Protein AF-0000000070723343 (afdb_homodimer)

Structure (mmCIF, N/CA/C/O backbone):
data_AF-0000000070723343-model_v1
#
loop_
_entity.id
_entity.type
_entity.pdbx_description
1 polymer 'Protein CBR-CLEC-221'
#
loop_
_atom_site.group_PDB
_atom_site.id
_atom_site.type_symbol
_atom_site.label_atom_id
_atom_site.label_alt_id
_atom_site.label_comp_id
_atom_site.label_asym_id
_atom_site.label_entity_id
_atom_site.label_seq_id
_atom_site.pdbx_PDB_ins_code
_atom_site.Cartn_x
_atom_site.Cartn_y
_atom_site.Cartn_z
_atom_site.occupancy
_atom_site.B_iso_or_equiv
_atom_site.auth_seq_id
_atom_site.auth_comp_id
_atom_site.auth_asym_id
_atom_site.auth_atom_id
_atom_site.pdbx_PDB_model_num
ATOM 1 N N . MET A 1 1 ? 56.438 -41.031 45.062 1 33.75 1 MET A N 1
ATOM 2 C CA . MET A 1 1 ? 56.375 -40.375 43.75 1 33.75 1 MET A CA 1
ATOM 3 C C . MET A 1 1 ? 55 -39.844 43.438 1 33.75 1 MET A C 1
ATOM 5 O O . MET A 1 1 ? 54.062 -40.625 43.25 1 33.75 1 MET A O 1
ATOM 9 N N . VAL A 1 2 ? 54.625 -38.656 44.094 1 44.66 2 VAL A N 1
ATOM 10 C CA . VAL A 1 2 ? 53.375 -37.938 44.031 1 44.66 2 VAL A CA 1
ATOM 11 C C . VAL A 1 2 ? 53.094 -37.469 42.625 1 44.66 2 VAL A C 1
ATOM 13 O O . VAL A 1 2 ? 53.938 -36.781 42.031 1 44.66 2 VAL A O 1
ATOM 16 N N . HIS A 1 3 ? 52.375 -38.25 41.844 1 43.75 3 HIS A N 1
ATOM 17 C CA . HIS A 1 3 ? 51.938 -37.906 40.5 1 43.75 3 HIS A CA 1
ATOM 18 C C . HIS A 1 3 ? 51.125 -36.625 40.469 1 43.75 3 HIS A C 1
ATOM 20 O O . HIS A 1 3 ? 50.094 -36.531 41.188 1 43.75 3 HIS A O 1
ATOM 26 N N . PHE A 1 4 ? 51.75 -35.438 40.281 1 42.75 4 PHE A N 1
ATOM 27 C CA . PHE A 1 4 ? 51.125 -34.156 40.031 1 42.75 4 PHE A CA 1
ATOM 28 C C . PHE A 1 4 ? 50.219 -34.219 38.812 1 42.75 4 PHE A C 1
ATOM 30 O O . PHE A 1 4 ? 50.688 -34.531 37.719 1 42.75 4 PHE A O 1
ATOM 37 N N . ILE A 1 5 ? 48.938 -34.531 38.969 1 46.03 5 ILE A N 1
ATOM 38 C CA . ILE A 1 5 ? 47.938 -34.438 37.906 1 46.03 5 ILE A CA 1
ATOM 39 C C . ILE A 1 5 ? 47.844 -33 37.438 1 46.03 5 ILE A C 1
ATOM 41 O O . ILE A 1 5 ? 47.562 -32.094 38.219 1 46.03 5 ILE A O 1
ATOM 45 N N . SER A 1 6 ? 48.531 -32.594 36.438 1 41.38 6 SER A N 1
ATOM 46 C CA . SER A 1 6 ? 48.406 -31.281 35.812 1 41.38 6 SER A CA 1
ATOM 47 C C . SER A 1 6 ? 47 -31.062 35.281 1 41.38 6 SER A C 1
ATOM 49 O O . SER A 1 6 ? 46.531 -31.844 34.438 1 41.38 6 SER A O 1
ATOM 51 N N . VAL A 1 7 ? 46.125 -30.547 36.125 1 44.56 7 VAL A N 1
ATOM 52 C CA . VAL A 1 7 ? 44.812 -30.109 35.656 1 44.56 7 VAL A CA 1
ATOM 53 C C . VAL A 1 7 ? 45 -29.078 34.531 1 44.56 7 VAL A C 1
ATOM 55 O O . VAL A 1 7 ? 45.594 -28.016 34.781 1 44.56 7 VAL A O 1
ATOM 58 N N . ILE A 1 8 ? 45.094 -29.5 33.281 1 43.91 8 ILE A N 1
ATOM 59 C CA . ILE A 1 8 ? 45.031 -28.594 32.156 1 43.91 8 ILE A CA 1
ATOM 60 C C . ILE A 1 8 ? 43.75 -27.766 32.188 1 43.91 8 ILE A C 1
ATOM 62 O O . ILE A 1 8 ? 42.656 -28.312 32.156 1 43.91 8 ILE A O 1
ATOM 66 N N . LEU A 1 9 ? 43.812 -26.641 32.875 1 42.69 9 LEU A N 1
ATOM 67 C CA . LEU A 1 9 ? 42.719 -25.672 32.781 1 42.69 9 LEU A CA 1
ATOM 68 C C . LEU A 1 9 ? 42.469 -25.266 31.328 1 42.69 9 LEU A C 1
ATOM 70 O O . LEU A 1 9 ? 43.312 -24.641 30.703 1 42.69 9 LEU A O 1
ATOM 74 N N . VAL A 1 10 ? 41.688 -26.156 30.641 1 43.28 10 VAL A N 1
ATOM 75 C CA . VAL A 1 10 ? 41.25 -25.719 29.344 1 43.28 10 VAL A CA 1
ATOM 76 C C . VAL A 1 10 ? 40.531 -24.375 29.469 1 43.28 10 VAL A C 1
ATOM 78 O O . VAL A 1 10 ? 39.469 -24.281 30.125 1 43.28 10 VAL A O 1
ATOM 81 N N . LEU A 1 11 ? 41.281 -23.281 29.469 1 40.78 11 LEU A N 1
ATOM 82 C CA . LEU A 1 11 ? 40.656 -21.969 29.281 1 40.78 11 LEU A CA 1
ATOM 83 C C . LEU A 1 11 ? 39.75 -21.969 28.047 1 40.78 11 LEU A C 1
ATOM 85 O O . LEU A 1 11 ? 40.219 -22.062 26.922 1 40.78 11 LEU A O 1
ATOM 89 N N . VAL A 1 12 ? 38.562 -22.578 28.25 1 39.97 12 VAL A N 1
ATOM 90 C CA . VAL A 1 12 ? 37.562 -22.328 27.203 1 39.97 12 VAL A CA 1
ATOM 91 C C . VAL A 1 12 ? 37.438 -20.828 26.938 1 39.97 12 VAL A C 1
ATOM 93 O O . VAL A 1 12 ? 37 -20.078 27.812 1 39.97 12 VAL A O 1
ATOM 96 N N . THR A 1 13 ? 38.406 -20.266 26.25 1 35.75 13 THR A N 1
ATOM 97 C CA . THR A 1 13 ? 38.094 -18.938 25.75 1 35.75 13 THR A CA 1
ATOM 98 C C . THR A 1 13 ? 36.75 -18.938 25.031 1 35.75 13 THR A C 1
ATOM 100 O O . THR A 1 13 ? 36.594 -19.562 23.984 1 35.75 13 THR A O 1
ATOM 103 N N . LEU A 1 14 ? 35.719 -18.906 25.844 1 34.19 14 LEU A N 1
ATOM 104 C CA . LEU A 1 14 ? 34.469 -18.516 25.234 1 34.19 14 LEU A CA 1
ATOM 105 C C . LEU A 1 14 ? 34.656 -17.344 24.281 1 34.19 14 LEU A C 1
ATOM 107 O O . LEU A 1 14 ? 35 -16.234 24.719 1 34.19 14 LEU A O 1
ATOM 111 N N . PHE A 1 15 ? 35.25 -17.672 23.062 1 31.81 15 PHE A N 1
ATOM 112 C CA . PHE A 1 15 ? 35.094 -16.656 22.031 1 31.81 15 PHE A CA 1
ATOM 113 C C . PHE A 1 15 ? 33.656 -16.094 22.078 1 31.81 15 PHE A C 1
ATOM 115 O O . PHE A 1 15 ? 32.719 -16.781 21.734 1 31.81 15 PHE A O 1
ATOM 122 N N . GLN A 1 16 ? 33.469 -15.234 23.062 1 28.47 16 GLN A N 1
ATOM 123 C CA . GLN A 1 16 ? 32.281 -14.391 22.906 1 28.47 16 GLN A CA 1
ATOM 124 C C . GLN A 1 16 ? 32.125 -13.945 21.453 1 28.47 16 GLN A C 1
ATOM 126 O O . GLN A 1 16 ? 33 -13.281 20.906 1 28.47 16 GLN A O 1
ATOM 131 N N . CYS A 1 17 ? 31.672 -14.844 20.594 1 30.95 17 CYS A N 1
ATOM 132 C CA . CYS A 1 17 ? 31.125 -14.281 19.359 1 30.95 17 CYS A CA 1
ATOM 133 C C . CYS A 1 17 ? 30.5 -12.914 19.625 1 30.95 17 CYS A C 1
ATOM 135 O O . CYS A 1 17 ? 29.531 -12.797 20.375 1 30.95 17 CYS A O 1
ATOM 137 N N . GLY A 1 18 ? 31.438 -11.945 19.906 1 30.02 18 GLY A N 1
ATOM 138 C CA . GLY A 1 18 ? 30.906 -10.586 19.922 1 30.02 18 GLY A CA 1
ATOM 139 C C . GLY A 1 18 ? 29.688 -10.406 19.031 1 30.02 18 GLY A C 1
ATOM 140 O O . GLY A 1 18 ? 29.688 -10.844 17.875 1 30.02 18 GLY A O 1
ATOM 141 N N . PHE A 1 19 ? 28.562 -10.375 19.641 1 31.45 19 PHE A N 1
ATOM 142 C CA . PHE A 1 19 ? 27.375 -9.82 19 1 31.45 19 PHE A CA 1
ATOM 143 C C . PHE A 1 19 ? 27.75 -8.625 18.125 1 31.45 19 PHE A C 1
ATOM 145 O O . PHE A 1 19 ? 28.234 -7.609 18.625 1 31.45 19 PHE A O 1
ATOM 152 N N . ALA A 1 20 ? 28.391 -8.891 16.953 1 30.78 20 ALA A N 1
ATOM 153 C CA . ALA A 1 20 ? 28.422 -7.773 16.016 1 30.78 20 ALA A CA 1
ATOM 154 C C . ALA A 1 20 ? 27.172 -6.898 16.156 1 30.78 20 ALA A C 1
ATOM 156 O O . ALA A 1 20 ? 26.047 -7.387 16.062 1 30.78 20 ALA A O 1
ATOM 157 N N . GLU A 1 21 ? 27.109 -5.992 17.047 1 31.3 21 GLU A N 1
ATOM 158 C CA . GLU A 1 21 ? 26.141 -4.898 17.047 1 31.3 21 GLU A CA 1
ATOM 159 C C . GLU A 1 21 ? 25.688 -4.559 15.625 1 31.3 21 GLU A C 1
ATOM 161 O O . GLU A 1 21 ? 26.531 -4.328 14.75 1 31.3 21 GLU A O 1
ATOM 166 N N . GLU A 1 22 ? 24.703 -5.215 15.156 1 33.34 22 GLU A N 1
ATOM 167 C CA . GLU A 1 22 ? 24.062 -4.805 13.906 1 33.34 22 GLU A CA 1
ATOM 168 C C . GLU A 1 22 ? 24.172 -3.297 13.695 1 33.34 22 GLU A C 1
ATOM 170 O O . GLU A 1 22 ? 23.641 -2.512 14.484 1 33.34 22 GLU A O 1
ATOM 175 N N . THR A 1 23 ? 25.359 -2.82 13.461 1 34.75 23 THR A N 1
ATOM 176 C CA . THR A 1 23 ? 25.578 -1.431 13.078 1 34.75 23 THR A CA 1
ATOM 177 C C . THR A 1 23 ? 24.375 -0.888 12.305 1 34.75 23 THR A C 1
ATOM 179 O O . THR A 1 23 ? 23.969 -1.465 11.297 1 34.75 23 THR A O 1
ATOM 182 N N . LYS A 1 24 ? 23.391 -0.477 13.016 1 36.28 24 LYS A N 1
ATOM 183 C CA . LYS A 1 24 ? 22.328 0.361 12.445 1 36.28 24 LYS A CA 1
ATOM 184 C C . LYS A 1 24 ? 22.891 1.236 11.32 1 36.28 24 LYS A C 1
ATOM 186 O O . LYS A 1 24 ? 23.859 1.962 11.516 1 36.28 24 LYS A O 1
ATOM 191 N N . CYS A 1 25 ? 22.984 0.732 10.219 1 40.09 25 CYS A N 1
ATOM 192 C CA . CYS A 1 25 ? 23.453 1.365 8.984 1 40.09 25 CYS A CA 1
ATOM 193 C C . CYS A 1 25 ? 22.938 2.797 8.883 1 40.09 25 CYS A C 1
ATOM 195 O O . CYS A 1 25 ? 21.859 3.037 8.344 1 40.09 25 CYS A O 1
ATOM 197 N N . ASN A 1 26 ? 22.953 3.584 9.914 1 41.62 26 ASN A N 1
ATOM 198 C CA . ASN A 1 26 ? 22.516 4.977 9.891 1 41.62 26 ASN A CA 1
ATOM 199 C C . ASN A 1 26 ? 23.375 5.816 8.953 1 41.62 26 ASN A C 1
ATOM 201 O O . ASN A 1 26 ? 24.531 6.102 9.258 1 41.62 26 ASN A O 1
ATOM 205 N N . LEU A 1 27 ? 23.266 5.566 7.523 1 42.28 27 LEU A N 1
ATOM 206 C CA . LEU A 1 27 ? 23.922 6.367 6.496 1 42.28 27 LEU A CA 1
ATOM 207 C C . LEU A 1 27 ? 24.141 7.797 6.977 1 42.28 27 LEU A C 1
ATOM 209 O O . LEU A 1 27 ? 25.094 8.461 6.551 1 42.28 27 LEU A O 1
ATOM 213 N N . TRP A 1 28 ? 23.109 8.359 7.406 1 50.12 28 TRP A N 1
ATOM 214 C CA . TRP A 1 28 ? 23.266 9.766 7.77 1 50.12 28 TRP A CA 1
ATOM 215 C C . TRP A 1 28 ? 23.781 9.906 9.195 1 50.12 28 TRP A C 1
ATOM 217 O O . TRP A 1 28 ? 23.594 10.961 9.82 1 50.12 28 TRP A O 1
ATOM 227 N N . GLN A 1 29 ? 24.672 8.703 9.477 1 51.78 29 GLN A N 1
ATOM 228 C CA . GLN A 1 29 ? 25.359 8.797 10.758 1 51.78 29 GLN A CA 1
ATOM 229 C C . GLN A 1 29 ? 24.406 9.289 11.852 1 51.78 29 GLN A C 1
ATOM 231 O O . GLN A 1 29 ? 24.75 10.203 12.602 1 51.78 29 GLN A O 1
ATOM 236 N N . GLY A 1 30 ? 23.203 8.867 11.727 1 60.41 30 GLY A N 1
ATOM 237 C CA . GLY A 1 30 ? 22.234 9.289 12.734 1 60.41 30 GLY A CA 1
ATOM 238 C C . GLY A 1 30 ? 21.469 10.539 12.344 1 60.41 30 GLY A C 1
ATOM 239 O O . GLY A 1 30 ? 20.688 11.07 13.141 1 60.41 30 GLY A O 1
ATOM 240 N N . LYS A 1 31 ? 21.859 11.125 11.086 1 71.94 31 LYS A N 1
ATOM 241 C CA . LYS A 1 31 ? 21.141 12.312 10.641 1 71.94 31 LYS A CA 1
ATOM 242 C C . LYS A 1 31 ? 20.25 12 9.445 1 71.94 31 LYS A C 1
ATOM 244 O O . LYS A 1 31 ? 20.422 10.969 8.789 1 71.94 31 LYS A O 1
ATOM 249 N N . CYS A 1 32 ? 19.234 12.805 9.211 1 82.38 32 CYS A N 1
ATOM 250 C CA . CYS A 1 32 ? 18.344 12.711 8.062 1 82.38 32 CYS A CA 1
ATOM 251 C C . CYS A 1 32 ? 18.984 13.328 6.824 1 82.38 32 CYS A C 1
ATOM 253 O O . CYS A 1 32 ? 19.844 14.195 6.934 1 82.38 32 CYS A O 1
ATOM 255 N N . PRO A 1 33 ? 18.656 12.805 5.617 1 79 33 PRO A N 1
ATOM 256 C CA . PRO A 1 33 ? 19.109 13.461 4.387 1 79 33 PRO A CA 1
ATOM 257 C C . PRO A 1 33 ? 18.766 14.945 4.352 1 79 33 PRO A C 1
ATOM 259 O O . PRO A 1 33 ? 17.859 15.391 5.062 1 79 33 PRO A O 1
ATOM 262 N N . PRO A 1 34 ? 19.547 15.703 3.527 1 80.81 34 PRO A N 1
ATOM 263 C CA . PRO A 1 34 ? 19.219 17.125 3.424 1 80.81 34 PRO A CA 1
ATOM 264 C C . PRO A 1 34 ? 17.766 17.375 3.043 1 80.81 34 PRO A C 1
ATOM 266 O O . PRO A 1 34 ? 17.219 16.688 2.174 1 80.81 34 PRO A O 1
ATOM 269 N N . GLY A 1 35 ? 17.156 18.344 3.693 1 86.56 35 GLY A N 1
ATOM 270 C CA . GLY A 1 35 ? 15.773 18.688 3.395 1 86.56 35 GLY A CA 1
ATOM 271 C C . GLY A 1 35 ? 14.766 17.891 4.191 1 86.56 35 GLY A C 1
ATOM 272 O O . GLY A 1 35 ? 13.578 18.203 4.195 1 86.56 35 GLY A O 1
ATOM 273 N N . TRP A 1 36 ? 15.281 16.859 4.816 1 91.25 36 TRP A N 1
ATOM 274 C CA . TRP A 1 36 ? 14.414 16.031 5.656 1 91.25 36 TRP A CA 1
ATOM 275 C C . TRP A 1 36 ? 14.539 16.422 7.125 1 91.25 36 TRP A C 1
ATOM 277 O O . TRP A 1 36 ? 15.578 16.938 7.547 1 91.25 36 TRP A O 1
ATOM 287 N N . LYS A 1 37 ? 13.461 16.234 7.859 1 92 37 LYS A N 1
ATOM 288 C CA . LYS A 1 37 ? 13.453 16.562 9.281 1 92 37 LYS A CA 1
ATOM 289 C C . LYS A 1 37 ? 13.352 15.305 10.141 1 92 37 LYS A C 1
ATOM 291 O O . LYS A 1 37 ? 12.602 14.383 9.812 1 92 37 LYS A O 1
ATOM 296 N N . THR A 1 38 ? 14.023 15.398 11.211 1 89.75 38 THR A N 1
ATOM 297 C CA . THR A 1 38 ? 14.008 14.273 12.141 1 89.75 38 THR A CA 1
ATOM 298 C C . THR A 1 38 ? 12.852 14.406 13.125 1 89.75 38 THR A C 1
ATOM 300 O O . THR A 1 38 ? 12.609 15.484 13.672 1 89.75 38 THR A O 1
ATOM 303 N N . PHE A 1 39 ? 12.117 13.344 13.266 1 91.94 39 PHE A N 1
ATOM 304 C CA . PHE A 1 39 ? 11.125 13.195 14.328 1 91.94 39 PHE A CA 1
ATOM 305 C C . PHE A 1 39 ? 11.398 11.945 15.156 1 91.94 39 PHE A C 1
ATOM 307 O O . PHE A 1 39 ? 11.656 10.875 14.609 1 91.94 39 PHE A O 1
ATOM 314 N N . VAL A 1 40 ? 11.344 12.109 16.469 1 89.12 40 VAL A N 1
ATOM 315 C CA . VAL A 1 40 ? 11.523 10.961 17.344 1 89.12 40 VAL A CA 1
ATOM 316 C C . VAL A 1 40 ? 10.164 10.484 17.859 1 89.12 40 VAL A C 1
ATOM 318 O O . VAL A 1 40 ? 9.547 11.141 18.703 1 89.12 40 VAL A O 1
ATOM 321 N N . ARG A 1 41 ? 9.734 9.336 17.328 1 88.56 41 ARG A N 1
ATOM 322 C CA . ARG A 1 41 ? 8.5 8.719 17.797 1 88.56 41 ARG A CA 1
ATOM 323 C C . ARG A 1 41 ? 8.719 8.008 19.125 1 88.56 41 ARG A C 1
ATOM 325 O O . ARG A 1 41 ? 9.555 7.113 19.234 1 88.56 41 ARG A O 1
ATOM 332 N N . PRO A 1 42 ? 7.938 8.367 20.094 1 86.06 42 PRO A N 1
ATOM 333 C CA . PRO A 1 42 ? 8.094 7.695 21.391 1 86.06 42 PRO A CA 1
ATOM 334 C C . PRO A 1 42 ? 7.836 6.191 21.297 1 86.06 42 PRO A C 1
ATOM 336 O O . PRO A 1 42 ? 6.953 5.758 20.562 1 86.06 42 PRO A O 1
ATOM 339 N N . PRO A 1 43 ? 8.695 5.555 21.969 1 79.12 43 PRO A N 1
ATOM 340 C CA . PRO A 1 43 ? 9.656 6.082 22.953 1 79.12 43 PRO A CA 1
ATOM 341 C C . PRO A 1 43 ? 11.016 6.402 22.328 1 79.12 43 PRO A C 1
ATOM 343 O O . PRO A 1 43 ? 11.789 7.18 22.891 1 79.12 43 PRO A O 1
ATOM 346 N N . ALA A 1 44 ? 11.281 5.781 21.062 1 77.19 44 ALA A N 1
ATOM 347 C CA . ALA A 1 44 ? 12.672 6.02 20.672 1 77.19 44 ALA A CA 1
ATOM 348 C C . ALA A 1 44 ? 12.859 5.793 19.172 1 77.19 44 ALA A C 1
ATOM 350 O O . ALA A 1 44 ? 13.992 5.77 18.672 1 77.19 44 ALA A O 1
ATOM 351 N N . ALA A 1 45 ? 11.922 5.723 18.469 1 80.5 45 ALA A N 1
ATOM 352 C CA . ALA A 1 45 ? 12.094 5.457 17.047 1 80.5 45 ALA A CA 1
ATOM 353 C C . ALA A 1 45 ? 12.375 6.742 16.281 1 80.5 45 ALA A C 1
ATOM 355 O O . ALA A 1 45 ? 11.547 7.656 16.25 1 80.5 45 ALA A O 1
ATOM 356 N N . ARG A 1 46 ? 13.516 6.883 15.703 1 83.5 46 ARG A N 1
ATOM 357 C CA . ARG A 1 46 ? 13.859 8.023 14.867 1 83.5 46 ARG A CA 1
ATOM 358 C C . ARG A 1 46 ? 13.312 7.844 13.453 1 83.5 46 ARG A C 1
ATOM 360 O O . ARG A 1 46 ? 13.516 6.797 12.828 1 83.5 46 ARG A O 1
ATOM 367 N N . ILE A 1 47 ? 12.633 8.867 12.953 1 87 47 ILE A N 1
ATOM 368 C CA . ILE A 1 47 ? 12.039 8.859 11.625 1 87 47 ILE A CA 1
ATOM 369 C C . ILE A 1 47 ? 12.43 10.133 10.875 1 87 47 ILE A C 1
ATOM 371 O O . ILE A 1 47 ? 12.492 11.211 11.469 1 87 47 ILE A O 1
ATOM 375 N N . CYS A 1 48 ? 12.797 9.984 9.664 1 89.88 48 CYS A N 1
ATOM 376 C CA . CYS A 1 48 ? 13.023 11.133 8.797 1 89.88 48 CYS A CA 1
ATOM 377 C C . CYS A 1 48 ? 11.797 11.422 7.941 1 89.88 48 CYS A C 1
ATOM 379 O O . CYS A 1 48 ? 11.328 10.547 7.211 1 89.88 48 CYS A O 1
ATOM 381 N N . LEU A 1 49 ? 11.312 12.648 8.047 1 94 49 LEU A N 1
ATOM 382 C CA . LEU A 1 49 ? 10.07 13.023 7.375 1 94 49 LEU A CA 1
ATOM 383 C C . LEU A 1 49 ? 10.297 14.203 6.438 1 94 49 LEU A C 1
ATOM 385 O O . LEU A 1 49 ? 11.094 15.102 6.738 1 94 49 LEU A O 1
ATOM 389 N N . ARG A 1 50 ? 9.617 14.203 5.352 1 95.19 50 ARG A N 1
ATOM 390 C CA . ARG A 1 50 ? 9.609 15.328 4.422 1 95.19 50 ARG A CA 1
ATOM 391 C C . ARG A 1 50 ? 8.203 15.578 3.883 1 95.19 50 ARG A C 1
ATOM 393 O O . ARG A 1 50 ? 7.523 14.641 3.459 1 95.19 50 ARG A O 1
ATOM 400 N N . ILE A 1 51 ? 7.816 16.828 3.945 1 98 51 ILE A N 1
ATOM 401 C CA . ILE A 1 51 ? 6.516 17.266 3.447 1 98 51 ILE A CA 1
ATOM 402 C C . ILE A 1 51 ? 6.684 17.906 2.076 1 98 51 ILE A C 1
ATOM 404 O O . ILE A 1 51 ? 7.562 18.75 1.886 1 98 51 ILE A O 1
ATOM 408 N N . PHE A 1 52 ? 5.859 17.547 1.125 1 97.88 52 PHE A N 1
ATOM 409 C CA . PHE A 1 52 ? 5.906 18.094 -0.227 1 97.88 52 PHE A CA 1
ATOM 410 C C . PHE A 1 52 ? 4.645 18.891 -0.534 1 97.88 52 PHE A C 1
ATOM 412 O O . PHE A 1 52 ? 3.535 18.438 -0.227 1 97.88 52 PHE A O 1
ATOM 419 N N . HIS A 1 53 ? 4.836 20.047 -1.093 1 97.81 53 HIS A N 1
ATOM 420 C CA . HIS A 1 53 ? 3.762 20.828 -1.69 1 97.81 53 HIS A CA 1
ATOM 421 C C . HIS A 1 53 ? 3.719 20.641 -3.203 1 97.81 53 HIS A C 1
ATOM 423 O O . HIS A 1 53 ? 4.277 21.453 -3.949 1 97.81 53 HIS A O 1
ATOM 429 N N . GLN A 1 54 ? 3.039 19.672 -3.629 1 97.06 54 GLN A N 1
ATOM 430 C CA . GLN A 1 54 ? 2.902 19.266 -5.023 1 97.06 54 GLN A CA 1
ATOM 431 C C . GLN A 1 54 ? 1.61 18.469 -5.242 1 97.06 54 GLN A C 1
ATOM 433 O O . GLN A 1 54 ? 1.367 17.469 -4.57 1 97.06 54 GLN A O 1
ATOM 438 N N . ASN A 1 55 ? 0.803 18.984 -6.199 1 97.88 55 ASN A N 1
ATOM 439 C CA . ASN A 1 55 ? -0.428 18.266 -6.508 1 97.88 55 ASN A CA 1
ATOM 440 C C . ASN A 1 55 ? -0.139 16.875 -7.059 1 97.88 55 ASN A C 1
ATOM 442 O O . ASN A 1 55 ? 0.605 16.734 -8.031 1 97.88 55 ASN A O 1
ATOM 446 N N . ALA A 1 56 ? -0.709 15.852 -6.395 1 97.81 56 ALA A N 1
ATOM 447 C CA . ALA A 1 56 ? -0.493 14.469 -6.801 1 97.81 56 ALA A CA 1
ATOM 448 C C . ALA A 1 56 ? -1.65 13.578 -6.352 1 97.81 56 ALA A C 1
ATOM 450 O O . ALA A 1 56 ? -2.26 13.82 -5.309 1 97.81 56 ALA A O 1
ATOM 451 N N . THR A 1 57 ? -1.983 12.586 -7.211 1 96.38 57 THR A N 1
ATOM 452 C CA . THR A 1 57 ? -2.83 11.5 -6.727 1 96.38 57 THR A CA 1
ATOM 453 C C . THR A 1 57 ? -2.098 10.672 -5.68 1 96.38 57 THR A C 1
ATOM 455 O O . THR A 1 57 ? -0.895 10.844 -5.469 1 96.38 57 THR A O 1
ATOM 458 N N . TYR A 1 58 ? -2.801 9.805 -5.031 1 95.06 58 TYR A N 1
ATOM 459 C CA . TYR A 1 58 ? -2.164 8.961 -4.027 1 95.06 58 TYR A CA 1
ATOM 460 C C . TYR A 1 58 ? -1.07 8.102 -4.652 1 95.06 58 TYR A C 1
ATOM 462 O O . TYR A 1 58 ? 0.016 7.965 -4.082 1 95.06 58 TYR A O 1
ATOM 470 N N . LEU A 1 59 ? -1.403 7.594 -5.809 1 89.69 59 LEU A N 1
ATOM 471 C CA . LEU A 1 59 ? -0.456 6.719 -6.496 1 89.69 59 LEU A CA 1
ATOM 472 C C . LEU A 1 59 ? 0.784 7.496 -6.926 1 89.69 59 LEU A C 1
ATOM 474 O O . LEU A 1 59 ? 1.904 6.992 -6.82 1 89.69 59 LEU A O 1
ATOM 478 N N . GLU A 1 60 ? 0.594 8.594 -7.43 1 92.62 60 GLU A N 1
ATOM 479 C CA . GLU A 1 60 ? 1.729 9.43 -7.809 1 92.62 60 GLU A CA 1
ATOM 480 C C . GLU A 1 60 ? 2.598 9.766 -6.598 1 92.62 60 GLU A C 1
ATOM 482 O O . GLU A 1 60 ? 3.826 9.719 -6.68 1 92.62 60 GLU A O 1
ATOM 487 N N . ALA A 1 61 ? 1.991 10.117 -5.523 1 96.31 61 ALA A N 1
ATOM 488 C CA . ALA A 1 61 ? 2.721 10.406 -4.289 1 96.31 61 ALA A CA 1
ATOM 489 C C . ALA A 1 61 ? 3.559 9.203 -3.859 1 96.31 61 ALA A C 1
ATOM 491 O O . ALA A 1 61 ? 4.734 9.352 -3.518 1 96.31 61 ALA A O 1
ATOM 492 N N . GLN A 1 62 ? 2.963 8.016 -3.887 1 91.5 62 GLN A N 1
ATOM 493 C CA . GLN A 1 62 ? 3.678 6.785 -3.549 1 91.5 62 GLN A CA 1
ATOM 494 C C . GLN A 1 62 ? 4.898 6.598 -4.445 1 91.5 62 GLN A C 1
ATOM 496 O O . GLN A 1 62 ? 5.973 6.23 -3.969 1 91.5 62 GLN A O 1
ATOM 501 N N . ASN A 1 63 ? 4.742 6.863 -5.684 1 88.69 63 ASN A N 1
ATOM 502 C CA . ASN A 1 63 ? 5.832 6.688 -6.637 1 88.69 63 ASN A CA 1
ATOM 503 C C . ASN A 1 63 ? 6.961 7.684 -6.391 1 88.69 63 ASN A C 1
ATOM 505 O O . ASN A 1 63 ? 8.141 7.324 -6.449 1 88.69 63 ASN A O 1
ATOM 509 N N . ILE A 1 64 ? 6.621 8.852 -6.148 1 90.44 64 ILE A N 1
ATOM 510 C CA . ILE A 1 64 ? 7.633 9.867 -5.887 1 90.44 64 ILE A CA 1
ATOM 511 C C . ILE A 1 64 ? 8.438 9.492 -4.645 1 90.44 64 ILE A C 1
ATOM 513 O O . ILE A 1 64 ? 9.672 9.477 -4.672 1 90.44 64 ILE A O 1
ATOM 517 N N . CYS A 1 65 ? 7.777 9.203 -3.559 1 90.62 65 CYS A N 1
ATOM 518 C CA . CYS A 1 65 ? 8.469 8.812 -2.336 1 90.62 65 CYS A CA 1
ATOM 519 C C . CYS A 1 65 ? 9.383 7.617 -2.586 1 90.62 65 CYS A C 1
ATOM 521 O O . CYS A 1 65 ? 10.539 7.621 -2.17 1 90.62 65 CYS A O 1
ATOM 523 N N . ARG A 1 66 ? 8.922 6.684 -3.297 1 84.69 66 ARG A N 1
ATOM 524 C CA . ARG A 1 66 ? 9.656 5.441 -3.52 1 84.69 66 ARG A CA 1
ATOM 525 C C . ARG A 1 66 ? 10.82 5.656 -4.477 1 84.69 66 ARG A C 1
ATOM 527 O O . ARG A 1 66 ? 11.969 5.344 -4.141 1 84.69 66 ARG A O 1
ATOM 534 N N . LYS A 1 67 ? 10.523 6.227 -5.656 1 82.12 67 LYS A N 1
ATOM 535 C CA . LYS A 1 67 ? 11.5 6.273 -6.742 1 82.12 67 LYS A CA 1
ATOM 536 C C . LYS A 1 67 ? 12.602 7.285 -6.449 1 82.12 67 LYS A C 1
ATOM 538 O O . LYS A 1 67 ? 13.773 7.027 -6.719 1 82.12 67 LYS A O 1
ATOM 543 N N . GLN A 1 68 ? 12.219 8.312 -5.879 1 81.38 68 GLN A N 1
ATOM 544 C CA . GLN A 1 68 ? 13.18 9.398 -5.75 1 81.38 68 GLN A CA 1
ATOM 545 C C . GLN A 1 68 ? 13.922 9.32 -4.418 1 81.38 68 GLN A C 1
ATOM 547 O O . GLN A 1 68 ? 15.062 9.773 -4.312 1 81.38 68 GLN A O 1
ATOM 552 N N . TYR A 1 69 ? 13.258 8.625 -3.432 1 79.75 69 TYR A N 1
ATOM 553 C CA . TYR A 1 69 ? 13.859 8.773 -2.109 1 79.75 69 TYR A CA 1
ATOM 554 C C . TYR A 1 69 ? 13.914 7.434 -1.383 1 79.75 69 TYR A C 1
ATOM 556 O O . TYR A 1 69 ? 14.258 7.375 -0.199 1 79.75 69 TYR A O 1
ATOM 564 N N . ASN A 1 70 ? 13.539 6.387 -2.045 1 79.06 70 ASN A N 1
ATOM 565 C CA . ASN A 1 70 ? 13.5 5.066 -1.421 1 79.06 70 ASN A CA 1
ATOM 566 C C . ASN A 1 70 ? 12.695 5.082 -0.126 1 79.06 70 ASN A C 1
ATOM 568 O O . ASN A 1 70 ? 13.117 4.523 0.885 1 79.06 70 ASN A O 1
ATOM 572 N N . SER A 1 71 ? 11.625 5.766 -0.179 1 84.44 71 SER A N 1
ATOM 573 C CA . SER A 1 71 ? 10.742 5.945 0.966 1 84.44 71 SER A CA 1
ATOM 574 C C . SER A 1 71 ? 9.305 5.59 0.613 1 84.44 71 SER A C 1
ATOM 576 O O . SER A 1 71 ? 9.047 4.941 -0.405 1 84.44 71 SER A O 1
ATOM 578 N N . ARG A 1 72 ? 8.328 5.891 1.6 1 89.31 72 ARG A N 1
ATOM 579 C CA . ARG A 1 72 ? 6.906 5.633 1.411 1 89.31 72 ARG A CA 1
ATOM 580 C C . ARG A 1 72 ? 6.066 6.816 1.886 1 89.31 72 ARG A C 1
ATOM 582 O O . ARG A 1 72 ? 6.531 7.633 2.684 1 89.31 72 ARG A O 1
ATOM 589 N N . VAL A 1 73 ? 4.902 6.902 1.262 1 94.31 73 VAL A N 1
ATOM 590 C CA . VAL A 1 73 ? 3.953 7.777 1.938 1 94.31 73 VAL A CA 1
ATOM 591 C C . VAL A 1 73 ? 3.742 7.305 3.373 1 94.31 73 VAL A C 1
ATOM 593 O O . VAL A 1 73 ? 3.375 6.148 3.604 1 94.31 73 VAL A O 1
ATOM 596 N N . HIS A 1 74 ? 3.961 8.18 4.309 1 94.31 74 HIS A N 1
ATOM 597 C CA . HIS A 1 74 ? 4.188 7.801 5.699 1 94.31 74 HIS A CA 1
ATOM 598 C C . HIS A 1 74 ? 2.898 7.879 6.508 1 94.31 74 HIS A C 1
ATOM 600 O O . HIS A 1 74 ? 2.088 8.789 6.305 1 94.31 74 HIS A O 1
ATOM 606 N N . GLY A 1 75 ? 2.719 6.941 7.48 1 95.19 75 GLY A N 1
ATOM 607 C CA . GLY A 1 75 ? 1.621 6.996 8.43 1 95.19 75 GLY A CA 1
ATOM 608 C C . GLY A 1 75 ? 1.906 7.898 9.617 1 95.19 75 GLY A C 1
ATOM 609 O O . GLY A 1 75 ? 3.02 8.406 9.766 1 95.19 75 GLY A O 1
ATOM 610 N N . VAL A 1 76 ? 0.884 8.117 10.406 1 96.25 76 VAL A N 1
ATOM 611 C CA . VAL A 1 76 ? 0.952 8.961 11.594 1 96.25 76 VAL A CA 1
ATOM 612 C C . VAL A 1 76 ? 0.482 8.172 12.812 1 96.25 76 VAL A C 1
ATOM 614 O O . VAL A 1 76 ? -0.704 7.855 12.938 1 96.25 76 VAL A O 1
ATOM 617 N N . ALA A 1 77 ? 1.319 7.98 13.766 1 94.38 77 ALA A N 1
ATOM 618 C CA . ALA A 1 77 ? 1.095 6.934 14.758 1 94.38 77 ALA A CA 1
ATOM 619 C C . ALA A 1 77 ? 0.415 7.492 16 1 94.38 77 ALA A C 1
ATOM 621 O O . ALA A 1 77 ? -0.387 6.805 16.641 1 94.38 77 ALA A O 1
ATOM 622 N N . ASN A 1 78 ? 0.77 8.75 16.375 1 95.06 78 ASN A N 1
ATOM 623 C CA . ASN A 1 78 ? 0.355 9.227 17.688 1 95.06 78 ASN A CA 1
ATOM 624 C C . ASN A 1 78 ? 0.14 10.742 17.688 1 95.06 78 ASN A C 1
ATOM 626 O O . ASN A 1 78 ? 0.353 11.406 16.672 1 95.06 78 ASN A O 1
ATOM 630 N N . VAL A 1 79 ? -0.338 11.25 18.844 1 95.5 79 VAL A N 1
ATOM 631 C CA . VAL A 1 79 ? -0.737 12.648 18.938 1 95.5 79 VAL A CA 1
ATOM 632 C C . VAL A 1 79 ? 0.491 13.547 18.812 1 95.5 79 VAL A C 1
ATOM 634 O O . VAL A 1 79 ? 0.409 14.641 18.234 1 95.5 79 VAL A O 1
ATOM 637 N N . GLU A 1 80 ? 1.641 13.148 19.266 1 95.25 80 GLU A N 1
ATOM 638 C CA . GLU A 1 80 ? 2.863 13.938 19.156 1 95.25 80 GLU A CA 1
ATOM 639 C C . GLU A 1 80 ? 3.258 14.148 17.703 1 95.25 80 GLU A C 1
ATOM 641 O O . GLU A 1 80 ? 3.604 15.258 17.297 1 95.25 80 GLU A O 1
ATOM 646 N N . GLU A 1 81 ? 3.205 13.086 17 1 95.19 81 GLU A N 1
ATOM 647 C CA . GLU A 1 81 ? 3.52 13.148 15.578 1 95.19 81 GLU A CA 1
ATOM 648 C C . GLU A 1 81 ? 2.514 14.016 14.828 1 95.19 81 GLU A C 1
ATOM 650 O O . GLU A 1 81 ? 2.893 14.805 13.961 1 95.19 81 GLU A O 1
ATOM 655 N N . GLN A 1 82 ? 1.249 13.883 15.102 1 96.38 82 GLN A N 1
ATOM 656 C CA . GLN A 1 82 ? 0.2 14.703 14.5 1 96.38 82 GLN A CA 1
ATOM 657 C C . GLN A 1 82 ? 0.459 16.188 14.734 1 96.38 82 GLN A C 1
ATOM 659 O O . GLN A 1 82 ? 0.362 17 13.805 1 96.38 82 GLN A O 1
ATOM 664 N N . ALA A 1 83 ? 0.723 16.547 15.969 1 95.06 83 ALA A N 1
ATOM 665 C CA . ALA A 1 83 ? 0.972 17.938 16.328 1 95.06 83 ALA A CA 1
ATOM 666 C C . ALA A 1 83 ? 2.191 18.484 15.594 1 95.06 83 ALA A C 1
ATOM 668 O O . ALA A 1 83 ? 2.166 19.609 15.086 1 95.06 83 ALA A O 1
ATOM 669 N N . TRP A 1 84 ? 3.207 17.719 15.578 1 95.31 84 TRP A N 1
ATOM 670 C CA . TRP A 1 84 ? 4.426 18.109 14.875 1 95.31 84 TRP A CA 1
ATOM 671 C C . TRP A 1 84 ? 4.141 18.359 13.398 1 95.31 84 TRP A C 1
ATOM 673 O O . TRP A 1 84 ? 4.566 19.375 12.844 1 95.31 84 TRP A O 1
ATOM 683 N N . LEU A 1 85 ? 3.455 17.484 12.789 1 96.44 85 LEU A N 1
ATOM 684 C CA . LEU A 1 85 ? 3.137 17.578 11.367 1 96.44 85 LEU A CA 1
ATOM 685 C C . LEU A 1 85 ? 2.266 18.797 11.086 1 96.44 85 LEU A C 1
ATOM 687 O O . LEU A 1 85 ? 2.451 19.484 10.078 1 96.44 85 LEU A O 1
ATOM 691 N N . LYS A 1 86 ? 1.288 19.016 11.906 1 93.94 86 LYS A N 1
ATOM 692 C CA . LYS A 1 86 ? 0.433 20.188 11.727 1 93.94 86 LYS A CA 1
ATOM 693 C C . LYS A 1 86 ? 1.258 21.469 11.68 1 93.94 86 LYS A C 1
ATOM 695 O O . LYS A 1 86 ? 1.039 22.328 10.812 1 93.94 86 LYS A O 1
ATOM 700 N N . MET A 1 87 ? 2.146 21.578 12.555 1 94 87 MET A N 1
ATOM 701 C CA . MET A 1 87 ? 2.984 22.781 12.641 1 94 87 MET A CA 1
ATOM 702 C C . MET A 1 87 ? 3.865 22.906 11.398 1 94 87 MET A C 1
ATOM 704 O O . MET A 1 87 ? 3.967 24 10.82 1 94 87 MET A O 1
ATOM 708 N N . LYS A 1 88 ? 4.457 21.891 10.953 1 96 88 LYS A N 1
ATOM 709 C CA . LYS A 1 88 ? 5.391 21.922 9.836 1 96 88 LYS A CA 1
ATOM 710 C C . LYS A 1 88 ? 4.652 22.031 8.508 1 96 88 LYS A C 1
ATOM 712 O O . LYS A 1 88 ? 5.078 22.75 7.605 1 96 88 LYS A O 1
ATOM 717 N N . ALA A 1 89 ? 3.557 21.281 8.375 1 96.75 89 ALA A N 1
ATOM 718 C CA . ALA A 1 89 ? 2.871 21.156 7.09 1 96.75 89 ALA A CA 1
ATOM 719 C C . ALA A 1 89 ? 2.193 22.469 6.703 1 96.75 89 ALA A C 1
ATOM 721 O O . ALA A 1 89 ? 2.125 22.812 5.523 1 96.75 89 ALA A O 1
ATOM 722 N N . LYS A 1 90 ? 1.653 23.188 7.648 1 94.38 90 LYS A N 1
ATOM 723 C CA . LYS A 1 90 ? 0.992 24.453 7.352 1 94.38 90 LYS A CA 1
ATOM 724 C C . LYS A 1 90 ? 1.974 25.453 6.762 1 94.38 90 LYS A C 1
ATOM 726 O O . LYS A 1 90 ? 1.577 26.359 6.016 1 94.38 90 LYS A O 1
ATOM 731 N N . GLN A 1 91 ? 3.248 25.281 7.105 1 94.94 91 GLN A N 1
ATOM 732 C CA . GLN A 1 91 ? 4.281 26.172 6.582 1 94.94 91 GLN A CA 1
ATOM 733 C C . GLN A 1 91 ? 4.641 25.812 5.145 1 94.94 91 GLN A C 1
ATOM 735 O O . GLN A 1 91 ? 5.121 26.656 4.391 1 94.94 91 GLN A O 1
ATOM 740 N N . VAL A 1 92 ? 4.414 24.656 4.77 1 96.81 92 VAL A N 1
ATOM 741 C CA . VAL A 1 92 ? 4.855 24.141 3.477 1 96.81 92 VAL A CA 1
ATOM 742 C C . VAL A 1 92 ? 3.691 24.156 2.488 1 96.81 92 VAL A C 1
ATOM 744 O O . VAL A 1 92 ? 3.838 24.641 1.357 1 96.81 92 VAL A O 1
ATOM 747 N N . ILE A 1 93 ? 2.566 23.703 2.939 1 97.25 93 ILE A N 1
ATOM 748 C CA . ILE A 1 93 ? 1.374 23.625 2.102 1 97.25 93 ILE A CA 1
ATOM 749 C C . ILE A 1 93 ? 0.528 24.891 2.301 1 97.25 93 ILE A C 1
ATOM 751 O O . ILE A 1 93 ? -0.13 25.047 3.332 1 97.25 93 ILE A O 1
ATOM 755 N N . THR A 1 94 ? 0.4 25.703 1.271 1 92.81 94 THR A N 1
ATOM 756 C CA . THR A 1 94 ? -0.177 27.031 1.441 1 92.81 94 THR A CA 1
ATOM 757 C C . THR A 1 94 ? -1.658 27.031 1.076 1 92.81 94 THR A C 1
ATOM 759 O O . THR A 1 94 ? -2.396 27.953 1.451 1 92.81 94 THR A O 1
ATOM 762 N N . GLU A 1 95 ? -2.061 26.016 0.344 1 91.88 95 GLU A N 1
ATOM 763 C CA . GLU A 1 95 ? -3.479 25.906 0.006 1 91.88 95 GLU A CA 1
ATOM 764 C C . GLU A 1 95 ? -4.332 25.734 1.258 1 91.88 95 GLU A C 1
ATOM 766 O O . GLU A 1 95 ? -3.924 25.062 2.209 1 91.88 95 GLU A O 1
ATOM 771 N N . ASN A 1 96 ? -5.574 26.391 1.243 1 90.31 96 ASN A N 1
ATOM 772 C CA . ASN A 1 96 ? -6.566 26.234 2.303 1 90.31 96 ASN A CA 1
ATOM 773 C C . ASN A 1 96 ? -7.973 26.062 1.734 1 90.31 96 ASN A C 1
ATOM 775 O O . ASN A 1 96 ? -8.523 27 1.141 1 90.31 96 ASN A O 1
ATOM 779 N N . PRO A 1 97 ? -8.547 24.781 1.921 1 89.81 97 PRO A N 1
ATOM 780 C CA . PRO A 1 97 ? -8.031 23.656 2.709 1 89.81 97 PRO A CA 1
ATOM 781 C C . PRO A 1 97 ? -6.801 23 2.082 1 89.81 97 PRO A C 1
ATOM 783 O O . PRO A 1 97 ? -6.684 22.953 0.854 1 89.81 97 PRO A O 1
ATOM 786 N N . GLY A 1 98 ? -5.887 22.641 2.975 1 94.31 98 GLY A N 1
ATOM 787 C CA . GLY A 1 98 ? -4.656 22 2.557 1 94.31 98 GLY A CA 1
ATOM 788 C C . GLY A 1 98 ? -4.594 20.531 2.932 1 94.31 98 GLY A C 1
ATOM 789 O O . GLY A 1 98 ? -4.055 20.172 3.98 1 94.31 98 GLY A O 1
ATOM 790 N N . TYR A 1 99 ? -5.055 19.656 2.031 1 97.44 99 TYR A N 1
ATOM 791 C CA . TYR A 1 99 ? -5.051 18.219 2.279 1 97.44 99 TYR A CA 1
ATOM 792 C C . TYR A 1 99 ? -3.713 17.609 1.895 1 97.44 99 TYR A C 1
ATOM 794 O O . TYR A 1 99 ? -3.156 17.922 0.839 1 97.44 99 TYR A O 1
ATOM 802 N N . MET A 1 100 ? -3.236 16.781 2.828 1 98.44 100 MET A N 1
ATOM 803 C CA . MET A 1 100 ? -1.979 16.062 2.66 1 98.44 100 MET A CA 1
ATOM 804 C C . MET A 1 100 ? -2.201 14.555 2.756 1 98.44 100 MET A C 1
ATOM 806 O O . MET A 1 100 ? -2.719 14.062 3.76 1 98.44 100 MET A O 1
ATOM 810 N N . TRP A 1 101 ? -1.762 13.852 1.685 1 98.56 101 TRP A N 1
ATOM 811 C CA . TRP A 1 101 ? -1.82 12.398 1.764 1 98.56 101 TRP A CA 1
ATOM 812 C C . TRP A 1 101 ? -0.967 11.883 2.916 1 98.56 101 TRP A C 1
ATOM 814 O O . TRP A 1 101 ? 0.185 12.289 3.078 1 98.56 101 TRP A O 1
ATOM 824 N N . ILE A 1 102 ? -1.554 10.969 3.691 1 98.25 102 ILE A N 1
ATOM 825 C CA . ILE A 1 102 ? -0.789 10.164 4.637 1 98.25 102 ILE A CA 1
ATOM 826 C C . ILE A 1 102 ? -0.913 8.688 4.273 1 98.25 102 ILE A C 1
ATOM 828 O O . ILE A 1 102 ? -1.812 8.297 3.521 1 98.25 102 ILE A O 1
ATOM 832 N N . GLY A 1 103 ? -0.031 7.883 4.746 1 95.69 103 GLY A N 1
ATOM 833 C CA . GLY A 1 103 ? 0.117 6.504 4.305 1 95.69 103 GLY A CA 1
ATOM 834 C C . GLY A 1 103 ? -0.934 5.578 4.887 1 95.69 103 GLY A C 1
ATOM 835 O O . GLY A 1 103 ? -0.605 4.617 5.586 1 95.69 103 GLY A O 1
ATOM 836 N N . ALA A 1 104 ? -2.205 5.73 4.473 1 94.75 104 ALA A N 1
ATOM 837 C CA . ALA A 1 104 ? -3.303 4.887 4.945 1 94.75 104 ALA A CA 1
ATOM 838 C C . ALA A 1 104 ? -4.352 4.695 3.852 1 94.75 104 ALA A C 1
ATOM 840 O O . ALA A 1 104 ? -4.594 5.598 3.049 1 94.75 104 ALA A O 1
ATOM 841 N N . ARG A 1 105 ? -4.992 3.529 3.885 1 90.06 105 ARG A N 1
ATOM 842 C CA . ARG A 1 105 ? -6.055 3.17 2.949 1 90.06 105 ARG A CA 1
ATOM 843 C C . ARG A 1 105 ? -7.082 2.26 3.611 1 90.06 105 ARG A C 1
ATOM 845 O O . ARG A 1 105 ? -6.801 1.644 4.641 1 90.06 105 ARG A O 1
ATOM 852 N N . ARG A 1 106 ? -8.211 2.301 2.945 1 84.31 106 ARG A N 1
ATOM 853 C CA . ARG A 1 106 ? -9.219 1.349 3.393 1 84.31 106 ARG A CA 1
ATOM 854 C C . ARG A 1 106 ? -8.719 -0.086 3.254 1 84.31 106 ARG A C 1
ATOM 856 O O . ARG A 1 106 ? -8.094 -0.436 2.254 1 84.31 106 ARG A O 1
ATOM 863 N N . LYS A 1 107 ? -9.055 -0.953 4.227 1 76.06 107 LYS A N 1
ATOM 864 C CA . LYS A 1 107 ? -8.711 -2.371 4.191 1 76.06 107 LYS A CA 1
ATOM 865 C C . LYS A 1 107 ? -9.555 -3.117 3.162 1 76.06 107 LYS A C 1
ATOM 867 O O . LYS A 1 107 ? -10.703 -2.744 2.9 1 76.06 107 LYS A O 1
ATOM 872 N N . ALA A 1 108 ? -8.938 -4.102 2.301 1 60.88 108 ALA A N 1
ATOM 873 C CA . ALA A 1 108 ? -9.609 -4.918 1.293 1 60.88 108 ALA A CA 1
ATOM 874 C C . ALA A 1 108 ? -10.734 -5.734 1.914 1 60.88 108 ALA A C 1
ATOM 876 O O . ALA A 1 108 ? -10.516 -6.469 2.881 1 60.88 108 ALA A O 1
ATOM 877 N N . ASN A 1 109 ? -11.664 -5.305 2.594 1 55.94 109 ASN A N 1
ATOM 878 C CA . ASN A 1 109 ? -12.531 -6.332 3.156 1 55.94 109 ASN A CA 1
ATOM 879 C C . ASN A 1 109 ? -13.836 -6.453 2.371 1 55.94 109 ASN A C 1
ATOM 881 O O . ASN A 1 109 ? -14.07 -7.449 1.688 1 55.94 109 ASN A O 1
ATOM 885 N N . CYS A 1 110 ? -15.031 -5.824 2.502 1 53.88 110 CYS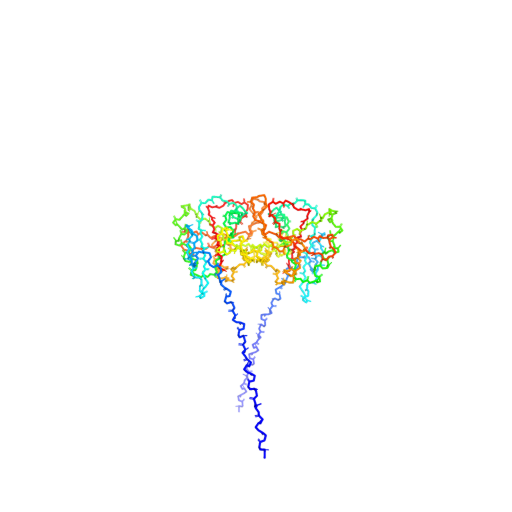 A N 1
ATOM 886 C CA . CYS A 1 110 ? -16.344 -6.336 2.896 1 53.88 110 CYS A CA 1
ATOM 887 C C . CYS A 1 110 ? -17.109 -6.859 1.69 1 53.88 110 CYS A C 1
ATOM 889 O O . CYS A 1 110 ? -16.906 -6.395 0.568 1 53.88 110 CYS A O 1
ATOM 891 N N . TYR A 1 111 ? -17.078 -8.023 1.663 1 50.56 111 TYR A N 1
ATOM 892 C CA . TYR A 1 111 ? -17.953 -8.719 0.728 1 50.56 111 TYR A CA 1
ATOM 893 C C . TYR A 1 111 ? -19.25 -7.926 0.504 1 50.56 111 TYR A C 1
ATOM 895 O O . TYR A 1 111 ? -20.281 -8.234 1.096 1 50.56 111 TYR A O 1
ATOM 903 N N . GLN A 1 112 ? -19.141 -6.652 0.181 1 52.5 112 GLN A N 1
ATOM 904 C CA . GLN A 1 112 ? -20.469 -6.027 0.101 1 52.5 112 GLN A CA 1
ATOM 905 C C . GLN A 1 112 ? -20.734 -5.496 -1.303 1 52.5 112 GLN A C 1
ATOM 907 O O . GLN A 1 112 ? -19.812 -5.109 -2.016 1 52.5 112 GLN A O 1
ATOM 912 N N . THR A 1 113 ? -21.906 -5.859 -1.721 1 52.75 113 THR A N 1
ATOM 913 C CA . THR A 1 113 ? -22.391 -5.207 -2.936 1 52.75 113 THR A CA 1
ATOM 914 C C . THR A 1 113 ? -22.328 -3.689 -2.791 1 52.75 113 THR A C 1
ATOM 916 O O . THR A 1 113 ? -22.281 -3.168 -1.676 1 52.75 113 THR A O 1
ATOM 919 N N . PRO A 1 114 ? -22.172 -3.039 -3.914 1 53.78 114 PRO A N 1
ATOM 920 C CA . PRO A 1 114 ? -22.266 -1.582 -3.797 1 53.78 114 PRO A CA 1
ATOM 921 C C . PRO A 1 114 ? -23.438 -1.14 -2.926 1 53.78 114 PRO A C 1
ATOM 923 O O . PRO A 1 114 ? -23.312 -0.208 -2.127 1 53.78 114 PRO A O 1
ATOM 926 N N . ALA A 1 115 ? -24.562 -1.769 -3.18 1 54.34 115 ALA A N 1
ATOM 927 C CA . ALA A 1 115 ? -25.75 -1.44 -2.383 1 54.34 115 ALA A CA 1
ATOM 928 C C . ALA A 1 115 ? -25.5 -1.683 -0.898 1 54.34 115 ALA A C 1
ATOM 930 O O . ALA A 1 115 ? -25.922 -0.899 -0.051 1 54.34 115 ALA A O 1
ATOM 931 N N . GLU A 1 116 ? -24.812 -2.758 -0.631 1 56.5 116 GLU A N 1
ATOM 932 C CA . GLU A 1 116 ? -24.531 -3.102 0.759 1 56.5 116 GLU A CA 1
ATOM 933 C C . GLU A 1 116 ? -23.484 -2.166 1.357 1 56.5 116 GLU A C 1
ATOM 935 O O . GLU A 1 116 ? -23.578 -1.779 2.523 1 56.5 116 GLU A O 1
ATOM 940 N N . ILE A 1 117 ? -22.5 -1.884 0.606 1 55.69 117 ILE A N 1
ATOM 941 C CA . ILE A 1 117 ? -21.469 -0.945 1.05 1 55.69 117 ILE A CA 1
ATOM 942 C C . ILE A 1 117 ? -22.125 0.352 1.52 1 55.69 117 ILE A C 1
ATOM 944 O O . ILE A 1 117 ? -21.734 0.918 2.543 1 55.69 117 ILE A O 1
ATOM 948 N N . SER A 1 118 ? -23.062 0.716 0.687 1 56.66 118 SER A N 1
ATOM 949 C CA . SER A 1 118 ? -23.75 1.95 1.046 1 56.66 118 SER A CA 1
ATOM 950 C C . SER A 1 118 ? -24.375 1.85 2.432 1 56.66 118 SER A C 1
ATOM 952 O O . SER A 1 118 ? -24.578 2.863 3.102 1 56.66 118 SER A O 1
ATOM 954 N N . ARG A 1 119 ? -24.609 0.571 2.752 1 55.41 119 ARG A N 1
ATOM 955 C CA . ARG A 1 119 ? -25.344 0.39 4.004 1 55.41 119 ARG A CA 1
ATOM 956 C C . ARG A 1 119 ? -24.406 -0.042 5.125 1 55.41 119 ARG A C 1
ATOM 958 O O . ARG A 1 119 ? -24.75 0.043 6.305 1 55.41 119 ARG A O 1
ATOM 965 N N . SER A 1 120 ? -23.328 -0.622 4.586 1 56.59 120 SER A N 1
ATOM 966 C CA . SER A 1 120 ? -22.453 -1.205 5.609 1 56.59 120 SER A CA 1
ATOM 967 C C . SER 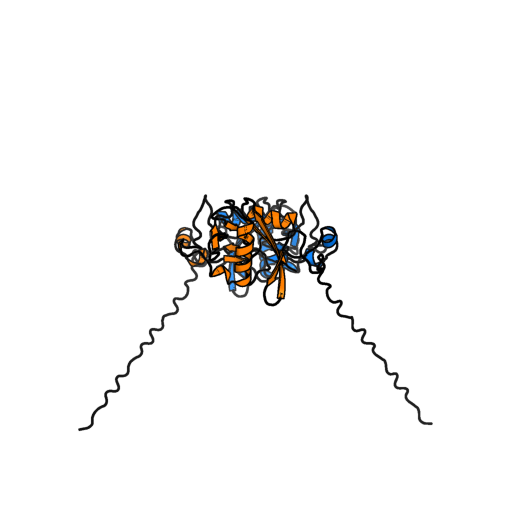A 1 120 ? -21.547 -0.151 6.23 1 56.59 120 SER A C 1
ATOM 969 O O . SER A 1 120 ? -20.703 0.431 5.547 1 56.59 120 SER A O 1
ATOM 971 N N . ILE A 1 121 ? -21.688 0.1 7.418 1 58.38 121 ILE A N 1
ATOM 972 C CA . ILE A 1 121 ? -20.891 1.065 8.18 1 58.38 121 ILE A CA 1
ATOM 973 C C . ILE A 1 121 ? -19.484 0.515 8.406 1 58.38 121 ILE A C 1
ATOM 975 O O . ILE A 1 121 ? -18.5 1.251 8.32 1 58.38 121 ILE A O 1
ATOM 979 N N . ASN A 1 122 ? -19.375 -0.808 8.555 1 59.25 122 ASN A N 1
ATOM 980 C CA . ASN A 1 122 ? -18.109 -1.378 9.008 1 59.25 122 ASN A CA 1
ATOM 981 C C . ASN A 1 122 ? -17.094 -1.44 7.879 1 59.25 122 ASN A C 1
ATOM 983 O O . ASN A 1 122 ? -15.922 -1.112 8.078 1 59.25 122 ASN A O 1
ATOM 987 N N . CYS A 1 123 ? -17.578 -1.823 6.766 1 60.56 123 CYS A N 1
ATOM 988 C CA . CYS A 1 123 ? -16.656 -1.969 5.652 1 60.56 123 CYS A CA 1
ATOM 989 C C . CYS A 1 123 ? -16.094 -0.614 5.223 1 60.56 123 CYS A C 1
ATOM 991 O O . CYS A 1 123 ? -14.969 -0.525 4.738 1 60.56 123 CYS A O 1
ATOM 993 N N . LYS A 1 124 ? -16.906 0.296 5.539 1 61.69 124 LYS A N 1
ATOM 994 C CA . LYS A 1 124 ? -16.516 1.638 5.117 1 61.69 124 LYS A CA 1
ATOM 995 C C . LYS A 1 124 ? -15.5 2.244 6.078 1 61.69 124 LYS A C 1
ATOM 997 O O . LYS A 1 124 ? -14.758 3.158 5.715 1 61.69 124 LYS A O 1
ATOM 1002 N N . LYS A 1 125 ? -15.422 1.53 7.152 1 65.25 125 LYS A N 1
ATOM 1003 C CA . LYS A 1 125 ? -14.734 2.287 8.195 1 65.25 125 LYS A CA 1
ATOM 1004 C C . LYS A 1 125 ? -13.414 1.624 8.578 1 65.25 125 LYS A C 1
ATOM 1006 O O . LYS A 1 125 ? -12.742 2.053 9.516 1 65.25 125 LYS A O 1
ATOM 1011 N N . GLU A 1 126 ? -13.031 0.679 7.836 1 79 126 GLU A N 1
ATOM 1012 C CA . GLU A 1 126 ? -11.781 0.045 8.242 1 79 126 GLU A CA 1
ATOM 1013 C C . GLU A 1 126 ? -10.609 0.551 7.41 1 79 126 GLU A C 1
ATOM 1015 O O . GLU A 1 126 ? -10.609 0.426 6.184 1 79 126 GLU A O 1
ATOM 1020 N N . GLN A 1 127 ? -9.781 1.236 8.148 1 85.69 127 GLN A N 1
ATOM 1021 C CA . GLN A 1 127 ? -8.57 1.746 7.512 1 85.69 127 GLN A CA 1
ATOM 1022 C C . GLN A 1 127 ? -7.32 1.125 8.133 1 85.69 127 GLN A C 1
ATOM 1024 O O . GLN A 1 127 ? -7.363 0.62 9.25 1 85.69 127 GLN A O 1
ATOM 1029 N N . GLY A 1 128 ? -6.27 1.049 7.305 1 89.38 128 GLY A N 1
ATOM 1030 C CA . GLY A 1 128 ? -4.969 0.601 7.777 1 89.38 128 GLY A CA 1
ATOM 1031 C C . GLY A 1 128 ? -3.812 1.347 7.145 1 89.38 128 GLY A C 1
ATOM 1032 O O . GLY A 1 128 ? -3.98 2.002 6.113 1 89.38 128 GLY A O 1
ATOM 1033 N N . TRP A 1 129 ? -2.662 1.204 7.812 1 91.44 129 TRP A N 1
ATOM 1034 C CA . TRP A 1 129 ? -1.464 1.857 7.301 1 91.44 129 TRP A CA 1
ATOM 1035 C C . TRP A 1 129 ? -0.94 1.138 6.062 1 91.44 129 TRP A C 1
ATOM 1037 O O . TRP A 1 129 ? -1.053 -0.086 5.953 1 91.44 129 TRP A O 1
ATOM 1047 N N . ASP A 1 130 ? -0.344 1.93 5.242 1 88.81 130 ASP A N 1
ATOM 1048 C CA . ASP A 1 130 ? 0.126 1.443 3.949 1 88.81 130 ASP A CA 1
ATOM 1049 C C . ASP A 1 130 ? 1.645 1.551 3.84 1 88.81 130 ASP A C 1
ATOM 1051 O O . ASP A 1 130 ? 2.221 1.25 2.793 1 88.81 130 ASP A O 1
ATOM 1055 N N . ASP A 1 131 ? 2.338 1.916 4.898 1 87.69 131 ASP A N 1
ATOM 1056 C CA . ASP A 1 131 ? 3.77 2.191 4.809 1 87.69 131 ASP A CA 1
ATOM 1057 C C . ASP A 1 131 ? 4.586 1.053 5.418 1 87.69 131 ASP A C 1
ATOM 1059 O O . ASP A 1 131 ? 5.816 1.11 5.441 1 87.69 131 ASP A O 1
ATOM 1063 N N . GLN A 1 132 ? 3.98 0.063 6.004 1 83.88 132 GLN A N 1
ATOM 1064 C CA . GLN A 1 132 ? 4.582 -1.15 6.547 1 83.88 132 GLN A CA 1
ATOM 1065 C C . GLN A 1 132 ? 5.449 -0.838 7.762 1 83.88 132 GLN A C 1
ATOM 1067 O O . GLN A 1 132 ? 6.258 -1.669 8.188 1 83.88 132 GLN A O 1
ATOM 1072 N N . HIS A 1 133 ? 5.332 0.357 8.336 1 82 133 HIS A N 1
ATOM 1073 C CA . HIS A 1 133 ? 6.16 0.75 9.469 1 82 133 HIS A CA 1
ATOM 1074 C C . HIS A 1 133 ? 5.305 1.26 10.625 1 82 133 HIS A C 1
ATOM 1076 O O . HIS A 1 133 ? 5.57 0.939 11.789 1 82 133 HIS A O 1
ATOM 1082 N N . THR A 1 134 ? 4.336 1.982 10.266 1 89.88 134 THR A N 1
ATOM 1083 C CA . THR A 1 134 ? 3.51 2.629 11.281 1 89.88 134 THR A CA 1
ATOM 1084 C C . THR A 1 134 ? 2.611 1.609 11.977 1 89.88 134 THR A C 1
ATOM 1086 O O . THR A 1 134 ? 2.002 0.762 11.32 1 89.88 134 THR A O 1
ATOM 1089 N N . THR A 1 135 ? 2.535 1.682 13.336 1 88.19 135 THR A N 1
ATOM 1090 C CA . THR A 1 135 ? 1.725 0.712 14.062 1 88.19 135 THR A CA 1
ATOM 1091 C C . THR A 1 135 ? 0.734 1.419 14.984 1 88.19 135 THR A C 1
ATOM 1093 O O . THR A 1 135 ? -0.264 0.827 15.406 1 88.19 135 THR A O 1
ATOM 1096 N N . GLY A 1 136 ? 0.894 2.633 15.406 1 91.94 136 GLY A N 1
ATOM 1097 C CA . GLY A 1 136 ? -0.046 3.334 16.266 1 91.94 136 GLY A CA 1
ATOM 1098 C C . GLY A 1 136 ? -1.329 3.723 15.562 1 91.94 136 GLY A C 1
ATOM 1099 O O . GLY A 1 136 ? -1.3 4.16 14.406 1 91.94 136 GLY A O 1
ATOM 1100 N N . ASN A 1 137 ? -2.498 3.561 16.281 1 92.31 137 ASN A N 1
ATOM 1101 C CA . ASN A 1 137 ? -3.779 3.744 15.609 1 92.31 137 ASN A CA 1
ATOM 1102 C C . ASN A 1 137 ? -4.488 5.008 16.094 1 92.31 137 ASN A C 1
ATOM 1104 O O . ASN A 1 137 ? -5.668 5.215 15.789 1 92.31 137 ASN A O 1
ATOM 1108 N N . PHE A 1 138 ? -3.812 5.875 16.766 1 94.94 138 PHE A N 1
ATOM 1109 C CA . PHE A 1 138 ? -4.387 7.109 17.297 1 94.94 138 PHE A CA 1
ATOM 1110 C C . PHE A 1 138 ? -5.082 7.898 16.203 1 94.94 138 PHE A C 1
ATOM 1112 O O . PHE A 1 138 ? -6.199 8.383 16.391 1 94.94 138 PHE A O 1
ATOM 1119 N N . MET A 1 139 ? -4.484 7.969 15.023 1 95.38 139 MET A N 1
ATOM 1120 C CA . MET A 1 139 ? -4.984 8.836 13.961 1 95.38 139 MET A CA 1
ATOM 1121 C C . MET A 1 139 ? -6.336 8.344 13.445 1 95.38 139 MET A C 1
ATOM 1123 O O . MET A 1 139 ? -7.141 9.141 12.961 1 95.38 139 MET A O 1
ATOM 1127 N N . PHE A 1 140 ? -6.602 7.078 13.602 1 94.19 140 PHE A N 1
ATOM 1128 C CA . PHE A 1 140 ? -7.859 6.516 13.125 1 94.19 140 PHE A CA 1
ATOM 1129 C C . PHE A 1 140 ? -8.992 6.828 14.086 1 94.19 140 PHE A C 1
ATOM 1131 O O . PHE A 1 140 ? -10.125 6.383 13.883 1 94.19 140 PHE A O 1
ATOM 1138 N N . THR A 1 141 ? -8.781 7.637 15.086 1 94.69 141 THR A N 1
ATOM 1139 C CA . THR A 1 141 ? -9.82 8.188 15.953 1 94.69 141 THR A CA 1
ATOM 1140 C C . THR A 1 141 ? -10.023 9.672 15.672 1 94.69 141 THR A C 1
ATOM 1142 O O . THR A 1 141 ? -10.891 10.312 16.281 1 94.69 141 THR A O 1
ATOM 1145 N N . GLN A 1 142 ? -9.242 10.25 14.766 1 95.38 142 GLN A N 1
ATOM 1146 C CA . GLN A 1 142 ? -9.266 11.688 14.516 1 95.38 142 GLN A CA 1
ATOM 1147 C C . GLN A 1 142 ? -9.984 12.016 13.211 1 95.38 142 GLN A C 1
ATOM 1149 O O . GLN A 1 142 ? -9.609 12.945 12.5 1 95.38 142 GLN A O 1
ATOM 1154 N N . TRP A 1 143 ? -10.961 11.289 12.852 1 95.44 143 TRP A N 1
ATOM 1155 C CA . TRP A 1 143 ? -11.742 11.531 11.648 1 95.44 143 TRP A CA 1
ATOM 1156 C C . TRP A 1 143 ? -12.531 12.828 11.758 1 95.44 143 TRP A C 1
ATOM 1158 O O . TRP A 1 143 ? -13.008 13.18 12.836 1 95.44 143 TRP A O 1
ATOM 1168 N N . ASP A 1 144 ? -12.742 13.484 10.672 1 95.06 144 ASP A N 1
ATOM 1169 C CA . ASP A 1 144 ? -13.609 14.656 10.625 1 95.06 144 ASP A CA 1
ATOM 1170 C C . ASP A 1 144 ? -15.078 14.258 10.695 1 95.06 144 ASP A C 1
ATOM 1172 O O . ASP A 1 144 ? -15.734 14.086 9.664 1 95.06 144 ASP A O 1
ATOM 1176 N N . VAL A 1 145 ? -15.625 14.289 11.773 1 92.5 145 VAL A N 1
ATOM 1177 C CA . VAL A 1 145 ? -16.969 13.789 12.016 1 92.5 145 VAL A CA 1
ATOM 1178 C C . VAL A 1 145 ? -18 14.766 11.453 1 92.5 145 VAL A C 1
ATOM 1180 O O . VAL A 1 145 ? -19.141 14.391 11.156 1 92.5 145 VAL A O 1
ATOM 1183 N N . LYS A 1 146 ? -17.641 16.016 11.336 1 92.69 146 LYS A N 1
ATOM 1184 C CA . LYS A 1 146 ? -18.547 17.031 10.828 1 92.69 146 LYS A CA 1
ATOM 1185 C C . LYS A 1 146 ? -19 16.703 9.414 1 92.69 146 LYS A C 1
ATOM 1187 O O . LYS A 1 146 ? -20.109 17.062 9.008 1 92.69 146 LYS A O 1
ATOM 1192 N N . ILE A 1 147 ? -18.156 15.992 8.703 1 91.94 147 ILE A N 1
ATOM 1193 C CA . ILE A 1 147 ? -18.516 15.672 7.324 1 91.94 147 ILE A CA 1
ATOM 1194 C C . ILE A 1 147 ? -18.797 14.18 7.203 1 91.94 147 ILE A C 1
ATOM 1196 O O . ILE A 1 147 ? -18.859 13.641 6.094 1 91.94 147 ILE A O 1
ATOM 1200 N N . GLY A 1 148 ? -18.797 13.438 8.305 1 90.06 148 GLY A N 1
ATOM 1201 C CA . GLY A 1 148 ? -19.141 12.023 8.336 1 90.06 148 GLY A CA 1
ATOM 1202 C C . GLY A 1 148 ? -18 11.125 7.93 1 90.06 148 GLY A C 1
ATOM 1203 O O . GLY A 1 148 ? -18.219 9.992 7.484 1 90.06 148 GLY A O 1
ATOM 1204 N N . ALA A 1 149 ? -16.75 11.547 8.047 1 91 149 ALA A N 1
ATOM 1205 C CA . ALA A 1 149 ? -15.617 10.734 7.637 1 91 149 ALA A CA 1
ATOM 1206 C C . ALA A 1 149 ? -15.289 9.68 8.688 1 91 149 ALA A C 1
ATOM 1208 O O . ALA A 1 149 ? -15.5 9.898 9.883 1 91 149 ALA A O 1
ATOM 1209 N N . PRO A 1 150 ? -14.742 8.578 8.258 1 89.62 150 PRO A N 1
ATOM 1210 C CA . PRO A 1 150 ? -14.711 8.117 6.867 1 89.62 150 PRO A CA 1
ATOM 1211 C C . PRO A 1 150 ? -16.047 7.566 6.398 1 89.62 150 PRO A C 1
ATOM 1213 O O . PRO A 1 150 ? -16.75 6.902 7.164 1 89.62 150 PRO A O 1
ATOM 1216 N N . ASN A 1 151 ? -16.469 7.855 5.105 1 85.06 151 ASN A N 1
ATOM 1217 C CA . ASN A 1 151 ? -17.781 7.43 4.656 1 85.06 151 ASN A CA 1
ATOM 1218 C C . ASN A 1 151 ? -17.703 6.633 3.357 1 85.06 151 ASN A C 1
ATOM 1220 O O . ASN A 1 151 ? -18.688 6.008 2.947 1 85.06 151 ASN A O 1
ATOM 1224 N N . GLY A 1 152 ? -16.547 6.59 2.688 1 82.38 152 GLY A N 1
ATOM 1225 C CA . GLY A 1 152 ? -16.359 5.75 1.519 1 82.38 152 GLY A CA 1
ATOM 1226 C C . GLY A 1 152 ? -17.25 6.125 0.355 1 82.38 152 GLY A C 1
ATOM 1227 O O . GLY A 1 152 ? -17.578 5.281 -0.476 1 82.38 152 GLY A O 1
ATOM 1228 N N . ILE A 1 153 ? -17.688 7.309 0.312 1 83.31 153 ILE A N 1
ATOM 1229 C CA . ILE A 1 153 ? -18.609 7.727 -0.735 1 83.31 153 ILE A CA 1
ATOM 1230 C C . ILE A 1 153 ? -17.922 7.641 -2.096 1 83.31 153 ILE A C 1
ATOM 1232 O O . ILE A 1 153 ? -16.703 7.766 -2.188 1 83.31 153 ILE A O 1
ATOM 1236 N N . ILE A 1 154 ? -18.797 7.414 -3.1 1 82.38 154 ILE A N 1
ATOM 1237 C CA . ILE A 1 154 ? -18.266 7.355 -4.461 1 82.38 154 ILE A CA 1
ATOM 1238 C C . ILE A 1 154 ? -17.984 8.766 -4.965 1 82.38 154 ILE A C 1
ATOM 1240 O O . ILE A 1 154 ? -18.859 9.641 -4.926 1 82.38 154 ILE A O 1
ATOM 1244 N N . SER A 1 155 ? -16.781 8.969 -5.32 1 84.12 155 SER A N 1
ATOM 1245 C CA . SER A 1 155 ? -16.328 10.219 -5.926 1 84.12 155 SER A CA 1
ATOM 1246 C C . SER A 1 155 ? -15.617 9.961 -7.25 1 84.12 155 SER A C 1
ATOM 1248 O O . SER A 1 155 ? -14.664 9.172 -7.309 1 84.12 155 SER A O 1
ATOM 1250 N N . ASN A 1 156 ? -16.141 10.57 -8.312 1 86.88 156 ASN A N 1
ATOM 1251 C CA . ASN A 1 156 ? -15.578 10.414 -9.648 1 86.88 156 ASN A CA 1
ATOM 1252 C C . ASN A 1 156 ? -15.461 8.945 -10.031 1 86.88 156 ASN A C 1
ATOM 1254 O O . ASN A 1 156 ? -14.406 8.5 -10.484 1 86.88 156 ASN A O 1
ATOM 1258 N N . GLY A 1 157 ? -16.469 8.203 -9.758 1 79.69 157 GLY A N 1
ATOM 1259 C CA . GLY A 1 157 ? -16.578 6.82 -10.203 1 79.69 157 GLY A CA 1
ATOM 1260 C C . GLY A 1 157 ? -15.805 5.848 -9.336 1 79.69 157 GLY A C 1
ATOM 1261 O O . GLY A 1 157 ? -15.688 4.668 -9.672 1 79.69 157 GLY A O 1
ATOM 1262 N N . ALA A 1 158 ? -15.203 6.25 -8.242 1 81.62 158 ALA A N 1
ATOM 1263 C CA . ALA A 1 158 ? -14.438 5.375 -7.355 1 81.62 158 ALA A CA 1
ATOM 1264 C C . ALA A 1 158 ? -14.742 5.684 -5.895 1 81.62 158 ALA A C 1
ATOM 1266 O O . ALA A 1 158 ? -15.062 6.82 -5.543 1 81.62 158 ALA A O 1
ATOM 1267 N N . PRO A 1 159 ? -14.641 4.676 -5.078 1 80.38 159 PRO A N 1
ATOM 1268 C CA . PRO A 1 159 ? -14.852 4.934 -3.65 1 80.38 159 PRO A CA 1
ATOM 1269 C C . PRO A 1 159 ? -13.711 5.734 -3.023 1 80.38 159 PRO A C 1
ATOM 1271 O O . PRO A 1 159 ? -12.555 5.605 -3.439 1 80.38 159 PRO A O 1
ATOM 1274 N N . GLU A 1 160 ? -14.062 6.516 -2.043 1 88.5 160 GLU A N 1
ATOM 1275 C CA . GLU A 1 160 ? -13.039 7.164 -1.229 1 88.5 160 GLU A CA 1
ATOM 1276 C C . GLU A 1 160 ? -12.359 6.164 -0.297 1 88.5 160 GLU A C 1
ATOM 1278 O O . GLU A 1 160 ? -12.961 5.703 0.676 1 88.5 160 GLU A O 1
ATOM 1283 N N . ASP A 1 161 ? -11.031 5.879 -0.643 1 88.25 161 ASP A N 1
ATOM 1284 C CA . ASP A 1 161 ? -10.359 4.785 0.047 1 88.25 161 ASP A CA 1
ATOM 1285 C C . ASP A 1 161 ? -9.008 5.234 0.608 1 88.25 161 ASP A C 1
ATOM 1287 O O . ASP A 1 161 ? -8.328 4.469 1.295 1 88.25 161 ASP A O 1
ATOM 1291 N N . CYS A 1 162 ? -8.586 6.395 0.248 1 94.06 162 CYS A N 1
ATOM 1292 C CA . CYS A 1 162 ? -7.297 6.887 0.709 1 94.06 162 CYS A CA 1
ATOM 1293 C C . CYS A 1 162 ? -7.469 8.008 1.728 1 94.06 162 CYS A C 1
ATOM 1295 O O . CYS A 1 162 ? -8.523 8.648 1.776 1 94.06 162 CYS A O 1
ATOM 1297 N N . VAL A 1 163 ? -6.434 8.25 2.529 1 96.5 163 VAL A N 1
ATOM 1298 C CA . VAL A 1 163 ? -6.625 9.117 3.688 1 96.5 163 VAL A CA 1
ATOM 1299 C C . VAL A 1 163 ? -5.766 10.367 3.543 1 96.5 163 VAL A C 1
ATOM 1301 O O . VAL A 1 163 ? -4.602 10.289 3.139 1 96.5 163 VAL A O 1
ATOM 1304 N N . VAL A 1 164 ? -6.391 11.492 3.914 1 98.12 164 VAL A N 1
ATOM 1305 C CA . VAL A 1 164 ? -5.691 12.773 3.938 1 98.12 164 VAL A CA 1
ATOM 1306 C C . VAL A 1 164 ? -5.82 13.406 5.32 1 98.12 164 VAL A C 1
ATOM 1308 O O . VAL A 1 164 ? -6.773 13.125 6.055 1 98.12 164 VAL A O 1
ATOM 1311 N N . MET A 1 165 ? -4.879 14.25 5.645 1 97.94 165 MET A N 1
ATOM 1312 C CA . MET A 1 165 ? -4.93 15.141 6.809 1 97.94 165 MET A CA 1
ATOM 1313 C C . MET A 1 165 ? -5.145 16.578 6.379 1 97.94 165 MET A C 1
ATOM 1315 O O . MET A 1 165 ? -4.488 17.062 5.457 1 97.94 165 MET A O 1
ATOM 1319 N N . ASN A 1 166 ? -6.055 17.234 6.977 1 96.62 166 ASN A N 1
ATOM 1320 C CA . ASN A 1 166 ? -6.199 18.672 6.762 1 96.62 166 ASN A CA 1
ATOM 1321 C C . ASN A 1 166 ? -5.215 19.469 7.613 1 96.62 166 ASN A C 1
ATOM 1323 O O . ASN A 1 166 ? -5.371 19.562 8.836 1 96.62 166 ASN A O 1
ATOM 1327 N N . VAL A 1 167 ? -4.312 20.188 6.973 1 95.06 167 VAL A N 1
ATOM 1328 C CA . VAL A 1 167 ? -3.182 20.734 7.719 1 95.06 167 VAL A CA 1
ATOM 1329 C C . VAL A 1 167 ? -3.498 22.156 8.172 1 95.06 167 VAL A C 1
ATOM 1331 O O . VAL A 1 167 ? -2.727 22.75 8.922 1 95.06 167 VAL A O 1
ATOM 1334 N N . HIS A 1 168 ? -4.578 22.75 7.742 1 92.31 168 HIS A N 1
ATOM 1335 C CA . HIS A 1 168 ? -4.922 24.109 8.148 1 92.31 168 HIS A CA 1
ATOM 1336 C C . HIS A 1 168 ? -6.066 24.109 9.156 1 92.31 168 HIS A C 1
ATOM 1338 O O . HIS A 1 168 ? -6.379 25.141 9.742 1 92.31 168 HIS A O 1
ATOM 1344 N N . GLU A 1 169 ? -6.723 22.938 9.281 1 81.94 169 GLU A N 1
ATOM 1345 C CA . GLU A 1 169 ? -7.703 22.844 10.359 1 81.94 169 GLU A CA 1
ATOM 1346 C C . GLU A 1 169 ? -7.02 22.641 11.711 1 81.94 169 GLU A C 1
ATOM 1348 O O . GLU A 1 169 ? -6.012 21.938 11.805 1 81.94 169 GLU A O 1
ATOM 1353 N N . ASN A 1 170 ? -7.465 23.266 12.688 1 73.75 170 ASN A N 1
ATOM 1354 C CA . ASN A 1 170 ? -6.832 23.344 14 1 73.75 170 ASN A CA 1
ATOM 1355 C C . ASN A 1 170 ? -6.512 21.953 14.555 1 73.75 170 ASN A C 1
ATOM 1357 O O . ASN A 1 170 ? -5.441 21.75 15.117 1 73.75 170 ASN A O 1
ATOM 1361 N N . VAL A 1 171 ? -7.367 21 14.43 1 81.06 171 VAL A N 1
ATOM 1362 C CA . VAL A 1 171 ? -7.152 19.719 15.102 1 81.06 171 VAL A CA 1
ATOM 1363 C C . VAL A 1 171 ? -6.379 18.766 14.18 1 81.06 171 VAL A C 1
ATOM 1365 O O . VAL A 1 171 ? -5.746 17.828 14.648 1 81.06 171 VAL A O 1
ATOM 1368 N N . GLY A 1 172 ? -6.25 19.125 12.914 1 92.62 172 GLY A N 1
ATOM 1369 C CA . GLY A 1 172 ? -5.586 18.188 12.016 1 92.62 172 GLY A CA 1
ATOM 1370 C C . GLY A 1 172 ? -6.379 16.922 11.773 1 92.62 172 GLY A C 1
ATOM 1371 O O . GLY A 1 172 ? -5.832 15.82 11.852 1 92.62 172 GLY A O 1
ATOM 1372 N N . TYR A 1 173 ? -7.668 16.984 11.562 1 95.38 173 TYR A N 1
ATOM 1373 C CA . TYR A 1 173 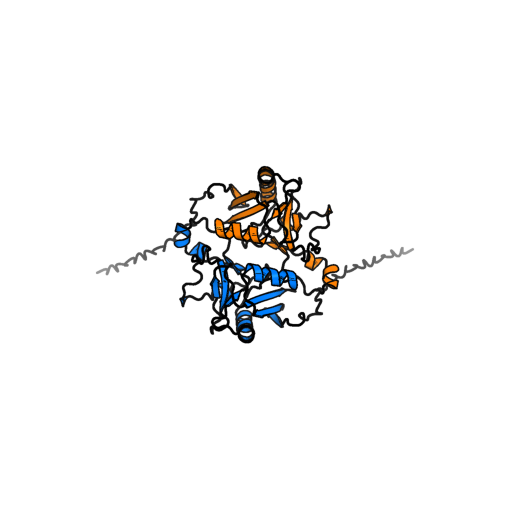? -8.547 15.852 11.32 1 95.38 173 TYR A CA 1
ATOM 1374 C C . TYR A 1 173 ? -8.227 15.188 9.992 1 95.38 173 TYR A C 1
ATOM 1376 O O . TYR A 1 173 ? -7.617 15.797 9.109 1 95.38 173 TYR A O 1
ATOM 1384 N N . ILE A 1 174 ? -8.609 13.922 9.93 1 97.12 174 ILE A N 1
ATOM 1385 C CA . ILE A 1 174 ? -8.375 13.172 8.695 1 97.12 174 ILE A CA 1
ATOM 1386 C C . ILE A 1 174 ? -9.703 12.914 7.992 1 97.12 174 ILE A C 1
ATOM 1388 O O . ILE A 1 174 ? -10.766 12.977 8.617 1 97.12 174 ILE A O 1
ATOM 1392 N N . ASP A 1 175 ? -9.586 12.719 6.684 1 96.25 175 ASP A N 1
ATOM 1393 C CA . ASP A 1 175 ? -10.711 12.445 5.793 1 96.25 175 ASP A CA 1
ATOM 1394 C C . ASP A 1 175 ? -10.344 11.391 4.754 1 96.25 175 ASP A C 1
ATOM 1396 O O . ASP A 1 175 ? -9.18 11.289 4.352 1 96.25 175 ASP A O 1
ATOM 1400 N N . ASP A 1 176 ? -11.328 10.523 4.371 1 93.94 176 ASP A N 1
ATOM 1401 C CA . ASP A 1 176 ? -11.109 9.656 3.221 1 93.94 176 ASP A CA 1
ATOM 1402 C C . ASP A 1 176 ? -11.445 10.367 1.914 1 93.94 176 ASP A C 1
ATOM 1404 O O . ASP A 1 176 ? -12.406 11.133 1.85 1 93.94 176 ASP A O 1
ATOM 1408 N N . LYS A 1 177 ? -10.57 10.195 0.933 1 95.5 177 LYS A N 1
ATOM 1409 C CA . LYS A 1 177 ? -10.734 10.805 -0.383 1 95.5 177 LYS A CA 1
ATOM 1410 C C . LYS A 1 177 ? -10.516 9.789 -1.495 1 95.5 177 LYS A C 1
ATOM 1412 O O . LYS A 1 177 ? -9.969 8.703 -1.255 1 95.5 177 LYS A O 1
ATOM 1417 N N . ASN A 1 178 ? -11.086 10.172 -2.646 1 92.94 178 ASN A N 1
ATOM 1418 C CA . ASN A 1 178 ? -10.797 9.383 -3.838 1 92.94 178 ASN A CA 1
ATOM 1419 C C . ASN A 1 178 ? -9.305 9.383 -4.16 1 92.94 178 ASN A C 1
ATOM 1421 O O . ASN A 1 178 ? -8.711 10.445 -4.379 1 92.94 178 ASN A O 1
ATOM 1425 N N . CYS A 1 179 ? -8.664 8.195 -4.266 1 94.19 179 CYS A N 1
ATOM 1426 C CA . CYS A 1 179 ? -7.227 8.031 -4.445 1 94.19 179 CYS A CA 1
ATOM 1427 C C . CYS A 1 179 ? -6.77 8.656 -5.758 1 94.19 179 CYS A C 1
ATOM 1429 O O . CYS A 1 179 ? -5.586 8.953 -5.93 1 94.19 179 CYS A O 1
ATOM 1431 N N . ASP A 1 180 ? -7.699 8.82 -6.668 1 93.12 180 ASP A N 1
ATOM 1432 C CA . ASP A 1 180 ? -7.34 9.195 -8.031 1 93.12 180 ASP A CA 1
ATOM 1433 C C . ASP A 1 180 ? -7.477 10.703 -8.242 1 93.12 180 ASP A C 1
ATOM 1435 O O . ASP A 1 180 ? -7.16 11.219 -9.312 1 93.12 180 ASP A O 1
ATOM 1439 N N . LEU A 1 181 ? -7.945 11.398 -7.25 1 95.81 181 LEU A N 1
ATOM 1440 C CA . LEU A 1 181 ? -8.039 12.852 -7.328 1 95.81 181 LEU A CA 1
ATOM 1441 C C . LEU A 1 181 ? -6.863 13.516 -6.617 1 95.81 181 LEU A C 1
ATOM 1443 O O . LEU A 1 181 ? -6.617 13.25 -5.438 1 95.81 181 LEU A O 1
ATOM 1447 N N . PRO A 1 182 ? -6.133 14.359 -7.273 1 97.31 182 PRO A N 1
ATOM 1448 C CA . PRO A 1 182 ? -4.926 14.945 -6.688 1 97.31 182 PRO A CA 1
ATOM 1449 C C . PRO A 1 182 ? -5.223 15.805 -5.461 1 97.31 182 PRO A C 1
ATOM 1451 O O . PRO A 1 182 ? -6.25 16.484 -5.418 1 97.31 182 PRO A O 1
ATOM 1454 N N . GLN A 1 183 ? -4.328 15.805 -4.504 1 98.06 183 GLN A N 1
ATOM 1455 C CA . GLN A 1 183 ? -4.316 16.688 -3.34 1 98.06 183 GLN A CA 1
ATOM 1456 C C . GLN A 1 183 ? -3.061 17.547 -3.324 1 98.06 183 GLN A C 1
ATOM 1458 O O . GLN A 1 183 ? -2.059 17.219 -3.961 1 98.06 183 GLN A O 1
ATOM 1463 N N . PRO A 1 184 ? -3.064 18.625 -2.58 1 98.06 184 PRO A N 1
ATOM 1464 C CA . PRO A 1 184 ? -1.982 19.609 -2.68 1 98.06 184 PRO A CA 1
ATOM 1465 C C . PRO A 1 184 ? -0.676 19.125 -2.066 1 98.06 184 PRO A C 1
ATOM 1467 O O . PRO A 1 184 ? 0.398 19.625 -2.393 1 98.06 184 PRO A O 1
ATOM 1470 N N . GLY A 1 185 ? -0.751 18.141 -1.129 1 98.31 185 GLY A N 1
ATOM 1471 C CA . GLY A 1 185 ? 0.486 17.719 -0.496 1 98.31 185 GLY A CA 1
ATOM 1472 C C . GLY A 1 185 ? 0.499 16.234 -0.152 1 98.31 185 GLY A C 1
ATOM 1473 O O . GLY A 1 185 ? -0.523 15.562 -0.269 1 98.31 185 GLY A O 1
ATOM 1474 N N . PHE A 1 186 ? 1.729 15.758 0.223 1 98.44 186 PHE A N 1
ATOM 1475 C CA . PHE A 1 186 ? 1.907 14.406 0.73 1 98.44 186 PHE A CA 1
ATOM 1476 C C . PHE A 1 186 ? 3.137 14.32 1.626 1 98.44 186 PHE A C 1
ATOM 1478 O O . PHE A 1 186 ? 4.023 15.172 1.556 1 98.44 186 PHE A O 1
ATOM 1485 N N . LEU A 1 187 ? 3.123 13.305 2.465 1 97.88 187 LEU A N 1
ATOM 1486 C CA . LEU A 1 187 ? 4.156 13.062 3.463 1 97.88 187 LEU A CA 1
ATOM 1487 C C . LEU A 1 187 ? 4.98 11.828 3.104 1 97.88 187 LEU A C 1
ATOM 1489 O O . LEU A 1 187 ? 4.434 10.734 2.959 1 97.88 187 LEU A O 1
ATOM 1493 N N . CYS A 1 188 ? 6.293 12.023 2.955 1 94.56 188 CYS A N 1
ATOM 1494 C CA . CYS A 1 188 ? 7.188 10.883 2.811 1 94.56 188 CYS A CA 1
ATOM 1495 C C . CYS A 1 188 ? 7.93 10.594 4.113 1 94.56 188 CYS A C 1
ATOM 1497 O O . CYS A 1 188 ? 8.273 11.523 4.848 1 94.56 188 CYS A O 1
ATOM 1499 N N . GLY A 1 189 ? 8.133 9.273 4.363 1 91.5 189 GLY A N 1
ATOM 1500 C CA . GLY A 1 189 ? 8.867 8.891 5.559 1 91.5 189 GLY A CA 1
ATOM 1501 C C . GLY A 1 189 ? 9.852 7.762 5.328 1 91.5 189 GLY A C 1
ATOM 1502 O O . GLY A 1 189 ? 9.57 6.836 4.562 1 91.5 189 GLY A O 1
ATOM 1503 N N . LEU A 1 190 ? 11 7.949 6.059 1 81.25 190 LEU A N 1
ATOM 1504 C CA . LEU A 1 190 ? 12.055 6.941 6.125 1 81.25 190 LEU A CA 1
ATOM 1505 C C . LEU A 1 190 ? 12.25 6.457 7.559 1 81.25 190 LEU A C 1
ATOM 1507 O O . LEU A 1 190 ? 12.195 7.25 8.5 1 81.25 190 LEU A O 1
ATOM 1511 N N . SER A 1 191 ? 12.211 5.168 7.652 1 69.12 191 SER A N 1
ATOM 1512 C CA . SER A 1 191 ? 12.453 4.668 9 1 69.12 191 SER A CA 1
ATOM 1513 C C . SER A 1 191 ? 13.836 4.043 9.117 1 69.12 191 SER A C 1
ATOM 1515 O O . SER A 1 191 ? 14.445 3.67 8.109 1 69.12 191 SER A O 1
ATOM 1517 N N . ASP A 1 192 ? 14.406 4.031 10.297 1 60.72 192 ASP A N 1
ATOM 1518 C CA . ASP A 1 192 ? 15.727 3.486 10.602 1 60.72 192 ASP A CA 1
ATOM 1519 C C . ASP A 1 192 ? 15.734 1.964 10.484 1 60.72 192 ASP A C 1
ATOM 1521 O O . ASP A 1 192 ? 14.703 1.315 10.711 1 60.72 192 ASP A O 1
ATOM 1525 N N . MET B 1 1 ? -50.219 -10.617 64.875 1 34.88 1 MET B N 1
ATOM 1526 C CA . MET B 1 1 ? -50.344 -9.945 63.562 1 34.88 1 MET B CA 1
ATOM 1527 C C . MET B 1 1 ? -49 -9.906 62.812 1 34.88 1 MET B C 1
ATOM 1529 O O . MET B 1 1 ? -48.094 -9.18 63.219 1 34.88 1 MET B O 1
ATOM 1533 N N . VAL B 1 2 ? -48.562 -11.109 62.344 1 44.81 2 VAL B N 1
ATOM 1534 C CA . VAL B 1 2 ? -47.281 -11.391 61.656 1 44.81 2 VAL B CA 1
ATOM 1535 C C . VAL B 1 2 ? -47.219 -10.617 60.344 1 44.81 2 VAL B C 1
ATOM 1537 O O . VAL B 1 2 ? -48.125 -10.719 59.5 1 44.81 2 VAL B O 1
ATOM 1540 N N . HIS B 1 3 ? -46.656 -9.43 60.406 1 43.34 3 HIS B N 1
ATOM 1541 C CA . HIS B 1 3 ? -46.438 -8.609 59.219 1 43.34 3 HIS B CA 1
ATOM 1542 C C . HIS B 1 3 ? -45.594 -9.352 58.156 1 43.34 3 HIS B C 1
ATOM 1544 O O . HIS B 1 3 ? -44.5 -9.828 58.469 1 43.34 3 HIS B O 1
ATOM 1550 N N . PHE B 1 4 ? -46.25 -10.039 57.219 1 42.88 4 PHE B N 1
ATOM 1551 C CA . PHE B 1 4 ? -45.656 -10.633 56.062 1 42.88 4 PHE B CA 1
ATOM 1552 C C . PHE B 1 4 ? -44.969 -9.578 55.219 1 42.88 4 PHE B C 1
ATOM 1554 O O . PHE B 1 4 ? -45.594 -8.625 54.75 1 42.88 4 PHE B O 1
ATOM 1561 N N . ILE B 1 5 ? -43.688 -9.289 55.469 1 46 5 ILE B N 1
ATOM 1562 C CA . ILE B 1 5 ? -42.875 -8.438 54.594 1 46 5 ILE B CA 1
ATOM 1563 C C . ILE B 1 5 ? -42.844 -9.055 53.188 1 46 5 ILE B C 1
ATOM 1565 O O . ILE B 1 5 ? -42.438 -10.203 53.031 1 46 5 ILE B O 1
ATOM 1569 N N . SER B 1 6 ? -43.688 -8.68 52.312 1 41.31 6 SER B N 1
ATOM 1570 C CA . SER B 1 6 ? -43.656 -9.062 50.906 1 41.31 6 SER B CA 1
ATOM 1571 C C . SER B 1 6 ? -42.312 -8.664 50.25 1 41.31 6 SER B C 1
ATOM 1573 O O . SER B 1 6 ? -41.969 -7.488 50.25 1 41.31 6 SER B O 1
ATOM 1575 N N . VAL B 1 7 ? -41.344 -9.547 50.375 1 44 7 VAL B N 1
ATOM 1576 C CA . VAL B 1 7 ? -40.125 -9.336 49.625 1 44 7 VAL B CA 1
ATOM 1577 C C . VAL B 1 7 ? -40.438 -9.219 48.125 1 44 7 VAL B C 1
ATOM 1579 O O . VAL B 1 7 ? -41 -10.148 47.531 1 44 7 VAL B O 1
ATOM 1582 N N . ILE B 1 8 ? -40.688 -7.992 47.625 1 43.22 8 ILE B N 1
ATOM 1583 C CA . ILE B 1 8 ? -40.781 -7.738 46.219 1 43.22 8 ILE B CA 1
ATOM 1584 C C . ILE B 1 8 ? -39.5 -8.211 45.5 1 43.22 8 ILE B C 1
ATOM 1586 O O . ILE B 1 8 ? -38.438 -7.707 45.781 1 43.22 8 ILE B O 1
ATOM 1590 N N . LEU B 1 9 ? -39.469 -9.469 45.125 1 40.94 9 LEU B N 1
ATOM 1591 C CA . LEU B 1 9 ? -38.438 -9.93 44.219 1 40.94 9 LEU B CA 1
ATOM 1592 C C . LEU B 1 9 ? -38.375 -9.07 42.969 1 40.94 9 LEU B C 1
ATOM 1594 O O . LEU B 1 9 ? -39.281 -9.078 42.156 1 40.94 9 LEU B O 1
ATOM 1598 N N . VAL B 1 10 ? -37.719 -7.898 43.125 1 43.66 10 VAL B N 1
ATOM 1599 C CA . VAL B 1 10 ? -37.406 -7.172 41.875 1 43.66 10 VAL B CA 1
ATOM 1600 C C . VAL B 1 10 ? -36.688 -8.094 40.906 1 43.66 10 VAL B C 1
ATOM 1602 O O . VAL B 1 10 ? -35.562 -8.539 41.188 1 43.66 10 VAL B O 1
ATOM 1605 N N . LEU B 1 11 ? -37.438 -8.875 40.156 1 40.22 11 LEU B N 1
ATOM 1606 C CA . LEU B 1 11 ? -36.844 -9.539 39 1 40.22 11 LEU B CA 1
ATOM 1607 C C . LEU B 1 11 ? -36.094 -8.531 38.125 1 40.22 11 LEU B C 1
ATOM 1609 O O . LEU B 1 11 ? -36.719 -7.68 37.5 1 40.22 11 LEU B O 1
ATOM 1613 N N . VAL B 1 12 ? -34.906 -8.125 38.625 1 39.66 12 VAL B N 1
ATOM 1614 C CA . VAL B 1 12 ? -34.062 -7.426 37.625 1 39.66 12 VAL B CA 1
ATOM 1615 C C . VAL B 1 12 ? -34 -8.242 36.344 1 39.66 12 VAL B C 1
ATOM 1617 O O . VAL B 1 12 ? -33.406 -9.336 36.344 1 39.66 12 VAL B O 1
ATOM 1620 N N . THR B 1 13 ? -35.031 -8.188 35.531 1 36.09 13 THR B N 1
ATOM 1621 C CA . THR B 1 13 ? -34.781 -8.664 34.188 1 36.09 13 THR B CA 1
ATOM 1622 C C . THR B 1 13 ? -33.531 -8.023 33.594 1 36.09 13 THR B C 1
ATOM 1624 O O . THR B 1 13 ? -33.5 -6.816 33.344 1 36.09 13 THR B O 1
ATOM 1627 N N . LEU B 1 14 ? -32.406 -8.531 34.094 1 33.84 14 LEU B N 1
ATOM 1628 C CA . LEU B 1 14 ? -31.234 -8.234 33.281 1 33.84 14 LEU B CA 1
ATOM 1629 C C . LEU B 1 14 ? -31.547 -8.383 31.797 1 33.84 14 LEU B C 1
ATOM 1631 O O . LEU B 1 14 ? -31.812 -9.484 31.312 1 33.84 14 LEU B O 1
ATOM 1635 N N . PHE B 1 15 ? -32.281 -7.328 31.25 1 32.03 15 PHE B N 1
ATOM 1636 C CA . PHE B 1 15 ? -32.219 -7.27 29.797 1 32.03 15 PHE B CA 1
ATOM 1637 C C . PHE B 1 15 ? -30.797 -7.57 29.297 1 32.03 15 PHE B C 1
ATOM 1639 O O . PHE B 1 15 ? -29.875 -6.773 29.5 1 32.03 15 PHE B O 1
ATOM 1646 N N . GLN B 1 16 ? -30.453 -8.836 29.359 1 28.31 16 GLN B N 1
ATOM 1647 C CA . GLN B 1 16 ? -29.297 -9.195 28.547 1 28.31 16 GLN B CA 1
ATOM 1648 C C . GLN B 1 16 ? -29.328 -8.438 27.219 1 28.31 16 GLN B C 1
ATOM 1650 O O . GLN B 1 16 ? -30.25 -8.594 26.422 1 28.31 16 GLN B O 1
ATOM 1655 N N . CYS B 1 17 ? -29 -7.148 27.25 1 30.97 17 CYS B N 1
ATOM 1656 C CA . CYS B 1 17 ? -28.594 -6.621 25.953 1 30.97 17 CYS B CA 1
ATOM 1657 C C . CYS B 1 17 ? -27.922 -7.699 25.109 1 30.97 17 CYS B C 1
ATOM 1659 O O . CYS B 1 17 ? -26.875 -8.219 25.484 1 30.97 17 CYS B O 1
ATOM 1661 N N . GLY B 1 18 ? -28.781 -8.664 24.672 1 30.3 18 GLY B N 1
ATOM 1662 C CA . GLY B 1 18 ? -28.266 -9.57 23.656 1 30.3 18 GLY B CA 1
ATOM 1663 C C . GLY B 1 18 ? -27.156 -8.953 22.828 1 30.3 18 GLY B C 1
ATOM 1664 O O . GLY B 1 18 ? -27.266 -7.82 22.359 1 30.3 18 GLY B O 1
ATOM 1665 N N . PHE B 1 19 ? -25.953 -9.32 23.141 1 31.61 19 PHE B N 1
ATOM 1666 C CA . PHE B 1 19 ? -24.844 -9.133 22.219 1 31.61 19 PHE B CA 1
ATOM 1667 C C . PHE B 1 19 ? -25.312 -9.328 20.781 1 31.61 19 PHE B C 1
ATOM 1669 O O . PHE B 1 19 ? -25.75 -10.414 20.391 1 31.61 19 PHE B O 1
ATOM 1676 N N . ALA B 1 20 ? -26.078 -8.359 20.219 1 29.88 20 ALA B N 1
ATOM 1677 C CA . ALA B 1 20 ? -26.219 -8.414 18.75 1 29.88 20 ALA B CA 1
ATOM 1678 C C . ALA B 1 20 ? -24.969 -8.992 18.109 1 29.88 20 ALA B C 1
ATOM 1680 O O . ALA B 1 20 ? -23.859 -8.5 18.344 1 29.88 20 ALA B O 1
ATOM 1681 N N . GLU B 1 21 ? -24.797 -10.273 18.031 1 32.91 21 GLU B N 1
ATOM 1682 C CA . GLU B 1 21 ? -23.859 -10.906 17.109 1 32.91 21 GLU B CA 1
ATOM 1683 C C . GLU B 1 21 ? -23.578 -10.023 15.906 1 32.91 21 GLU B C 1
ATOM 1685 O O . GLU B 1 21 ? -24.516 -9.586 15.227 1 32.91 21 GLU B O 1
ATOM 1690 N N . GLU B 1 22 ? -22.641 -9.141 16 1 34.06 22 GLU B N 1
ATOM 1691 C CA . GLU B 1 22 ? -22.156 -8.422 14.828 1 34.06 22 GLU B CA 1
ATOM 1692 C C . GLU B 1 22 ? -22.297 -9.266 13.57 1 34.06 22 GLU B C 1
ATOM 1694 O O . GLU B 1 22 ? -21.688 -10.328 13.453 1 34.06 22 GLU B O 1
ATOM 1699 N N . THR B 1 23 ? -23.5 -9.445 13.125 1 34.03 23 THR B N 1
ATOM 1700 C CA . THR B 1 23 ? -23.781 -10.039 11.82 1 34.03 23 THR B CA 1
ATOM 1701 C C . THR B 1 23 ? -22.656 -9.742 10.844 1 34.03 23 THR B C 1
ATOM 1703 O O . THR B 1 23 ? -22.344 -8.578 10.578 1 34.03 23 THR B O 1
ATOM 1706 N N . LYS B 1 24 ? -21.562 -10.453 10.992 1 36.88 24 LYS B N 1
ATOM 1707 C CA . LYS B 1 24 ? -20.562 -10.484 9.922 1 36.88 24 LYS B CA 1
ATOM 1708 C C . LYS B 1 24 ? -21.219 -10.297 8.555 1 36.88 24 LYS B C 1
ATOM 1710 O O . LYS B 1 24 ? -22.172 -11 8.219 1 36.88 24 LYS B O 1
ATOM 1715 N N . CYS B 1 25 ? -21.422 -9.172 8.164 1 41.47 25 CYS B N 1
ATOM 1716 C CA . CYS B 1 25 ? -21.969 -8.719 6.887 1 41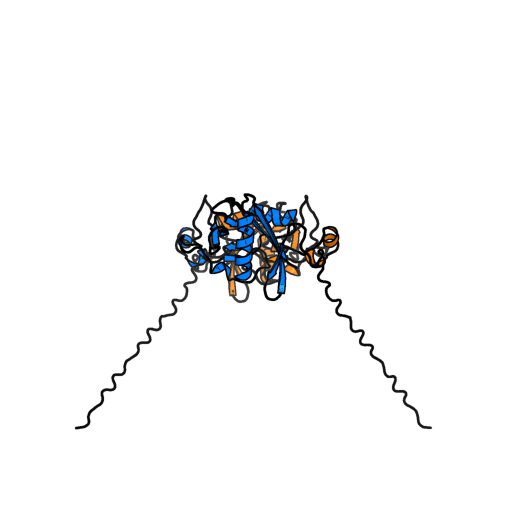.47 25 CYS B CA 1
ATOM 1717 C C . CYS B 1 25 ? -21.5 -9.617 5.746 1 41.47 25 CYS B C 1
ATOM 1719 O O . CYS B 1 25 ? -20.484 -9.344 5.117 1 41.47 25 CYS B O 1
ATOM 1721 N N . ASN B 1 26 ? -21.453 -10.953 5.961 1 43 26 ASN B N 1
ATOM 1722 C CA . ASN B 1 26 ? -21.094 -11.859 4.879 1 43 26 ASN B CA 1
ATOM 1723 C C . ASN B 1 26 ? -22.094 -11.797 3.73 1 43 26 ASN B C 1
ATOM 1725 O O . ASN B 1 26 ? -23.219 -12.297 3.854 1 43 26 ASN B O 1
ATOM 1729 N N . LEU B 1 27 ? -22.172 -10.602 2.971 1 42.88 27 LEU B N 1
ATOM 1730 C CA . LEU B 1 27 ? -23 -10.445 1.771 1 42.88 27 LEU B CA 1
ATOM 1731 C C . LEU B 1 27 ? -23.203 -11.789 1.077 1 42.88 27 LEU B C 1
ATOM 1733 O O . LEU B 1 27 ? -24.25 -12.023 0.466 1 42.88 27 LEU B O 1
ATOM 1737 N N . TRP B 1 28 ? -22.125 -12.414 0.866 1 50.66 28 TRP B N 1
ATOM 1738 C CA . TRP B 1 28 ? -22.297 -13.625 0.077 1 50.66 28 TRP B CA 1
ATOM 1739 C C . TRP B 1 28 ? -22.641 -14.812 0.97 1 50.66 28 TRP B C 1
ATOM 1741 O O . TRP B 1 28 ? -22.422 -15.969 0.592 1 50.66 28 TRP B O 1
ATOM 1751 N N . GLN B 1 29 ? -23.438 -14.297 2.104 1 52.06 29 GLN B N 1
ATOM 1752 C CA . GLN B 1 29 ? -23.984 -15.359 2.945 1 52.06 29 GLN B CA 1
ATOM 1753 C C . GLN B 1 29 ? -22.953 -16.453 3.189 1 52.06 29 GLN B C 1
ATOM 1755 O O . GLN B 1 29 ? -23.266 -17.641 3.039 1 52.06 29 GLN B O 1
ATOM 1760 N N . GLY B 1 30 ? -21.734 -16.062 3.287 1 60.66 30 GLY B N 1
ATOM 1761 C CA . GLY B 1 30 ? -20.703 -17.062 3.525 1 60.66 30 GLY B CA 1
ATOM 1762 C C . GLY B 1 30 ? -20.047 -17.562 2.252 1 60.66 30 GLY B C 1
ATOM 1763 O O . GLY B 1 30 ? -19.203 -18.469 2.289 1 60.66 30 GLY B O 1
ATOM 1764 N N . LYS B 1 31 ? -20.578 -17.047 1.053 1 72.44 31 LYS B N 1
ATOM 1765 C CA . LYS B 1 31 ? -19.969 -17.453 -0.206 1 72.44 31 LYS B CA 1
ATOM 1766 C C . LYS B 1 31 ? -19.172 -16.312 -0.83 1 72.44 31 LYS B C 1
ATOM 1768 O O . LYS B 1 31 ? -19.359 -15.148 -0.452 1 72.44 31 LYS B O 1
ATOM 1773 N N . CYS B 1 32 ? -18.25 -16.641 -1.722 1 82.75 32 CYS B N 1
ATOM 1774 C CA . CYS B 1 32 ? -17.484 -15.656 -2.48 1 82.75 32 CYS B CA 1
ATOM 1775 C C . CYS B 1 32 ? -18.266 -15.164 -3.691 1 82.75 32 CYS B C 1
ATOM 1777 O O . CYS B 1 32 ? -19.156 -15.859 -4.184 1 82.75 32 CYS B O 1
ATOM 1779 N N . PRO B 1 33 ? -18.047 -13.906 -4.109 1 79.56 33 PRO B N 1
ATOM 1780 C CA . PRO B 1 33 ? -18.641 -13.43 -5.359 1 79.56 33 PRO B CA 1
ATOM 1781 C C . PRO B 1 33 ? -18.359 -14.367 -6.535 1 79.56 33 PRO B C 1
ATOM 1783 O O . PRO B 1 33 ? -17.406 -15.141 -6.5 1 79.56 33 PRO B O 1
ATOM 1786 N N . PRO B 1 34 ? -19.266 -14.273 -7.562 1 81 34 PRO B N 1
ATOM 1787 C CA . PRO B 1 34 ? -19.016 -15.117 -8.734 1 81 34 PRO B CA 1
ATOM 1788 C C . PRO B 1 34 ? -17.609 -14.914 -9.32 1 81 34 PRO B C 1
ATOM 1790 O O . PRO B 1 34 ? -17.141 -13.781 -9.422 1 81 34 PRO B O 1
ATOM 1793 N N . GLY B 1 35 ? -16.969 -16 -9.68 1 86.81 35 GLY B N 1
ATOM 1794 C CA . GLY B 1 35 ? -15.648 -15.938 -10.273 1 86.81 35 GLY B CA 1
ATOM 1795 C C . GLY B 1 35 ? -14.531 -15.953 -9.25 1 86.81 35 GLY B C 1
ATOM 1796 O O . GLY B 1 35 ? -13.359 -16.094 -9.602 1 86.81 35 GLY B O 1
ATOM 1797 N N . TRP B 1 36 ? -14.938 -15.781 -8.023 1 91.31 36 TRP B N 1
ATOM 1798 C CA . TRP B 1 36 ? -13.953 -15.82 -6.945 1 91.31 36 TRP B CA 1
ATOM 1799 C C . TRP B 1 36 ? -13.945 -17.188 -6.273 1 91.31 36 TRP B C 1
ATOM 1801 O O . TRP B 1 36 ? -14.953 -17.891 -6.277 1 91.31 36 TRP B O 1
ATOM 1811 N N . LYS B 1 37 ? -12.781 -17.547 -5.754 1 92.06 37 LYS B N 1
ATOM 1812 C CA . LYS B 1 37 ? -12.633 -18.844 -5.086 1 92.06 37 LYS B CA 1
ATOM 1813 C C . LYS B 1 37 ? -12.383 -18.656 -3.59 1 92.06 37 LYS B C 1
ATOM 1815 O O . LYS B 1 37 ? -11.641 -17.766 -3.184 1 92.06 37 LYS B O 1
ATOM 1820 N N . THR B 1 38 ? -12.953 -19.562 -2.898 1 89.75 38 THR B N 1
ATOM 1821 C CA . THR B 1 38 ? -12.789 -19.531 -1.448 1 89.75 38 THR B CA 1
ATOM 1822 C C . THR B 1 38 ? -11.539 -20.297 -1.026 1 89.75 38 THR B C 1
ATOM 1824 O O . THR B 1 38 ? -11.289 -21.406 -1.509 1 89.75 38 THR B O 1
ATOM 1827 N N . PHE B 1 39 ? -10.758 -19.656 -0.216 1 91.94 39 PHE B N 1
ATOM 1828 C CA . PHE B 1 39 ? -9.656 -20.312 0.487 1 91.94 39 PHE B CA 1
ATOM 1829 C C . PHE B 1 39 ? -9.789 -20.125 1.994 1 91.94 39 PHE B C 1
ATOM 1831 O O . PHE B 1 39 ? -10.07 -19.031 2.471 1 91.94 39 PHE B O 1
ATOM 1838 N N . VAL B 1 40 ? -9.617 -21.203 2.73 1 89.06 40 VAL B N 1
ATOM 1839 C CA . VAL B 1 40 ? -9.656 -21.125 4.188 1 89.06 40 VAL B CA 1
ATOM 1840 C C . VAL B 1 40 ? -8.242 -21.141 4.746 1 89.06 40 VAL B C 1
ATOM 1842 O O . VAL B 1 40 ? -7.57 -22.172 4.738 1 89.06 40 VAL B O 1
ATOM 1845 N N . ARG B 1 41 ? -7.82 -19.969 5.211 1 88.44 41 ARG B N 1
ATOM 1846 C CA . ARG B 1 41 ? -6.52 -19.859 5.863 1 88.44 41 ARG B CA 1
ATOM 1847 C C . ARG B 1 41 ? -6.574 -20.406 7.285 1 88.44 41 ARG B C 1
ATOM 1849 O O . ARG B 1 41 ? -7.375 -19.953 8.102 1 88.44 41 ARG B O 1
ATOM 1856 N N . PRO B 1 42 ? -5.695 -21.312 7.582 1 85.62 42 PRO B N 1
ATOM 1857 C CA . PRO B 1 42 ? -5.688 -21.844 8.945 1 85.62 42 PRO B CA 1
ATOM 1858 C C . PRO B 1 42 ? -5.391 -20.766 9.992 1 85.62 42 PRO B C 1
ATOM 1860 O O . PRO B 1 42 ? -4.582 -19.875 9.75 1 85.62 42 PRO B O 1
ATOM 1863 N N . PRO B 1 43 ? -6.16 -20.906 10.992 1 78.88 43 PRO B N 1
ATOM 1864 C CA . PRO B 1 43 ? -7.031 -22.047 11.328 1 78.88 43 PRO B CA 1
ATOM 1865 C C . PRO B 1 43 ? -8.453 -21.859 10.82 1 78.88 43 PRO B C 1
ATOM 1867 O O . PRO B 1 43 ? -9.195 -22.844 10.688 1 78.88 43 PRO B O 1
ATOM 1870 N N . ALA B 1 44 ? -8.828 -20.516 10.484 1 76.56 44 ALA B N 1
ATOM 1871 C CA . ALA B 1 44 ? -10.258 -20.453 10.164 1 76.56 44 ALA B CA 1
ATOM 1872 C C . ALA B 1 44 ? -10.594 -19.172 9.398 1 76.56 44 ALA B C 1
ATOM 1874 O O . ALA B 1 44 ? -11.766 -18.828 9.234 1 76.56 44 ALA B O 1
ATOM 1875 N N . ALA B 1 45 ? -9.727 -18.562 8.891 1 79.88 45 ALA B N 1
ATOM 1876 C CA . ALA B 1 45 ? -10.031 -17.328 8.188 1 79.88 45 ALA B CA 1
ATOM 1877 C C . ALA B 1 45 ? -10.445 -17.594 6.75 1 79.88 45 ALA B C 1
ATOM 1879 O O . ALA B 1 45 ? -9.664 -18.125 5.961 1 79.88 45 ALA B O 1
ATOM 1880 N N . ARG B 1 46 ? -11.633 -17.328 6.379 1 83.12 46 ARG B N 1
ATOM 1881 C CA . ARG B 1 46 ? -12.109 -17.453 5.008 1 83.12 46 ARG B CA 1
ATOM 1882 C C . ARG B 1 46 ? -11.711 -16.25 4.168 1 83.12 46 ARG B C 1
ATOM 1884 O O . ARG B 1 46 ? -11.945 -15.102 4.57 1 83.12 46 ARG B O 1
ATOM 1891 N N . ILE B 1 47 ? -11.125 -16.516 3.018 1 86.81 47 ILE B N 1
ATOM 1892 C CA . ILE B 1 47 ? -10.672 -15.484 2.096 1 86.81 47 ILE B CA 1
ATOM 1893 C C . ILE B 1 47 ? -11.195 -15.773 0.692 1 86.81 47 ILE B C 1
ATOM 1895 O O . ILE B 1 47 ? -11.242 -16.938 0.269 1 86.81 47 ILE B O 1
ATOM 1899 N N . CYS B 1 48 ? -11.672 -14.789 0.056 1 89.75 48 CYS B N 1
ATOM 1900 C CA . CYS B 1 48 ? -12.039 -14.906 -1.351 1 89.75 48 CYS B CA 1
ATOM 1901 C C . CYS B 1 48 ? -10.93 -14.391 -2.252 1 89.75 48 CYS B C 1
ATOM 1903 O O . CYS B 1 48 ? -10.5 -13.242 -2.117 1 89.75 48 CYS B O 1
ATOM 1905 N N . LEU B 1 49 ? -10.484 -15.242 -3.162 1 93.94 49 LEU B N 1
ATOM 1906 C CA . LEU B 1 49 ? -9.344 -14.914 -4.012 1 93.94 49 LEU B CA 1
ATOM 1907 C C . LEU B 1 49 ? -9.727 -15 -5.484 1 93.94 49 LEU B C 1
ATOM 1909 O O . LEU B 1 49 ? -10.516 -15.859 -5.879 1 93.94 49 LEU B O 1
ATOM 1913 N N . ARG B 1 50 ? -9.164 -14.141 -6.266 1 95.19 50 ARG B N 1
ATOM 1914 C CA . ARG B 1 50 ? -9.297 -14.188 -7.715 1 95.19 50 ARG B CA 1
ATOM 1915 C C . ARG B 1 50 ? -7.977 -13.875 -8.406 1 95.19 50 ARG B C 1
ATOM 1917 O O . ARG B 1 50 ? -7.301 -12.898 -8.047 1 95.19 50 ARG B O 1
ATOM 1924 N N . ILE B 1 51 ? -7.633 -14.719 -9.344 1 97.94 51 ILE B N 1
ATOM 1925 C CA . ILE B 1 51 ? -6.414 -14.562 -10.133 1 97.94 51 ILE B CA 1
ATOM 1926 C C . ILE B 1 51 ? -6.758 -13.977 -11.5 1 97.94 51 ILE B C 1
ATOM 1928 O O . ILE B 1 51 ? -7.684 -14.438 -12.172 1 97.94 51 ILE B O 1
ATOM 1932 N N . PHE B 1 52 ? -6.027 -12.969 -11.922 1 97.81 52 PHE B N 1
ATOM 1933 C CA . PHE B 1 52 ? -6.246 -12.312 -13.203 1 97.81 52 PHE B CA 1
ATOM 1934 C C . PHE B 1 52 ? -5.062 -12.547 -14.133 1 97.81 52 PHE B C 1
ATOM 1936 O O . PHE B 1 52 ? -3.906 -12.422 -13.719 1 97.81 52 PHE B O 1
ATOM 1943 N N . HIS B 1 53 ? -5.367 -12.914 -15.352 1 97.75 53 HIS B N 1
ATOM 1944 C CA . HIS B 1 53 ? -4.402 -12.922 -16.453 1 97.75 53 HIS B CA 1
ATOM 1945 C C . HIS B 1 53 ? -4.512 -11.664 -17.297 1 97.75 53 HIS B C 1
ATOM 1947 O O . HIS B 1 53 ? -5.18 -11.664 -18.328 1 97.75 53 HIS B O 1
ATOM 1953 N N . GLN B 1 54 ? -3.838 -10.664 -16.922 1 97 54 GLN B N 1
ATOM 1954 C CA . GLN B 1 54 ? -3.834 -9.344 -17.531 1 97 54 GLN B CA 1
ATOM 1955 C C . GLN B 1 54 ? -2.541 -8.594 -17.219 1 97 54 GLN B C 1
ATOM 1957 O O . GLN B 1 54 ? -2.178 -8.43 -16.047 1 97 54 GLN B O 1
ATOM 1962 N N . ASN B 1 55 ? -1.863 -8.164 -18.312 1 97.88 55 ASN B N 1
ATOM 1963 C CA . ASN B 1 55 ? -0.644 -7.391 -18.094 1 97.88 55 ASN B CA 1
ATOM 1964 C C . ASN B 1 55 ? -0.93 -6.078 -17.375 1 97.88 55 ASN B C 1
ATOM 1966 O O . ASN B 1 55 ? -1.768 -5.289 -17.828 1 97.88 55 ASN B O 1
ATOM 1970 N N . ALA B 1 56 ? -0.25 -5.883 -16.25 1 97.81 56 ALA B N 1
ATOM 1971 C CA . ALA B 1 56 ? -0.448 -4.68 -15.438 1 97.81 56 ALA B CA 1
ATOM 1972 C C . ALA B 1 56 ? 0.79 -4.371 -14.602 1 97.81 56 ALA B C 1
ATOM 1974 O O . ALA B 1 56 ? 1.499 -5.285 -14.172 1 97.81 56 ALA B O 1
ATOM 1975 N N . THR B 1 57 ? 1.08 -3.059 -14.445 1 96.44 57 THR B N 1
ATOM 1976 C CA . THR B 1 57 ? 2.02 -2.662 -13.406 1 96.44 57 THR B CA 1
ATOM 1977 C C . THR B 1 57 ? 1.441 -2.939 -12.023 1 96.44 57 THR B C 1
ATOM 1979 O O . THR B 1 57 ? 0.262 -3.277 -11.891 1 96.44 57 THR B O 1
ATOM 1982 N N . TYR B 1 58 ? 2.25 -2.834 -11.023 1 95.12 58 TYR B N 1
ATOM 1983 C CA . TYR B 1 58 ? 1.762 -3.062 -9.664 1 95.12 58 TYR B CA 1
ATOM 1984 C C . TYR B 1 58 ? 0.645 -2.086 -9.32 1 95.12 58 TYR B C 1
ATOM 1986 O O . TYR B 1 58 ? -0.37 -2.477 -8.734 1 95.12 58 TYR B O 1
ATOM 1994 N N . LEU B 1 59 ? 0.875 -0.856 -9.727 1 89.12 59 LEU B N 1
ATOM 1995 C CA . LEU B 1 59 ? -0.103 0.182 -9.422 1 89.12 59 LEU B CA 1
ATOM 1996 C C . LEU B 1 59 ? -1.415 -0.074 -10.156 1 89.12 59 LEU B C 1
ATOM 1998 O O . LEU B 1 59 ? -2.494 0.112 -9.586 1 89.12 59 LEU B O 1
ATOM 2002 N N . GLU B 1 60 ? -1.337 -0.408 -11.32 1 92.5 60 GLU B N 1
ATOM 2003 C CA . GLU B 1 60 ? -2.543 -0.733 -12.078 1 92.5 60 GLU B CA 1
ATOM 2004 C C . GLU B 1 60 ? -3.291 -1.905 -11.453 1 92.5 60 GLU B C 1
ATOM 2006 O O . GLU B 1 60 ? -4.52 -1.879 -11.336 1 92.5 60 GLU B O 1
ATOM 2011 N N . ALA B 1 61 ? -2.586 -2.906 -11.086 1 96.12 61 ALA B N 1
ATOM 2012 C CA . ALA B 1 61 ? -3.188 -4.055 -10.414 1 96.12 61 ALA B CA 1
ATOM 2013 C C . ALA B 1 61 ? -3.92 -3.631 -9.148 1 96.12 61 ALA B C 1
ATOM 2015 O O . ALA B 1 61 ? -5.059 -4.047 -8.906 1 96.12 61 ALA B O 1
ATOM 2016 N N . GLN B 1 62 ? -3.283 -2.801 -8.328 1 91.38 62 GLN B N 1
ATOM 2017 C CA . GLN B 1 62 ? -3.9 -2.283 -7.113 1 91.38 62 GLN B CA 1
ATOM 2018 C C . GLN B 1 62 ? -5.199 -1.547 -7.426 1 91.38 62 GLN B C 1
ATOM 2020 O O . GLN B 1 62 ? -6.199 -1.718 -6.727 1 91.38 62 GLN B O 1
ATOM 2025 N N . ASN B 1 63 ? -5.191 -0.782 -8.445 1 88.25 63 ASN B N 1
ATOM 2026 C CA . ASN B 1 63 ? -6.367 -0.007 -8.82 1 88.25 63 ASN B CA 1
ATOM 2027 C C . ASN B 1 63 ? -7.508 -0.909 -9.281 1 88.25 63 ASN B C 1
ATOM 2029 O O . ASN B 1 63 ? -8.664 -0.692 -8.922 1 88.25 63 ASN B O 1
ATOM 2033 N N . ILE B 1 64 ? -7.191 -1.84 -10.039 1 90.12 64 ILE B N 1
ATOM 2034 C CA . ILE B 1 64 ? -8.211 -2.758 -10.531 1 90.12 64 ILE B CA 1
ATOM 2035 C C . ILE B 1 64 ? -8.852 -3.488 -9.352 1 90.12 64 ILE B C 1
ATOM 2037 O O . ILE B 1 64 ? -10.078 -3.523 -9.234 1 90.12 64 ILE B O 1
ATOM 2041 N N . CYS B 1 65 ? -8.07 -4.078 -8.5 1 90.44 65 CYS B N 1
ATOM 2042 C CA . CYS B 1 65 ? -8.609 -4.773 -7.336 1 90.44 65 CYS B CA 1
ATOM 2043 C C . CYS B 1 65 ? -9.492 -3.85 -6.504 1 90.44 65 CYS B C 1
ATOM 2045 O O . CYS B 1 65 ? -10.594 -4.223 -6.113 1 90.44 65 CYS B O 1
ATOM 2047 N N . ARG B 1 66 ? -9.078 -2.682 -6.301 1 84.5 66 ARG B N 1
ATOM 2048 C CA . ARG B 1 66 ? -9.773 -1.733 -5.438 1 84.5 66 ARG B CA 1
ATOM 2049 C C . ARG B 1 66 ? -11.047 -1.217 -6.098 1 84.5 66 ARG B C 1
ATOM 2051 O O . ARG B 1 66 ? -12.133 -1.321 -5.531 1 84.5 66 ARG B O 1
ATOM 2058 N N . LYS B 1 67 ? -10.891 -0.697 -7.328 1 81.62 67 LYS B N 1
ATOM 2059 C CA . LYS B 1 67 ? -11.977 0.038 -7.969 1 81.62 67 LYS B CA 1
ATOM 2060 C C . LYS B 1 67 ? -13.086 -0.907 -8.422 1 81.62 67 LYS B C 1
ATOM 2062 O O . LYS B 1 67 ? -14.273 -0.593 -8.289 1 81.62 67 LYS B O 1
ATOM 2067 N N . GLN B 1 68 ? -12.711 -1.988 -8.859 1 80.75 68 GLN B N 1
ATOM 2068 C CA . GLN B 1 68 ? -13.703 -2.85 -9.492 1 80.75 68 GLN B CA 1
ATOM 2069 C C . GLN B 1 68 ? -14.297 -3.838 -8.484 1 80.75 68 GLN B C 1
ATOM 2071 O O . GLN B 1 68 ? -15.43 -4.281 -8.641 1 80.75 68 GLN B O 1
ATOM 2076 N N . TYR B 1 69 ? -13.484 -4.07 -7.379 1 79.75 69 TYR B N 1
ATOM 2077 C CA . TYR B 1 69 ? -13.945 -5.195 -6.57 1 79.75 69 TYR B CA 1
ATOM 2078 C C . TYR B 1 69 ? -13.859 -4.863 -5.082 1 79.75 69 TYR B C 1
ATOM 2080 O O . TYR B 1 69 ? -14.07 -5.734 -4.234 1 79.75 69 TYR B O 1
ATOM 2088 N N . ASN B 1 70 ? -13.5 -3.662 -4.758 1 78.94 70 ASN B N 1
ATOM 2089 C CA . ASN B 1 70 ? -13.328 -3.27 -3.361 1 78.94 70 ASN B CA 1
ATOM 2090 C C . ASN B 1 70 ? -12.383 -4.215 -2.627 1 78.94 70 ASN B C 1
ATOM 2092 O O . ASN B 1 70 ? -12.672 -4.637 -1.504 1 78.94 70 ASN B O 1
ATOM 2096 N N . SER B 1 71 ? -11.367 -4.559 -3.307 1 84.5 71 SER B N 1
ATOM 2097 C CA . SER B 1 71 ? -10.375 -5.496 -2.797 1 84.5 71 SER B CA 1
ATOM 2098 C C . SER B 1 71 ? -8.961 -4.922 -2.908 1 84.5 71 SER B C 1
ATOM 2100 O O . SER B 1 71 ? -8.797 -3.719 -3.113 1 84.5 71 SER B O 1
ATOM 2102 N N . ARG B 1 72 ? -7.906 -5.809 -2.568 1 89.44 72 ARG B N 1
ATOM 2103 C CA . ARG B 1 72 ? -6.5 -5.426 -2.645 1 89.44 72 ARG B CA 1
ATOM 2104 C C . ARG B 1 72 ? -5.676 -6.512 -3.322 1 89.44 72 ARG B C 1
ATOM 2106 O O . ARG B 1 72 ? -6.086 -7.672 -3.371 1 89.44 72 ARG B O 1
ATOM 2113 N N . VAL B 1 73 ? -4.586 -6.035 -3.912 1 94.31 73 VAL B N 1
ATOM 2114 C CA . VAL B 1 73 ? -3.613 -7.074 -4.238 1 94.31 73 VAL B CA 1
ATOM 2115 C C . VAL B 1 73 ? -3.223 -7.832 -2.971 1 94.31 73 VAL B C 1
ATOM 2117 O O . VAL B 1 73 ? -2.775 -7.23 -1.992 1 94.31 73 VAL B O 1
ATOM 2120 N N . HIS B 1 74 ? -3.375 -9.117 -3 1 94.38 74 HIS B N 1
ATOM 2121 C CA . HIS B 1 74 ? -3.436 -9.93 -1.791 1 94.38 74 HIS B CA 1
ATOM 2122 C C . HIS B 1 74 ? -2.072 -10.523 -1.457 1 94.38 74 HIS B C 1
ATOM 2124 O O . HIS B 1 74 ? -1.331 -10.938 -2.354 1 94.38 74 HIS B O 1
ATOM 2130 N N . GLY B 1 75 ? -1.745 -10.609 -0.142 1 95.19 75 GLY B N 1
ATOM 2131 C CA . GLY B 1 75 ? -0.557 -11.305 0.325 1 95.19 75 GLY B CA 1
ATOM 2132 C C . GLY B 1 75 ? -0.756 -12.805 0.457 1 95.19 75 GLY B C 1
ATOM 2133 O O . GLY B 1 75 ? -1.869 -13.305 0.286 1 95.19 75 GLY B O 1
ATOM 2134 N N . VAL B 1 76 ? 0.332 -13.477 0.706 1 96.12 76 VAL B N 1
ATOM 2135 C CA . VAL B 1 76 ? 0.349 -14.93 0.861 1 96.12 76 VAL B CA 1
ATOM 2136 C C . VAL B 1 76 ? 0.976 -15.297 2.203 1 96.12 76 VAL B C 1
ATOM 2138 O O . VAL B 1 76 ? 2.182 -15.125 2.4 1 96.12 76 VAL B O 1
ATOM 2141 N N . ALA B 1 77 ? 0.246 -15.93 3.062 1 94.31 77 ALA B N 1
ATOM 2142 C CA . ALA B 1 77 ? 0.617 -15.969 4.477 1 94.31 77 ALA B CA 1
ATOM 2143 C C . ALA B 1 77 ? 1.4 -17.234 4.797 1 94.31 77 ALA B C 1
ATOM 2145 O O . ALA B 1 77 ? 2.293 -17.234 5.648 1 94.31 77 ALA B O 1
ATOM 2146 N N . ASN B 1 78 ? 1.041 -18.375 4.133 1 94.94 78 ASN B N 1
ATOM 2147 C CA . ASN B 1 78 ? 1.574 -19.656 4.582 1 94.94 78 ASN B CA 1
ATOM 2148 C C . ASN B 1 78 ? 1.722 -20.641 3.426 1 94.94 78 ASN B C 1
ATOM 2150 O O . ASN B 1 78 ? 1.378 -20.312 2.287 1 94.94 78 ASN B O 1
ATOM 2154 N N . VAL B 1 79 ? 2.291 -21.812 3.746 1 95.31 79 VAL B N 1
ATOM 2155 C CA . VAL B 1 79 ? 2.639 -22.781 2.719 1 95.31 79 VAL B CA 1
ATOM 2156 C C . VAL B 1 79 ? 1.366 -23.344 2.082 1 95.31 79 VAL B C 1
ATOM 2158 O O . VAL B 1 79 ? 1.341 -23.625 0.884 1 95.31 79 VAL B O 1
ATOM 2161 N N . GLU B 1 80 ? 0.291 -23.484 2.805 1 95 80 GLU B N 1
ATOM 2162 C CA . GLU B 1 80 ? -0.97 -23.984 2.266 1 95 80 GLU B CA 1
ATOM 2163 C C . GLU B 1 80 ? -1.524 -23.047 1.196 1 95 80 GLU B C 1
ATOM 2165 O O . GLU B 1 80 ? -1.963 -23.5 0.135 1 95 80 GLU B O 1
ATOM 2170 N N . GLU B 1 81 ? -1.493 -21.812 1.527 1 95 81 GLU B N 1
ATOM 2171 C CA . GLU B 1 81 ? -1.957 -20.797 0.583 1 95 81 GLU B CA 1
ATOM 2172 C C . GLU B 1 81 ? -1.074 -20.766 -0.662 1 95 81 GLU B C 1
ATOM 2174 O O . GLU B 1 81 ? -1.577 -20.656 -1.781 1 95 81 GLU B O 1
ATOM 2179 N N . GLN B 1 82 ? 0.208 -20.828 -0.504 1 96.12 82 GLN B N 1
ATOM 2180 C CA . GLN B 1 82 ? 1.151 -20.859 -1.616 1 96.12 82 GLN B CA 1
ATOM 2181 C C . GLN B 1 82 ? 0.85 -22.031 -2.555 1 96.12 82 GLN B C 1
ATOM 2183 O O . GLN B 1 82 ? 0.812 -21.859 -3.773 1 96.12 82 GLN B O 1
ATOM 2188 N N . ALA B 1 83 ? 0.706 -23.203 -2.002 1 94.81 83 ALA B N 1
ATOM 2189 C CA . ALA B 1 83 ? 0.433 -24.406 -2.787 1 94.81 83 ALA B CA 1
ATOM 2190 C C . ALA B 1 83 ? -0.879 -24.266 -3.555 1 94.81 83 ALA B C 1
ATOM 2192 O O . ALA B 1 83 ? -0.956 -24.641 -4.73 1 94.81 83 ALA B O 1
ATOM 2193 N N . TRP B 1 84 ? -1.854 -23.812 -2.883 1 95.06 84 TRP B N 1
ATOM 2194 C CA . TRP B 1 84 ? -3.154 -23.594 -3.51 1 95.06 84 TRP B CA 1
ATOM 2195 C C . TRP B 1 84 ? -3.039 -22.641 -4.691 1 95.06 84 TRP B C 1
ATOM 2197 O O . TRP B 1 84 ? -3.564 -22.922 -5.773 1 95.06 84 TRP B O 1
ATOM 2207 N N . LEU B 1 85 ? -2.383 -21.562 -4.508 1 96.31 85 LEU B N 1
ATOM 2208 C CA . LEU B 1 85 ? -2.217 -20.547 -5.539 1 96.31 85 LEU B CA 1
ATOM 2209 C C . LEU B 1 85 ? -1.435 -21.094 -6.727 1 96.31 85 LEU B C 1
ATOM 2211 O O . LEU B 1 85 ? -1.755 -20.797 -7.879 1 96.31 85 LEU B O 1
ATOM 2215 N N . LYS B 1 86 ? -0.401 -21.828 -6.465 1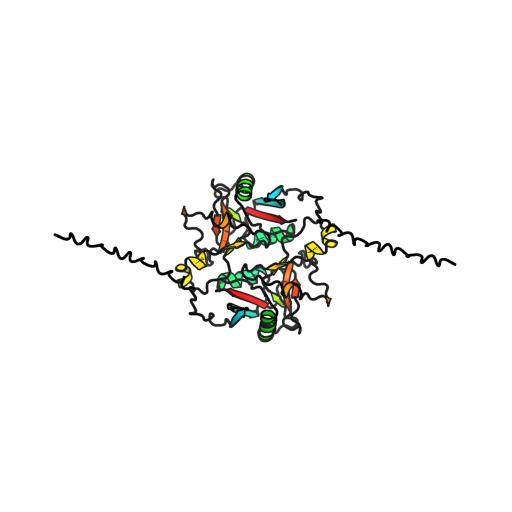 93.62 86 LYS B N 1
ATOM 2216 C CA . LYS B 1 86 ? 0.378 -22.422 -7.547 1 93.62 86 LYS B CA 1
ATOM 2217 C C . LYS B 1 86 ? -0.505 -23.266 -8.461 1 93.62 86 LYS B C 1
ATOM 2219 O O . LYS B 1 86 ? -0.414 -23.172 -9.688 1 93.62 86 LYS B O 1
ATOM 2224 N N . MET B 1 87 ? -1.292 -24.047 -7.875 1 93.81 87 MET B N 1
ATOM 2225 C CA . MET B 1 87 ? -2.172 -24.922 -8.625 1 93.81 87 MET B CA 1
ATOM 2226 C C . MET B 1 87 ? -3.18 -24.125 -9.445 1 93.81 87 MET B C 1
ATOM 2228 O O . MET B 1 87 ? -3.385 -24.406 -10.633 1 93.81 87 MET B O 1
ATOM 2232 N N . LYS B 1 88 ? -3.768 -23.141 -8.906 1 95.88 88 LYS B N 1
ATOM 2233 C CA . LYS B 1 88 ? -4.816 -22.375 -9.57 1 95.88 88 LYS B CA 1
ATOM 2234 C C . LYS B 1 88 ? -4.223 -21.406 -10.586 1 95.88 88 LYS B C 1
ATOM 2236 O O . LYS B 1 88 ? -4.773 -21.219 -11.672 1 95.88 88 LYS B O 1
ATOM 2241 N N . ALA B 1 89 ? -3.123 -20.766 -10.227 1 96.5 89 ALA B N 1
ATOM 2242 C CA . ALA B 1 89 ? -2.57 -19.688 -11.047 1 96.5 89 ALA B CA 1
ATOM 2243 C C . ALA B 1 89 ? -1.996 -20.234 -12.352 1 96.5 89 ALA B C 1
ATOM 2245 O O . ALA B 1 89 ? -2.068 -19.578 -13.391 1 96.5 89 ALA B O 1
ATOM 2246 N N . LYS B 1 90 ? -1.395 -21.391 -12.312 1 94.06 90 LYS B N 1
ATOM 2247 C CA . LYS B 1 90 ? -0.826 -21.969 -13.523 1 94.06 90 LYS B CA 1
ATOM 2248 C C . LYS B 1 90 ? -1.91 -22.234 -14.562 1 94.06 90 LYS B C 1
ATOM 2250 O O . LYS B 1 90 ? -1.637 -22.25 -15.766 1 94.06 90 LYS B O 1
ATOM 2255 N N . GLN B 1 91 ? -3.127 -22.438 -14.07 1 94.62 91 GLN B N 1
ATOM 2256 C CA . GLN B 1 91 ? -4.25 -22.688 -14.969 1 94.62 91 GLN B CA 1
ATOM 2257 C C . GLN B 1 91 ? -4.742 -21.391 -15.609 1 94.62 91 GLN B C 1
ATOM 2259 O O . GLN B 1 91 ? -5.332 -21.422 -16.688 1 94.62 91 GLN B O 1
ATOM 2264 N N . VAL B 1 92 ? -4.508 -20.328 -15.016 1 96.62 92 VAL B N 1
ATOM 2265 C CA . VAL B 1 92 ? -5.066 -19.047 -15.43 1 96.62 92 VAL B CA 1
ATOM 2266 C C . VAL B 1 92 ? -4.02 -18.266 -16.219 1 96.62 92 VAL B C 1
ATOM 2268 O O . VAL B 1 92 ? -4.305 -17.734 -17.297 1 96.62 92 VAL B O 1
ATOM 2271 N N . ILE B 1 93 ? -2.832 -18.234 -15.688 1 97.06 93 ILE B N 1
ATOM 2272 C CA . ILE B 1 93 ? -1.736 -17.5 -16.312 1 97.06 93 ILE B CA 1
ATOM 2273 C C . ILE B 1 93 ? -0.932 -18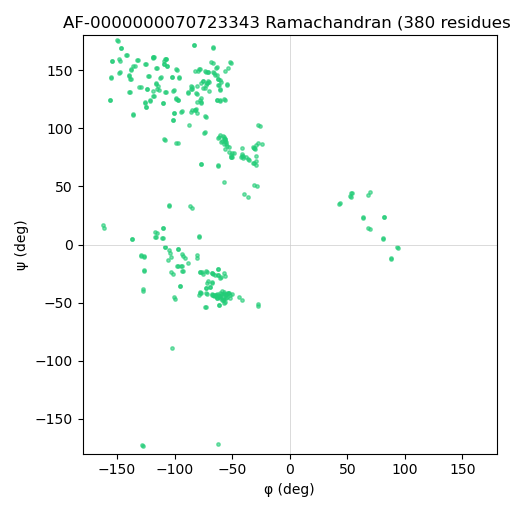.438 -17.203 1 97.06 93 ILE B C 1
ATOM 2275 O O . ILE B 1 93 ? -0.181 -19.281 -16.719 1 97.06 93 ILE B O 1
ATOM 2279 N N . THR B 1 94 ? -0.947 -18.188 -18.516 1 92.5 94 THR B N 1
ATOM 2280 C CA . THR B 1 94 ? -0.415 -19.156 -19.453 1 92.5 94 THR B CA 1
ATOM 2281 C C . THR B 1 94 ? 1.017 -18.797 -19.844 1 92.5 94 THR B C 1
ATOM 2283 O O . THR B 1 94 ? 1.751 -19.641 -20.375 1 92.5 94 THR B O 1
ATOM 2286 N N . GLU B 1 95 ? 1.386 -17.547 -19.609 1 91.56 95 GLU B N 1
ATOM 2287 C CA . GLU B 1 95 ? 2.758 -17.156 -19.891 1 91.56 95 GLU B CA 1
ATOM 2288 C C . GLU B 1 95 ? 3.754 -17.922 -19.047 1 91.56 95 GLU B C 1
ATOM 2290 O O . GLU B 1 95 ? 3.48 -18.219 -17.875 1 91.56 95 GLU B O 1
ATOM 2295 N N . ASN B 1 96 ? 4.957 -18.281 -19.688 1 89.88 96 ASN B N 1
ATO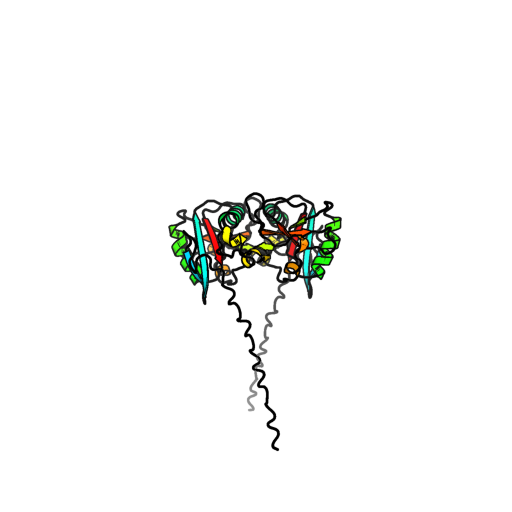M 2296 C CA . ASN B 1 96 ? 6.066 -18.922 -18.984 1 89.88 96 ASN B CA 1
ATOM 2297 C C . ASN B 1 96 ? 7.402 -18.297 -19.375 1 89.88 96 ASN B C 1
ATOM 2299 O O . ASN B 1 96 ? 7.848 -18.422 -20.516 1 89.88 96 ASN B O 1
ATOM 2303 N N . PRO B 1 97 ? 8.062 -17.547 -18.312 1 89.62 97 PRO B N 1
ATOM 2304 C CA . PRO B 1 97 ? 7.684 -17.422 -16.906 1 89.62 97 PRO B CA 1
ATOM 2305 C C . PRO B 1 97 ? 6.418 -16.594 -16.703 1 89.62 97 PRO B C 1
ATOM 2307 O O . PRO B 1 97 ? 6.168 -15.641 -17.453 1 89.62 97 PRO B O 1
ATOM 2310 N N . GLY B 1 98 ? 5.629 -17.094 -15.773 1 94 98 GLY B N 1
ATOM 2311 C CA . GLY B 1 98 ? 4.383 -16.422 -15.43 1 94 98 GLY B CA 1
ATOM 2312 C C . GLY B 1 98 ? 4.422 -15.742 -14.078 1 94 98 GLY B C 1
ATOM 2313 O O . GLY B 1 98 ? 3.984 -16.312 -13.078 1 94 98 GLY B O 1
ATOM 2314 N N . TYR B 1 99 ? 4.836 -14.477 -14.07 1 97.25 99 TYR B N 1
ATOM 2315 C CA . TYR B 1 99 ? 4.918 -13.719 -12.828 1 97.25 99 TYR B CA 1
ATOM 2316 C C . TYR B 1 99 ? 3.57 -13.102 -12.477 1 97.25 99 TYR B C 1
ATOM 2318 O O . TYR B 1 99 ? 2.893 -12.539 -13.344 1 97.25 99 TYR B O 1
ATOM 2326 N N . MET B 1 100 ? 3.229 -13.273 -11.195 1 98.38 100 MET B N 1
ATOM 2327 C CA . MET B 1 100 ? 1.993 -12.742 -10.625 1 98.38 100 MET B CA 1
ATOM 2328 C C . MET B 1 100 ? 2.289 -11.812 -9.461 1 98.38 100 MET B C 1
ATOM 2330 O O . MET B 1 100 ? 2.936 -12.211 -8.484 1 98.38 100 MET B O 1
ATOM 2334 N N . TRP B 1 101 ? 1.767 -10.562 -9.594 1 98.56 101 TRP B N 1
ATOM 2335 C CA . TRP B 1 101 ? 1.897 -9.664 -8.453 1 98.56 101 TRP B CA 1
ATOM 2336 C C . TRP B 1 101 ? 1.198 -10.234 -7.223 1 98.56 101 TRP B C 1
ATOM 2338 O O . TRP B 1 101 ? 0.055 -10.695 -7.305 1 98.56 101 TRP B O 1
ATOM 2348 N N . ILE B 1 102 ? 1.899 -10.18 -6.094 1 98.19 102 ILE B N 1
ATOM 2349 C CA . ILE B 1 102 ? 1.278 -10.406 -4.793 1 98.19 102 ILE B CA 1
ATOM 2350 C C . ILE B 1 102 ? 1.426 -9.156 -3.93 1 98.19 102 ILE B C 1
ATOM 2352 O O . ILE B 1 102 ? 2.252 -8.289 -4.219 1 98.19 102 ILE B O 1
ATOM 2356 N N . GLY B 1 103 ? 0.631 -9.039 -2.926 1 95.69 103 GLY B N 1
ATOM 2357 C CA . GLY B 1 103 ? 0.494 -7.812 -2.16 1 95.69 103 GLY B CA 1
ATOM 2358 C C . GLY B 1 103 ? 1.642 -7.578 -1.196 1 95.69 103 GLY B C 1
ATOM 2359 O O . GLY B 1 103 ? 1.435 -7.496 0.016 1 95.69 103 GLY B O 1
ATOM 2360 N N . ALA B 1 104 ? 2.848 -7.281 -1.716 1 94.69 104 ALA B N 1
ATOM 2361 C CA . ALA B 1 104 ? 4.027 -7.023 -0.894 1 94.69 104 ALA B CA 1
ATOM 2362 C C . ALA B 1 104 ? 4.957 -6.02 -1.569 1 94.69 104 ALA B C 1
ATOM 2364 O O . ALA B 1 104 ? 5.074 -6 -2.797 1 94.69 104 ALA B O 1
ATOM 2365 N N . ARG B 1 105 ? 5.621 -5.238 -0.745 1 89.94 105 ARG B N 1
ATOM 2366 C CA . ARG B 1 105 ? 6.586 -4.238 -1.196 1 89.94 105 ARG B CA 1
ATOM 2367 C C . ARG B 1 105 ? 7.715 -4.07 -0.182 1 89.94 105 ARG B C 1
ATOM 2369 O O . ARG B 1 105 ? 7.57 -4.445 0.982 1 89.94 105 ARG B O 1
ATOM 2376 N N . ARG B 1 106 ? 8.742 -3.561 -0.801 1 83.88 106 ARG B N 1
ATOM 2377 C CA . ARG B 1 106 ? 9.828 -3.207 0.105 1 83.88 106 ARG B CA 1
ATOM 2378 C C . ARG B 1 106 ? 9.367 -2.186 1.14 1 83.88 106 ARG B C 1
ATOM 2380 O O . ARG B 1 106 ? 8.648 -1.241 0.809 1 83.88 106 ARG B O 1
ATOM 2387 N N . LYS B 1 107 ? 9.812 -2.371 2.338 1 75.88 107 LYS B N 1
ATOM 2388 C CA . LYS B 1 107 ? 9.531 -1.417 3.406 1 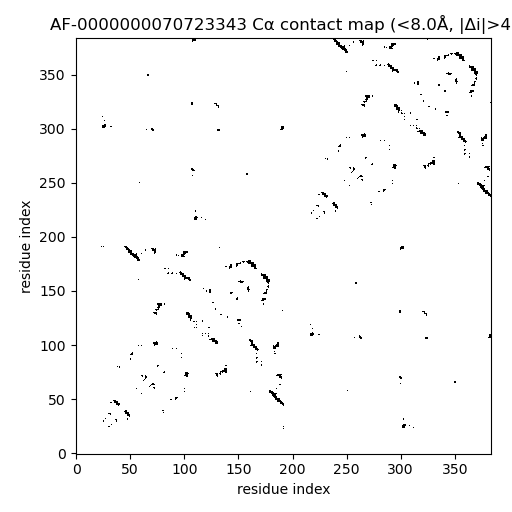75.88 107 LYS B CA 1
ATOM 2389 C C . LYS B 1 107 ? 10.289 -0.11 3.186 1 75.88 107 LYS B C 1
ATOM 2391 O O . LYS B 1 107 ? 11.359 -0.102 2.572 1 75.88 107 LYS B O 1
ATOM 2396 N N . ALA B 1 108 ? 9.672 1.131 3.283 1 60 108 ALA B N 1
ATOM 2397 C CA . ALA B 1 108 ? 10.336 2.426 3.162 1 60 108 ALA B CA 1
ATOM 2398 C C . ALA B 1 108 ? 11.68 2.424 3.885 1 60 108 ALA B C 1
ATOM 2400 O O . ALA B 1 108 ? 11.766 1.997 5.039 1 60 108 ALA B O 1
ATOM 2401 N N . ASN B 1 109 ? 12.672 1.876 3.107 1 56.69 109 ASN B N 1
ATOM 2402 C CA . ASN B 1 109 ? 13.977 1.566 3.682 1 56.69 109 ASN B CA 1
ATOM 2403 C C . ASN B 1 109 ? 14.672 2.82 4.199 1 56.69 109 ASN B C 1
ATOM 2405 O O . ASN B 1 109 ? 14.234 3.938 3.93 1 56.69 109 ASN B O 1
ATOM 2409 N N . CYS B 1 110 ? 16.172 2.475 4.625 1 53.78 110 CYS B N 1
ATOM 2410 C CA . CYS B 1 110 ? 17.266 2.814 5.531 1 53.78 110 CYS B CA 1
ATOM 2411 C C . CYS B 1 110 ? 18.016 4.047 5.043 1 53.78 110 CYS B C 1
ATOM 2413 O O . CYS B 1 110 ? 18 4.359 3.85 1 53.78 110 CYS B O 1
ATOM 2415 N N . TYR B 1 111 ? 17.984 4.762 5.812 1 51 111 TYR B N 1
ATOM 2416 C CA . TYR B 1 111 ? 18.875 5.918 5.734 1 51 111 TYR B CA 1
ATOM 2417 C C . TYR B 1 111 ? 20.141 5.574 4.973 1 51 111 TYR B C 1
ATOM 2419 O O . TYR B 1 111 ? 21.141 5.172 5.574 1 51 111 TYR B O 1
ATOM 2427 N N . GLN B 1 112 ? 20.062 4.949 3.727 1 52.22 112 GLN B N 1
ATOM 2428 C CA . GLN B 1 112 ? 21.391 4.641 3.209 1 52.22 112 GLN B CA 1
ATOM 2429 C C . GLN B 1 112 ? 21.688 5.445 1.946 1 52.22 112 GLN B C 1
ATOM 2431 O O . GLN B 1 112 ? 20.766 5.805 1.204 1 52.22 112 GLN B O 1
ATOM 2436 N N . THR B 1 113 ? 22.891 5.945 1.927 1 51.81 113 THR B N 1
ATOM 2437 C CA . THR B 1 113 ? 23.391 6.547 0.691 1 51.81 113 THR B CA 1
ATOM 2438 C C . THR B 1 113 ? 23.312 5.543 -0.458 1 51.81 113 THR B C 1
ATOM 2440 O O . THR B 1 113 ? 23.25 4.336 -0.233 1 51.81 113 THR B O 1
ATOM 2443 N N . PRO B 1 114 ? 23.109 6.078 -1.659 1 52.81 114 PRO B N 1
ATOM 2444 C CA . PRO B 1 114 ? 23.203 5.145 -2.783 1 52.81 114 PRO B CA 1
ATOM 2445 C C . PRO B 1 114 ? 24.359 4.164 -2.652 1 52.81 114 PRO B C 1
ATOM 2447 O O . PRO B 1 114 ? 24.203 2.975 -2.947 1 52.81 114 PRO B O 1
ATOM 2450 N N . ALA B 1 115 ? 25.5 4.723 -2.324 1 52.03 115 ALA B N 1
ATOM 2451 C CA . ALA B 1 115 ? 26.672 3.865 -2.145 1 52.03 115 ALA B CA 1
ATOM 2452 C C . ALA B 1 115 ? 26.406 2.799 -1.085 1 52.03 115 ALA B C 1
ATOM 2454 O O . ALA B 1 115 ? 26.828 1.647 -1.239 1 52.03 115 ALA B O 1
ATOM 2455 N N . GLU B 1 116 ? 25.75 3.207 -0.035 1 55.16 116 GLU B N 1
ATOM 2456 C CA . GLU B 1 116 ? 25.469 2.279 1.057 1 55.16 116 GLU B CA 1
ATOM 2457 C C . GLU B 1 116 ? 24.406 1.26 0.656 1 55.16 116 GLU B C 1
ATOM 2459 O O . GLU B 1 116 ? 24.484 0.086 1.022 1 55.16 116 GLU B O 1
ATOM 2464 N N . ILE B 1 117 ? 23.422 1.739 0.001 1 54.25 117 ILE B N 1
ATOM 2465 C CA . ILE B 1 117 ? 22.375 0.843 -0.49 1 54.25 117 ILE B CA 1
ATOM 2466 C C . ILE B 1 117 ? 23.016 -0.304 -1.273 1 54.25 117 ILE B C 1
ATOM 2468 O O . ILE B 1 117 ? 22.609 -1.461 -1.126 1 54.25 117 ILE B O 1
ATOM 2472 N N . SER B 1 118 ? 23.922 0.161 -2.088 1 55.25 118 SER B N 1
ATOM 2473 C CA . SER B 1 118 ? 24.594 -0.86 -2.887 1 55.25 118 SER B CA 1
ATOM 2474 C C . SER B 1 118 ? 25.234 -1.921 -2.002 1 55.25 118 SER B C 1
ATOM 2476 O O . SER B 1 118 ? 25.422 -3.064 -2.424 1 55.25 118 SER B O 1
ATOM 2478 N N . ARG B 1 119 ? 25.547 -1.408 -0.781 1 53.97 119 ARG B N 1
ATOM 2479 C CA . ARG B 1 119 ? 26.297 -2.314 0.091 1 53.97 119 ARG B CA 1
ATOM 2480 C C . ARG B 1 119 ? 25.375 -2.955 1.126 1 53.97 119 ARG B C 1
ATOM 2482 O O . ARG B 1 119 ? 25.734 -3.955 1.748 1 53.97 119 ARG B O 1
ATOM 2489 N N . SER B 1 120 ? 24.312 -2.143 1.319 1 55.09 120 SER B N 1
ATOM 2490 C CA . SER B 1 120 ? 23.5 -2.609 2.443 1 55.09 120 SER B CA 1
ATOM 2491 C C . SER B 1 120 ? 22.578 -3.748 2.025 1 55.09 120 SER B C 1
ATOM 2493 O O . SER B 1 120 ? 21.656 -3.545 1.234 1 55.09 120 SER B O 1
ATOM 2495 N N . ILE B 1 121 ? 22.766 -4.836 2.477 1 57.78 121 ILE B N 1
ATOM 2496 C CA . ILE B 1 121 ? 21.984 -6.047 2.232 1 57.78 121 ILE B CA 1
ATOM 2497 C C . ILE B 1 121 ? 20.641 -5.934 2.922 1 57.78 121 ILE B C 1
ATOM 2499 O O . ILE B 1 121 ? 19.609 -6.336 2.363 1 57.78 121 ILE B O 1
ATOM 2503 N N . ASN B 1 122 ? 20.594 -5.23 4.055 1 58.56 122 ASN B N 1
ATOM 2504 C CA . ASN B 1 122 ? 19.406 -5.285 4.895 1 58.56 122 ASN B CA 1
ATOM 2505 C C . ASN B 1 122 ? 18.297 -4.402 4.34 1 58.56 122 ASN B C 1
ATOM 2507 O O . ASN B 1 122 ? 17.125 -4.809 4.309 1 58.56 122 ASN B O 1
ATOM 2511 N N . CYS B 1 123 ? 18.703 -3.246 3.932 1 59.97 123 CYS B N 1
ATOM 2512 C CA . CYS B 1 123 ? 17.672 -2.334 3.438 1 59.97 123 CYS B CA 1
ATOM 2513 C C . CYS B 1 123 ? 17.016 -2.877 2.17 1 59.97 123 CYS B C 1
ATOM 2515 O O . CYS B 1 123 ? 15.844 -2.623 1.912 1 59.97 123 CYS B O 1
ATOM 2517 N N . LYS B 1 124 ? 17.844 -3.643 1.588 1 61.19 124 LYS B N 1
ATOM 2518 C CA . LYS B 1 124 ? 17.344 -4.18 0.32 1 61.19 124 LYS B CA 1
ATOM 2519 C C . LYS B 1 124 ? 16.422 -5.363 0.546 1 61.19 124 LYS B C 1
ATOM 2521 O O . LYS B 1 124 ? 15.609 -5.699 -0.324 1 61.19 124 LYS B O 1
ATOM 2526 N N . LYS B 1 125 ? 16.453 -5.738 1.788 1 64.81 125 LYS B N 1
ATOM 2527 C CA . LYS B 1 125 ? 15.844 -7.055 1.919 1 64.81 125 LYS B CA 1
ATOM 2528 C C . LYS B 1 125 ? 14.602 -6.996 2.803 1 64.81 125 LYS B C 1
ATOM 2530 O O . LYS B 1 125 ? 14.031 -8.031 3.143 1 64.81 125 LYS B O 1
ATOM 2535 N N . GLU B 1 126 ? 14.164 -5.875 3.105 1 78.75 126 GLU B N 1
ATOM 2536 C CA . GLU B 1 126 ? 13 -5.855 3.984 1 78.75 126 GLU B CA 1
ATOM 2537 C C . GLU B 1 126 ? 11.719 -5.613 3.195 1 78.75 126 GLU B C 1
ATOM 2539 O O . GLU B 1 126 ? 11.578 -4.582 2.533 1 78.75 126 GLU B O 1
ATOM 2544 N N . GLN B 1 127 ? 10.961 -6.66 3.227 1 85.25 127 GLN B N 1
ATOM 2545 C CA . GLN B 1 127 ? 9.664 -6.578 2.564 1 85.25 127 GLN B CA 1
ATOM 2546 C C . GLN B 1 127 ? 8.523 -6.703 3.57 1 85.25 127 GLN B C 1
ATOM 2548 O O . GLN B 1 127 ? 8.711 -7.238 4.664 1 85.25 127 GLN B O 1
ATOM 2553 N N . GLY B 1 128 ? 7.395 -6.082 3.221 1 89.19 128 GLY B N 1
ATOM 2554 C CA . GLY B 1 128 ? 6.18 -6.219 4.004 1 89.19 128 GLY B CA 1
ATOM 2555 C C . GLY B 1 128 ? 4.926 -6.301 3.154 1 89.19 128 GLY B C 1
ATOM 2556 O O . GLY B 1 128 ? 4.949 -5.957 1.973 1 89.19 128 GLY B O 1
ATOM 2557 N N . TRP B 1 129 ? 3.865 -6.785 3.832 1 91.5 129 TRP B N 1
ATOM 2558 C CA . TRP B 1 129 ? 2.588 -6.898 3.133 1 91.5 129 TRP B CA 1
ATOM 2559 C C . TRP B 1 129 ? 1.961 -5.527 2.92 1 91.5 129 TRP B C 1
ATOM 2561 O O . TRP B 1 129 ? 2.088 -4.641 3.768 1 91.5 129 TRP B O 1
ATOM 2571 N N . ASP B 1 130 ? 1.261 -5.469 1.844 1 89 130 ASP B N 1
ATOM 2572 C CA . ASP B 1 130 ? 0.67 -4.207 1.414 1 89 130 ASP B CA 1
ATOM 2573 C C . ASP B 1 130 ? -0.854 -4.285 1.416 1 89 130 ASP B C 1
ATOM 2575 O O . ASP B 1 130 ? -1.531 -3.33 1.029 1 89 130 ASP B O 1
ATOM 2579 N N . ASP B 1 131 ? -1.437 -5.348 1.892 1 88.19 131 ASP B N 1
ATOM 2580 C CA . ASP B 1 131 ? -2.877 -5.547 1.767 1 88.19 131 ASP B CA 1
ATOM 2581 C C . ASP B 1 131 ? -3.584 -5.281 3.094 1 88.19 131 ASP B C 1
ATOM 2583 O O . ASP B 1 131 ? -4.809 -5.383 3.182 1 88.19 131 ASP B O 1
ATOM 2587 N N . GLN B 1 132 ? -2.873 -5.062 4.176 1 84.19 132 GLN B N 1
ATOM 2588 C CA . GLN B 1 132 ? -3.373 -4.688 5.492 1 84.19 132 GLN B CA 1
ATOM 2589 C C . GLN B 1 132 ? -4.121 -5.844 6.148 1 84.19 132 GLN B C 1
ATOM 2591 O O . GLN B 1 132 ? -4.844 -5.648 7.125 1 84.19 132 GLN B O 1
ATOM 2596 N N . HIS B 1 133 ? -3.99 -7.066 5.605 1 82.12 133 HIS B N 1
ATOM 2597 C CA . HIS B 1 133 ? -4.711 -8.219 6.145 1 82.12 133 HIS B CA 1
ATOM 2598 C C . HIS B 1 133 ? -3.766 -9.375 6.43 1 82.12 133 HIS B C 1
ATOM 2600 O O . HIS B 1 133 ? -3.906 -10.062 7.445 1 82.12 133 HIS B O 1
ATOM 2606 N N . THR B 1 134 ? -2.854 -9.508 5.57 1 90.06 134 THR B N 1
ATOM 2607 C CA . THR B 1 134 ? -1.957 -10.656 5.664 1 90.06 134 THR B CA 1
ATOM 2608 C C . THR B 1 134 ? -0.949 -10.461 6.793 1 90.06 134 THR B C 1
ATOM 2610 O O . THR B 1 134 ? -0.37 -9.383 6.938 1 90.06 134 THR B O 1
ATOM 2613 N N . THR B 1 135 ? -0.728 -11.516 7.621 1 88.06 135 THR B N 1
ATOM 2614 C CA . THR B 1 135 ? 0.195 -11.391 8.742 1 88.06 135 THR B CA 1
ATOM 2615 C C . THR B 1 135 ? 1.252 -12.492 8.703 1 88.06 135 THR B C 1
ATOM 2617 O O . THR B 1 135 ? 2.312 -12.359 9.32 1 88.06 135 THR B O 1
ATOM 2620 N N . GLY B 1 136 ? 1.08 -13.617 8.086 1 91.88 136 GLY B N 1
ATOM 2621 C CA . GLY B 1 136 ? 2.076 -14.68 8.023 1 91.88 136 GLY B CA 1
ATOM 2622 C C . GLY B 1 136 ? 3.254 -14.328 7.129 1 91.88 136 GLY B C 1
ATOM 2623 O O . GLY B 1 136 ? 3.074 -13.766 6.051 1 91.88 136 GLY B O 1
ATOM 2624 N N . ASN B 1 137 ? 4.512 -14.695 7.602 1 92.19 137 ASN B N 1
ATOM 2625 C CA . ASN B 1 137 ? 5.699 -14.242 6.887 1 92.19 137 ASN B CA 1
ATOM 2626 C C . ASN B 1 137 ? 6.398 -15.406 6.18 1 92.19 137 ASN B C 1
ATOM 2628 O O . ASN B 1 137 ? 7.531 -15.258 5.711 1 92.19 137 ASN B O 1
ATOM 2632 N N . PHE B 1 138 ? 5.762 -16.516 6.051 1 94.75 138 PHE B N 1
ATOM 2633 C CA . PHE B 1 138 ? 6.336 -17.703 5.418 1 94.75 138 PHE B CA 1
ATOM 2634 C C . PHE B 1 138 ? 6.871 -17.359 4.027 1 94.75 138 PHE B C 1
ATOM 2636 O O . PHE B 1 138 ? 7.98 -17.766 3.67 1 94.75 138 PHE B O 1
ATOM 2643 N N . MET B 1 139 ? 6.152 -16.562 3.27 1 95.25 139 MET B N 1
ATOM 2644 C CA . MET B 1 139 ? 6.488 -16.312 1.872 1 95.25 139 MET B CA 1
ATOM 2645 C C . MET B 1 139 ? 7.797 -15.523 1.76 1 95.25 139 MET B C 1
ATOM 2647 O O . MET B 1 139 ? 8.508 -15.641 0.762 1 95.25 139 MET B O 1
ATOM 2651 N N . PHE B 1 140 ? 8.133 -14.797 2.785 1 93.94 140 PHE B N 1
ATOM 2652 C CA . PHE B 1 140 ? 9.352 -14 2.766 1 93.94 140 PHE B CA 1
ATOM 2653 C C . PHE B 1 140 ? 10.578 -14.867 3.043 1 93.94 140 PHE B C 1
ATOM 2655 O O . PHE B 1 140 ? 11.695 -14.367 3.121 1 93.94 140 PHE B O 1
ATOM 2662 N N . THR B 1 141 ? 10.43 -16.172 3.119 1 94.44 141 THR B N 1
ATOM 2663 C CA . THR B 1 141 ? 11.531 -17.125 3.17 1 94.44 141 THR B CA 1
ATOM 2664 C C . THR B 1 141 ? 11.648 -17.891 1.851 1 94.44 141 THR B C 1
ATOM 2666 O O . THR B 1 141 ? 12.547 -18.703 1.682 1 94.44 141 THR B O 1
ATOM 2669 N N . GLN B 1 142 ? 10.75 -17.625 0.899 1 95.25 142 GLN B N 1
ATOM 2670 C CA . GLN B 1 142 ? 10.688 -18.375 -0.345 1 95.25 142 GLN B CA 1
ATOM 2671 C C . GLN B 1 142 ? 11.25 -17.578 -1.512 1 95.25 142 GLN B C 1
ATOM 2673 O O . GLN B 1 142 ? 10.766 -17.688 -2.641 1 95.25 142 GLN B O 1
ATOM 2678 N N . TRP B 1 143 ? 12.211 -16.766 -1.301 1 95.19 143 TRP B N 1
ATOM 2679 C CA . TRP B 1 143 ? 12.852 -15.984 -2.35 1 95.19 143 TRP B CA 1
ATOM 2680 C C . TRP B 1 143 ? 13.586 -16.875 -3.334 1 95.19 143 TRP B C 1
ATOM 2682 O O . TRP B 1 143 ? 14.164 -17.906 -2.941 1 95.19 143 TRP B O 1
ATOM 2692 N N . ASP B 1 144 ? 13.648 -16.484 -4.566 1 94.88 144 ASP B N 1
ATOM 2693 C CA . ASP B 1 144 ? 14.453 -17.172 -5.566 1 94.88 144 ASP B CA 1
ATOM 2694 C C . ASP B 1 144 ? 15.945 -16.891 -5.363 1 94.88 144 ASP B C 1
ATOM 2696 O O . ASP B 1 144 ? 16.484 -15.969 -5.969 1 94.88 144 ASP B O 1
ATOM 2700 N N . VAL B 1 145 ? 16.594 -17.703 -4.746 1 92.25 145 VAL B N 1
ATOM 2701 C CA . VAL B 1 145 ? 17.984 -17.484 -4.352 1 92.25 145 VAL B CA 1
ATOM 2702 C C . VAL B 1 145 ? 18.906 -17.656 -5.559 1 92.25 145 VAL B C 1
ATOM 2704 O O . VAL B 1 145 ? 20.016 -17.125 -5.578 1 92.25 145 VAL B O 1
ATOM 2707 N N . LYS B 1 146 ? 18.469 -18.391 -6.531 1 92.5 146 LYS B N 1
ATOM 2708 C CA . LYS B 1 146 ? 19.281 -18.625 -7.723 1 92.5 146 LYS B CA 1
ATOM 2709 C C . LYS B 1 146 ? 19.609 -17.328 -8.438 1 92.5 146 LYS B C 1
ATOM 2711 O O . LYS B 1 146 ? 20.656 -17.203 -9.078 1 92.5 146 LYS B O 1
ATOM 2716 N N . ILE B 1 147 ? 18.719 -16.375 -8.289 1 91.75 147 ILE B N 1
ATOM 2717 C CA . ILE B 1 147 ? 18.953 -15.117 -8.977 1 91.75 147 ILE B CA 1
ATOM 2718 C C . ILE B 1 147 ? 19.281 -14.023 -7.957 1 91.75 147 ILE B C 1
ATOM 2720 O O . ILE B 1 147 ? 19.25 -12.836 -8.281 1 91.75 147 ILE B O 1
ATOM 2724 N N . GLY B 1 148 ? 19.422 -14.367 -6.688 1 89.88 148 GLY B N 1
ATOM 2725 C CA . GLY B 1 148 ? 19.828 -13.445 -5.637 1 89.88 148 GLY B CA 1
ATOM 2726 C C . GLY B 1 148 ? 18.688 -12.602 -5.105 1 89.88 148 GLY B C 1
ATOM 2727 O O . GLY B 1 148 ? 18.906 -11.523 -4.562 1 89.88 148 GLY B O 1
ATOM 2728 N N . ALA B 1 149 ? 17.422 -13.031 -5.23 1 90.88 149 ALA B N 1
ATOM 2729 C CA . ALA B 1 149 ? 16.281 -12.25 -4.77 1 90.88 149 ALA B CA 1
ATOM 2730 C C . ALA B 1 149 ? 16.125 -12.367 -3.256 1 90.88 149 ALA B C 1
ATOM 2732 O O . ALA B 1 149 ? 16.453 -13.391 -2.662 1 90.88 149 ALA B O 1
ATOM 2733 N N . PRO B 1 150 ? 15.578 -11.328 -2.648 1 89.44 150 PRO B N 1
ATOM 2734 C CA . PRO B 1 150 ? 15.422 -9.984 -3.201 1 89.44 150 PRO B CA 1
ATOM 2735 C C . PRO B 1 150 ? 16.734 -9.203 -3.234 1 89.44 150 PRO B C 1
ATOM 2737 O O . PRO B 1 150 ? 17.531 -9.297 -2.307 1 89.44 150 PRO B O 1
ATOM 2740 N N . ASN B 1 151 ? 17 -8.406 -4.34 1 84.88 151 ASN B N 1
ATOM 2741 C CA . ASN B 1 151 ? 18.281 -7.719 -4.449 1 84.88 151 ASN B CA 1
ATOM 2742 C C . ASN B 1 151 ? 18.094 -6.223 -4.688 1 84.88 151 ASN B C 1
ATOM 2744 O O . ASN B 1 151 ? 19.047 -5.453 -4.59 1 84.88 151 ASN B O 1
ATOM 2748 N N . GLY B 1 152 ? 16.875 -5.766 -4.977 1 82.19 152 GLY B N 1
ATOM 2749 C CA . GLY B 1 152 ? 16.594 -4.344 -5.09 1 82.19 152 GLY B CA 1
ATOM 2750 C C . GLY B 1 152 ? 17.328 -3.674 -6.223 1 82.19 152 GLY B C 1
ATOM 2751 O O . GLY B 1 152 ? 17.609 -2.473 -6.168 1 82.19 152 GLY B O 1
ATOM 2752 N N . ILE B 1 153 ? 17.719 -4.387 -7.172 1 83.44 153 ILE B N 1
ATOM 2753 C CA . ILE B 1 153 ? 18.5 -3.828 -8.266 1 83.44 153 ILE B CA 1
ATOM 2754 C C . ILE B 1 153 ? 17.688 -2.787 -9.016 1 83.44 153 ILE B C 1
ATOM 2756 O O . ILE B 1 153 ? 16.453 -2.859 -9.039 1 83.44 153 ILE B O 1
ATOM 2760 N N . ILE B 1 154 ? 18.438 -1.846 -9.609 1 82.62 154 ILE B N 1
ATOM 2761 C CA . ILE B 1 154 ? 17.781 -0.813 -10.398 1 82.62 154 ILE B CA 1
ATOM 2762 C C . ILE B 1 154 ? 17.375 -1.384 -11.758 1 82.62 154 ILE B C 1
ATOM 2764 O O . ILE B 1 154 ? 18.203 -1.938 -12.477 1 82.62 154 ILE B O 1
ATOM 2768 N N . SER B 1 155 ? 16.141 -1.315 -12.016 1 84.25 155 SER B N 1
ATOM 2769 C CA . SER B 1 155 ? 15.578 -1.704 -13.305 1 84.25 155 SER B CA 1
ATOM 2770 C C . SER B 1 155 ? 14.742 -0.577 -13.898 1 84.25 155 SER B C 1
ATOM 2772 O O . SER B 1 155 ? 13.828 -0.06 -13.25 1 84.25 155 SER B O 1
ATOM 2774 N N . ASN B 1 156 ? 15.125 -0.17 -15.109 1 87.06 156 ASN B N 1
ATOM 2775 C CA . ASN B 1 156 ? 14.43 0.907 -15.805 1 87.06 156 ASN B CA 1
ATOM 2776 C C . ASN B 1 156 ? 14.328 2.162 -14.938 1 87.06 156 ASN B C 1
ATOM 2778 O O . ASN B 1 156 ? 13.25 2.738 -14.789 1 87.06 156 ASN B O 1
ATOM 2782 N N . GLY B 1 157 ? 15.391 2.502 -14.297 1 80.12 157 GLY B N 1
ATOM 2783 C CA . GLY B 1 157 ? 15.516 3.752 -13.562 1 80.12 157 GLY B CA 1
ATOM 2784 C C . GLY B 1 157 ? 14.875 3.705 -12.188 1 80.12 157 GLY B C 1
ATOM 2785 O O . GLY B 1 157 ? 14.758 4.73 -11.523 1 80.12 157 GLY B O 1
ATOM 2786 N N . ALA B 1 158 ? 14.383 2.584 -11.719 1 81.75 158 ALA B N 1
ATOM 2787 C CA . ALA B 1 158 ? 13.758 2.455 -10.406 1 81.75 158 ALA B CA 1
ATOM 2788 C C . ALA B 1 158 ? 14.203 1.173 -9.711 1 81.75 158 ALA B C 1
ATOM 2790 O O . ALA B 1 158 ? 14.516 0.178 -10.367 1 81.75 158 ALA B O 1
ATOM 2791 N N . PRO B 1 159 ? 14.219 1.229 -8.406 1 80.44 159 PRO B N 1
ATOM 2792 C CA . PRO B 1 159 ? 14.57 -0 -7.684 1 80.44 159 PRO B CA 1
ATOM 2793 C C . PRO B 1 159 ? 13.469 -1.059 -7.766 1 80.44 159 PRO B C 1
ATOM 2795 O O . PRO B 1 159 ? 12.281 -0.721 -7.828 1 80.44 159 PRO B O 1
ATOM 2798 N N . GLU B 1 160 ? 13.891 -2.283 -7.754 1 88.44 160 GLU B N 1
ATOM 2799 C CA . GLU B 1 160 ? 12.93 -3.373 -7.605 1 88.44 160 GLU B CA 1
ATOM 2800 C C . GLU B 1 160 ? 12.406 -3.453 -6.176 1 88.44 160 GLU B C 1
ATOM 2802 O O . GLU B 1 160 ? 13.133 -3.84 -5.262 1 88.44 160 GLU B O 1
ATOM 2807 N N . ASP B 1 161 ? 11.055 -3.078 -6.047 1 88.06 161 ASP B N 1
ATOM 2808 C CA . ASP B 1 161 ? 10.508 -2.916 -4.703 1 88.06 161 ASP B CA 1
ATOM 2809 C C . ASP B 1 161 ? 9.211 -3.705 -4.539 1 88.06 161 ASP B C 1
ATOM 2811 O O . ASP B 1 161 ? 8.641 -3.758 -3.447 1 88.06 161 ASP B O 1
ATOM 2815 N N . CYS B 1 162 ? 8.695 -4.207 -5.613 1 94.06 162 CYS B N 1
ATOM 2816 C CA . CYS B 1 162 ? 7.445 -4.949 -5.555 1 94.06 162 CYS B CA 1
ATOM 2817 C C . CYS B 1 162 ? 7.684 -6.441 -5.75 1 94.06 162 CYS B C 1
ATOM 2819 O O . CYS B 1 162 ? 8.711 -6.844 -6.305 1 94.06 162 CYS B O 1
ATOM 2821 N N . VAL B 1 163 ? 6.727 -7.262 -5.305 1 96.38 163 VAL B N 1
ATOM 2822 C CA . VAL B 1 163 ? 7.008 -8.688 -5.223 1 96.38 163 VAL B CA 1
ATOM 2823 C C . VAL B 1 163 ? 6.086 -9.453 -6.172 1 96.38 163 VAL B C 1
ATOM 2825 O O . VAL B 1 163 ? 4.891 -9.164 -6.254 1 96.38 163 VAL B O 1
ATOM 2828 N N . VAL B 1 164 ? 6.703 -10.445 -6.832 1 98.06 164 VAL B N 1
ATOM 2829 C CA . VAL B 1 164 ? 5.957 -11.344 -7.707 1 98.06 164 VAL B CA 1
ATOM 2830 C C . VAL B 1 164 ? 6.211 -12.789 -7.301 1 98.06 164 VAL B C 1
ATOM 2832 O O . VAL B 1 164 ? 7.25 -13.109 -6.715 1 98.06 164 VAL B O 1
ATOM 2835 N N . MET B 1 165 ? 5.266 -13.641 -7.629 1 97.81 165 MET B N 1
ATOM 2836 C CA . MET B 1 165 ? 5.398 -15.094 -7.547 1 97.81 165 MET B CA 1
ATOM 2837 C C . MET B 1 165 ? 5.508 -15.711 -8.938 1 97.81 165 MET B C 1
ATOM 2839 O O . MET B 1 165 ? 4.742 -15.359 -9.836 1 97.81 165 MET B O 1
ATOM 2843 N N . ASN B 1 166 ? 6.453 -16.547 -9.133 1 96.38 166 ASN B N 1
ATOM 2844 C CA . ASN B 1 166 ? 6.52 -17.312 -10.367 1 96.38 166 ASN B CA 1
ATOM 2845 C C . ASN B 1 166 ? 5.609 -18.531 -10.32 1 96.38 166 ASN B C 1
ATOM 2847 O O . ASN B 1 166 ? 5.914 -19.516 -9.648 1 96.38 166 ASN B O 1
ATOM 2851 N N . VAL B 1 167 ? 4.602 -18.562 -11.172 1 94.62 167 VAL B N 1
ATOM 2852 C CA . VAL B 1 167 ? 3.535 -19.531 -10.969 1 94.62 167 VAL B CA 1
ATOM 2853 C C . VAL B 1 167 ? 3.834 -20.797 -11.766 1 94.62 167 VAL B C 1
ATOM 2855 O O . VAL B 1 167 ? 3.135 -21.812 -11.633 1 94.62 167 VAL B O 1
ATOM 2858 N N . HIS B 1 168 ? 4.82 -20.797 -12.625 1 91.62 168 HIS B N 1
ATOM 2859 C CA . HIS B 1 168 ? 5.141 -21.984 -13.406 1 91.62 168 HIS B CA 1
ATOM 2860 C C . HIS B 1 168 ? 6.375 -22.688 -12.859 1 91.62 168 HIS B C 1
ATOM 2862 O O . HIS B 1 168 ? 6.703 -23.797 -13.289 1 91.62 168 HIS B O 1
ATOM 2868 N N . GLU B 1 169 ? 7.074 -22.016 -11.938 1 81.31 169 GLU B N 1
ATOM 2869 C CA . GLU B 1 169 ? 8.172 -22.719 -11.273 1 81.31 169 GLU B CA 1
ATOM 2870 C C . GLU B 1 169 ? 7.66 -23.625 -10.156 1 81.31 169 GLU B C 1
ATOM 2872 O O . GLU B 1 169 ? 6.715 -23.281 -9.453 1 81.31 169 GLU B O 1
ATOM 2877 N N . ASN B 1 170 ? 8.141 -24.734 -10.086 1 72.75 170 ASN B N 1
ATOM 2878 C CA . ASN B 1 170 ? 7.641 -25.797 -9.219 1 72.75 170 ASN B CA 1
ATOM 2879 C C . ASN B 1 170 ? 7.457 -25.328 -7.785 1 72.75 170 ASN B C 1
ATOM 2881 O O . ASN B 1 170 ? 6.445 -25.625 -7.148 1 72.75 170 ASN B O 1
ATOM 2885 N N . VAL B 1 171 ? 8.375 -24.578 -7.254 1 79.56 171 VAL B N 1
ATOM 2886 C CA . VAL B 1 171 ? 8.297 -24.234 -5.836 1 79.56 171 VAL B CA 1
ATOM 2887 C C . VAL B 1 171 ? 7.473 -22.969 -5.645 1 79.56 171 VAL B C 1
ATOM 2889 O O . VAL B 1 171 ? 6.891 -22.75 -4.582 1 79.56 171 VAL B O 1
ATOM 2892 N N . GLY B 1 172 ? 7.246 -22.219 -6.691 1 91.56 172 GLY B N 1
ATOM 2893 C CA . GLY B 1 172 ? 6.531 -20.953 -6.516 1 91.56 172 GLY B CA 1
ATOM 2894 C C . GLY B 1 172 ? 7.34 -19.906 -5.781 1 91.56 172 GLY B C 1
ATOM 2895 O O . GLY B 1 172 ? 6.848 -19.281 -4.836 1 91.56 172 GLY B O 1
ATOM 2896 N N . TYR B 1 173 ? 8.578 -19.719 -6.113 1 94.94 173 TYR B N 1
ATOM 2897 C CA . TYR B 1 173 ? 9.469 -18.75 -5.496 1 94.94 173 TYR B CA 1
ATOM 2898 C C . TYR B 1 173 ? 9.031 -17.328 -5.828 1 94.94 173 TYR B C 1
ATOM 2900 O O . TYR B 1 173 ? 8.32 -17.109 -6.809 1 94.94 173 TYR B O 1
ATOM 2908 N N . ILE B 1 174 ? 9.453 -16.438 -4.957 1 96.94 174 ILE B N 1
ATOM 2909 C CA . ILE B 1 174 ? 9.125 -15.031 -5.176 1 96.94 174 ILE B CA 1
ATOM 2910 C C . ILE B 1 174 ? 10.375 -14.258 -5.574 1 96.94 174 ILE B C 1
ATOM 2912 O O . ILE B 1 174 ? 11.5 -14.711 -5.32 1 96.94 174 ILE B O 1
ATOM 2916 N N . ASP B 1 175 ? 10.125 -13.164 -6.27 1 96.06 175 ASP B N 1
ATOM 2917 C CA . ASP B 1 175 ? 11.164 -12.25 -6.758 1 96.06 175 ASP B CA 1
ATOM 2918 C C . ASP B 1 175 ? 10.727 -10.797 -6.602 1 96.06 175 ASP B C 1
ATOM 2920 O O . ASP B 1 175 ? 9.531 -10.492 -6.652 1 96.06 175 ASP B O 1
ATOM 2924 N N . ASP B 1 176 ? 11.695 -9.891 -6.32 1 93.88 176 ASP B N 1
ATOM 2925 C CA . ASP B 1 176 ? 11.391 -8.469 -6.391 1 93.88 176 ASP B CA 1
ATOM 2926 C C . ASP B 1 176 ? 11.555 -7.941 -7.812 1 93.88 176 ASP B C 1
ATOM 2928 O O . ASP B 1 176 ? 12.469 -8.344 -8.531 1 93.88 176 ASP B O 1
ATOM 2932 N N . LYS B 1 177 ? 10.586 -7.125 -8.227 1 95.5 177 LYS B N 1
ATOM 2933 C CA . LYS B 1 177 ? 10.578 -6.531 -9.562 1 95.5 177 LYS B CA 1
ATOM 2934 C C . LYS B 1 177 ? 10.289 -5.035 -9.492 1 95.5 177 LYS B C 1
ATOM 2936 O O . LYS B 1 177 ? 9.82 -4.535 -8.469 1 95.5 177 LYS B O 1
ATOM 2941 N N . ASN B 1 178 ? 10.719 -4.395 -10.594 1 92.94 178 ASN B N 1
ATOM 2942 C CA . ASN B 1 178 ? 10.328 -2.994 -10.75 1 92.94 178 ASN B CA 1
ATOM 2943 C C . ASN B 1 178 ? 8.812 -2.834 -10.805 1 92.94 178 ASN B C 1
ATOM 2945 O O . ASN B 1 178 ? 8.164 -3.4 -11.688 1 92.94 178 ASN B O 1
ATOM 2949 N N . CYS B 1 179 ? 8.211 -2.014 -9.922 1 94.25 179 CYS B N 1
ATOM 2950 C CA . CYS B 1 179 ? 6.773 -1.854 -9.773 1 94.25 179 CYS B CA 1
ATOM 2951 C C . CYS B 1 179 ? 6.148 -1.3 -11.047 1 94.25 179 CYS B C 1
ATOM 2953 O O . CYS B 1 179 ? 4.945 -1.432 -11.266 1 94.25 179 CYS B O 1
ATOM 2955 N N . ASP B 1 180 ? 6.969 -0.676 -11.852 1 93.19 180 ASP B N 1
ATOM 2956 C CA . ASP B 1 180 ? 6.453 0.08 -12.984 1 93.19 180 ASP B CA 1
ATOM 2957 C C . ASP B 1 180 ? 6.5 -0.751 -14.266 1 93.19 180 ASP B C 1
ATOM 2959 O O . ASP B 1 180 ? 6.051 -0.301 -15.32 1 93.19 180 ASP B O 1
ATOM 2963 N N . LEU B 1 181 ? 7.043 -1.919 -14.188 1 95.75 181 LEU B N 1
ATOM 2964 C CA . LEU B 1 181 ? 7.062 -2.811 -15.344 1 95.75 181 LEU B CA 1
ATOM 2965 C C . LEU B 1 181 ? 5.941 -3.84 -15.25 1 95.75 181 LEU B C 1
ATOM 2967 O O . LEU B 1 181 ? 5.832 -4.559 -14.258 1 95.75 181 LEU B O 1
ATOM 2971 N N . PRO B 1 182 ? 5.117 -3.949 -16.266 1 97.25 182 PRO B N 1
ATOM 2972 C CA . PRO B 1 182 ? 3.957 -4.84 -16.188 1 97.25 182 PRO B CA 1
ATOM 2973 C C . PRO B 1 182 ? 4.348 -6.309 -16.078 1 97.25 182 PRO B C 1
ATOM 2975 O O . PRO B 1 182 ? 5.344 -6.738 -16.656 1 97.25 182 PRO B O 1
ATOM 2978 N N . GLN B 1 183 ? 3.549 -7.062 -15.352 1 98.06 183 GLN B N 1
ATOM 2979 C CA . GLN B 1 183 ? 3.625 -8.516 -15.25 1 98.06 183 GLN B CA 1
ATOM 2980 C C . GLN B 1 183 ? 2.344 -9.172 -15.766 1 98.06 183 GLN B C 1
ATOM 2982 O O . GLN B 1 183 ? 1.294 -8.523 -15.828 1 98.06 183 GLN B O 1
ATOM 2987 N N . PRO B 1 184 ? 2.389 -10.445 -16.094 1 97.94 184 PRO B N 1
ATOM 2988 C CA . PRO B 1 184 ? 1.261 -11.078 -16.781 1 97.94 184 PRO B CA 1
ATOM 2989 C C . PRO B 1 184 ? 0.051 -11.281 -15.875 1 97.94 184 PRO B C 1
ATOM 2991 O O . PRO B 1 184 ? -1.071 -11.438 -16.359 1 97.94 184 PRO B O 1
ATOM 2994 N N . GLY B 1 185 ? 0.264 -11.336 -14.539 1 98.25 185 GLY B N 1
ATOM 2995 C CA . GLY B 1 185 ? -0.877 -11.594 -13.672 1 98.25 185 GLY B CA 1
ATOM 2996 C C . GLY B 1 185 ? -0.788 -10.883 -12.336 1 98.25 185 GLY B C 1
ATOM 2997 O O . GLY B 1 185 ? 0.245 -10.297 -12.008 1 98.25 185 GLY B O 1
ATOM 2998 N N . PHE B 1 186 ? -1.946 -10.914 -11.602 1 98.38 186 PHE B N 1
ATOM 2999 C CA . PHE B 1 186 ? -2.006 -10.414 -10.234 1 98.38 186 PHE B CA 1
ATOM 3000 C C . PHE B 1 186 ? -3.127 -11.094 -9.461 1 98.38 186 PHE B C 1
ATOM 3002 O O . PHE B 1 186 ? -4.055 -11.648 -10.055 1 98.38 186 PHE B O 1
ATOM 3009 N N . LEU B 1 187 ? -2.973 -11.055 -8.156 1 97.81 187 LEU B N 1
ATOM 3010 C CA . LEU B 1 187 ? -3.879 -11.695 -7.215 1 97.81 187 LEU B CA 1
ATOM 3011 C C . LEU B 1 187 ? -4.676 -10.656 -6.434 1 97.81 187 LEU B C 1
ATOM 3013 O O . LEU B 1 187 ? -4.098 -9.805 -5.758 1 97.81 187 LEU B O 1
ATOM 3017 N N . CYS B 1 188 ? -6.012 -10.742 -6.535 1 94.44 188 CYS B N 1
ATOM 3018 C CA . CYS B 1 188 ? -6.867 -9.93 -5.676 1 94.44 188 CYS B CA 1
ATOM 3019 C C . CYS B 1 188 ? -7.445 -10.766 -4.539 1 94.44 188 CYS B C 1
ATOM 3021 O O . CYS B 1 188 ? -7.746 -11.945 -4.723 1 94.44 188 CYS B O 1
ATOM 3023 N N . GLY B 1 189 ? -7.562 -10.094 -3.355 1 91.56 189 GLY B N 1
ATOM 3024 C CA . GLY B 1 189 ? -8.141 -10.781 -2.215 1 91.56 189 GLY B CA 1
ATOM 3025 C C . GLY B 1 189 ? -9.102 -9.914 -1.414 1 91.56 189 GLY B C 1
ATOM 3026 O O . GLY B 1 189 ? -8.859 -8.719 -1.246 1 91.56 189 GLY B O 1
ATOM 3027 N N . LEU B 1 190 ? -10.18 -10.648 -0.96 1 81.19 190 LEU B N 1
ATOM 3028 C CA . LEU B 1 190 ? -11.18 -10.086 -0.05 1 81.19 190 LEU B CA 1
ATOM 3029 C C . LEU B 1 190 ? -11.203 -10.859 1.267 1 81.19 190 LEU B C 1
ATOM 3031 O O . LEU B 1 190 ? -11.086 -12.086 1.275 1 81.19 190 LEU B O 1
ATOM 3035 N N . SER B 1 191 ? -11.094 -10.094 2.295 1 68.75 191 SER B N 1
ATOM 3036 C CA . SER B 1 191 ? -11.18 -10.789 3.576 1 68.75 191 SER B CA 1
ATOM 3037 C C . SER B 1 191 ? -12.516 -10.523 4.258 1 68.75 191 SER B C 1
ATOM 3039 O O . SER B 1 191 ? -13.195 -9.539 3.945 1 68.75 191 SER B O 1
ATOM 3041 N N . ASP B 1 192 ? -12.984 -11.406 5.086 1 60.56 192 ASP B N 1
ATOM 3042 C CA . ASP B 1 192 ? -14.234 -11.328 5.824 1 60.56 192 ASP B CA 1
ATOM 3043 C C . ASP B 1 192 ? -14.188 -10.234 6.887 1 60.56 192 ASP B C 1
ATOM 3045 O O . ASP B 1 192 ? -13.117 -9.914 7.402 1 60.56 192 ASP B O 1
#

Secondary structure (DSSP, 8-state):
--------------------------TTTT-PPTT-EEEEETTTEEEEEEEEEEEE-HHHHHHHHHHHHS-EEPP--SHHHHHHHHHHHHHH--SSS-EEEEEEEE-S-----HHHHTT-HHHHT-EEESSSS----GGGG-B-GGGTSS---EETTEEEEEEEEESSSTT--EEEEETTS-EEEEEEEEE-/--------------------------TTTT-PPTT-EEEEETTTEEEEEEEEEEEE-HHHHHHHHHHHHS-EEPP--SHHHHHHHHHHHHHH---SS-EEEEEEEE-S--S--HHHHHH-HHHHT-EEESSSS----GGGG-B-GGGTSS---EETTEEEEEEEEETTSSS--EEEEETTS-EEEEEEEEE-

InterPro domains:
  IPR001304 C-type lectin-like [PF00059] (55-188)
  IPR001304 C-type lectin-like [PS50041] (44-180)
  IPR001304 C-type lectin-like [SM00034] (32-189)
  IPR016186 C-type lectin-like/link domain superfamily [G3DSA:3.10.100.10] (31-190)
  IPR016187 C-type lectin fold [SSF56436] (30-189)

Sequence (384 aa):
MVHFISVILVLVTLFQCGFAEETKCNLWQGKCPPGWKTFVRPPAARICLRIFHQNATYLEAQNICRKQYNSRVHGVANVEEQAWLKMKAKQVITENPGYMWIGARRKANCYQTPAEISRSINCKKEQGWDDQHTTGNFMFTQWDVKIGAPNGIISNGAPEDCVVMNVHENVGYIDDKNCDLPQPGFLCGLSDMVHFISVILVLVTLFQCGFAEETKCNLWQGKCPPGWKTFVRPPAARICLRIFHQNATYLEAQNICRKQYNSRVHGVANVEEQAWLKMKAKQVITENPGYMWIGARRKANCYQTPAEISRSINCKKEQGWDDQHTTGNFMFTQWDVKIGAPNGIISNGAPEDCVVMNVHENVGYIDDKNCDLPQPGFLCGLSD

Solvent-accessible surface area (backbone atoms only — not comparable to full-atom values): 20768 Å² total; per-residue (Å²): 135,83,80,78,77,78,77,75,76,76,75,73,70,71,72,66,73,67,72,72,67,76,70,73,67,42,54,41,75,81,44,52,60,90,88,38,41,77,44,74,44,82,91,71,48,56,32,31,36,39,78,44,66,48,76,32,25,53,64,52,44,37,46,49,22,30,62,76,63,46,20,19,29,27,53,58,35,40,70,67,55,48,54,52,46,34,63,53,40,42,74,61,37,78,54,84,86,22,38,25,40,37,13,33,29,51,42,27,26,48,50,45,51,74,74,41,45,76,67,36,65,63,57,41,55,37,65,35,58,59,30,68,70,61,77,48,64,53,52,81,71,35,42,35,60,92,78,49,33,55,61,38,53,75,43,95,92,28,52,19,38,24,33,30,32,31,32,70,48,91,84,44,35,28,39,52,36,36,44,81,53,62,33,49,20,36,32,30,27,30,38,112,136,84,78,79,77,77,76,76,75,74,74,72,70,71,71,66,74,66,76,71,67,76,70,71,68,46,62,43,75,82,45,55,60,91,88,38,41,78,42,73,43,84,92,72,47,56,30,31,37,37,78,43,67,47,76,33,25,52,64,54,44,38,46,49,23,32,66,77,62,50,19,19,30,26,50,58,34,40,70,68,55,48,54,52,46,35,62,53,41,42,75,60,37,78,54,85,86,23,37,24,41,37,14,33,30,49,33,31,28,41,48,45,45,72,74,41,46,76,66,36,63,62,52,42,53,38,67,33,56,59,28,69,71,60,77,48,64,54,52,81,72,36,44,34,60,92,80,50,32,54,61,40,52,76,45,95,88,26,53,19,38,24,34,28,32,30,34,70,47,91,84,45,35,28,40,52,35,36,41,81,53,62,32,50,20,36,30,32,27,30,34,117

Radius of gyration: 26.05 Å; Cα contacts (8 Å, |Δi|>4): 777; chains: 2; bounding box: 107×67×84 Å

pLDDT: mean 79.29, std 20.87, range [28.31, 98.56]

Nearest PDB structures (foldseek):
  1qdd-assembly1_A  TM=8.202E-01  e=2.247E-07  Homo sapiens
  1jzn-assembly2_A  TM=7.926E-01  e=3.695E-07  Crotalus atrox
  1lit-assembly1_A  TM=8.458E-01  e=1.364E-06  Homo sapiens
  1uv0-assembly1_A  TM=8.149E-01  e=5.712E-07  Homo sapiens
  2go0-assembly1_A  TM=7.622E-01  e=3.063E-06  Homo sapiens

Organism: Caenorhabditis briggsae (NCBI:txid6238)

Foldseek 3Di:
DPPPPPPPPPPPPPPPPPPPPPPPPPVVPPDDPPQWDWDADPPGWIKTKHKAQAWDFLVRQQCCLCVVPVWGQAAAADQVSLVVCLVVRCVHHVDVQAKAFHFKWQDPDDPDDPVVLQVDPVSLLHMDGRRVPHDHCHLSVQADPVVPPPRQDDDPNGTQITKIWRSPDPSRGMHGGDSHGIGRMTMIMDTD/DPPPPPPPPPPPPPPPPPPPPPPPPPVVPPDDPPQWDWDADPPGWIKTKHKDQAWDFLVRQQCCLCVVPVWGQAADADQVSLVVCLVVRCVHHVDVQAKAFHFKWQDPFDPDDPVVLQVPPVSLLHMDGRRVPHDHCHLSVQADPVVPPPNQDDDPNGTQITKIWRSPDPSGGMHGGDSHGIGRMTMIMDTD